Protein AF-0000000086522044 (afdb_homodimer)

Foldseek 3Di:
DAEEEEAQQALHDQVPAFLLSVDPVYDYAYEHCDCVSPGNHHDHLLDPVVAAFQQHQEYEEEAQLQLDAPVSNLSSLLSRNRRHHQFHKYKYKAFACVLLVVCVVVVFQPPFLDADPVGGDGSVCRNFFNVVCVVVPNSSRGGNHDDHQVRVQVSNVVSQFADKDKDDDSSVRMIIMMTTNDDDDPVVRVVVCVRGDDD/DAEEEEAQQALHDQVPAFLLSVDPVYDYAYEHCDCVSPGNHHDHLLDPVVAAFQQHQEYEEEAQLQLDAPVSNLSSLLSRNRRHHQFHKYKYKAFACVLLVVCVVVVFQPPFLDADPVGGDGSVCRNFFNVVCVVVPNSSRGGNHDDHQVRVQVSNVVSQFADKDKDDDSSVRMIIMMTTNDDDDPVVNVVVCVRGDDD

Secondary structure (DSSP, 8-state):
-EEEEEET-TT--GGGS-TTTSSTTEEEEEEES-GGG--SEE-BTTB-TTS-TT-EEEEEEES-GGGS-GGGHHHHHHHHHHHEEEEEEEEEEEEBHHHHHHHHHTT-TTS-SEEETTEEE-HHHHHH--HHHHHTT-GGG-----B-HHHHHHHHHHTT-SEEEEEEETTTTEEEEEEESS---HHHHHHHHHHHS--/-EEEEEET-TT--GGGS-TTTSSTTEEEEEEES-GGG--SEE-BTTB-TTS-TT-EEEEEEES-GGGS-GGGHHHHHHHHHHHEEEEEEEEEEEEBHHHHHHHHHTT-TTS-SEEETTEEE-HHHHHH--HHHHHTT-GGG-----B-HHHHHHHHHHTT-SEEEEEEETTTTEEEEEEESS---HHHHHHHHHHHS--

pLDDT: mean 97.7, std 1.91, range [84.19, 98.94]

Organism: NCBI:txid111769

InterPro domains:
  IPR013216 Methyltransferase type 11 [PF08241] (41-92)
  IPR029063 S-adenosyl-L-methionine-dependent methyltransferase superfamily [G3DSA:3.40.50.150] (18-189)
  IPR029063 S-adenosyl-L-methionine-dependent methyltransferase superfamily [SSF53335] (41-186)

Radius of gyration: 23.67 Å; Cα contacts (8 Å, |Δi|>4): 856; chains: 2; bounding box: 38×69×52 Å

Sequence (398 aa):
MKRFLHVGCGQKRKDRTTAGFNTAQWVEVRLDIDASVAPDIIGTMTDMAAVADGSVNAVFSSHNIEHLYPHEVPLALAEFKRVLSTDGFAVITCPDLQSVCTLVAQNKLTEPAYTSPAGPITPLDILYGHRPALAQGNLYMAHRCGFTQTVLTATLQAAGFSSIASRSRPTHYDLWALASVQALPEAQLRDLALAHFPAMKRFLHVGCGQKRKDRTTAGFNTAQWVEVRLDIDASVAPDIIGTMTDMAAVADGSVNAVFSSHNIEHLYPHEVPLALAEFKRVLSTDGFAVITCPDLQSVCTLVAQNKLTEPAYTSPAGPITPLDILYGHRPALAQGNLYMAHRCGFTQTVLTATLQAAGFSSIASRSRPTHYDLWALASVQALPEAQLRDLALAHFPA

Structure (mmCIF, N/CA/C/O backbone):
data_AF-0000000086522044-model_v1
#
loop_
_entity.id
_entity.type
_entity.pdbx_description
1 polymer 'Methyltransferase domain-containing protein'
#
loop_
_atom_site.group_PDB
_atom_site.id
_atom_site.type_symbol
_atom_site.label_atom_id
_atom_site.label_alt_id
_atom_site.label_comp_id
_atom_site.label_asym_id
_atom_site.label_entity_id
_atom_site.label_seq_id
_atom_site.pdbx_PDB_ins_code
_atom_site.Cartn_x
_atom_site.Cartn_y
_atom_site.Cartn_z
_atom_site.occupancy
_atom_site.B_iso_or_equiv
_atom_site.auth_seq_id
_atom_site.auth_comp_id
_atom_site.auth_asym_id
_atom_site.auth_atom_id
_atom_site.pdbx_PDB_model_num
ATOM 1 N N . MET A 1 1 ? -4.773 33.312 22.641 1 90.12 1 MET A N 1
ATOM 2 C CA . MET A 1 1 ? -3.945 32.125 22.453 1 90.12 1 MET A CA 1
ATOM 3 C C . MET A 1 1 ? -4.195 31.484 21.094 1 90.12 1 MET A C 1
ATOM 5 O O . MET A 1 1 ? -5.309 31.547 20.578 1 90.12 1 MET A O 1
ATOM 9 N N . LYS A 1 2 ? -3.131 31 20.484 1 97.69 2 LYS A N 1
ATOM 10 C CA . LYS A 1 2 ? -3.244 30.344 19.188 1 97.69 2 LYS A CA 1
ATOM 11 C C . LYS A 1 2 ? -3.775 28.922 19.344 1 97.69 2 LYS A C 1
ATOM 13 O O . LYS A 1 2 ? -3.551 28.281 20.359 1 97.69 2 LYS A O 1
ATOM 18 N N . ARG A 1 3 ? -4.516 28.453 18.344 1 98.5 3 ARG A N 1
ATOM 19 C CA . ARG A 1 3 ? -5.078 27.109 18.344 1 98.5 3 ARG A CA 1
ATOM 20 C C . ARG A 1 3 ? -4.504 26.281 17.203 1 98.5 3 ARG A C 1
ATOM 22 O O . ARG A 1 3 ? -4.367 26.766 16.078 1 98.5 3 ARG A O 1
ATOM 29 N N . PHE A 1 4 ? -4.082 25.109 17.594 1 98.69 4 PHE A N 1
ATOM 30 C CA . PHE A 1 4 ? -3.773 24.188 16.516 1 98.69 4 PHE A CA 1
ATOM 31 C C . PHE A 1 4 ? -4.684 22.969 16.562 1 98.69 4 PHE A C 1
ATOM 33 O O . PHE A 1 4 ? -5.035 22.5 17.656 1 98.69 4 PHE A O 1
ATOM 40 N N . LEU A 1 5 ? -5.129 22.578 15.406 1 98.81 5 LEU A N 1
ATOM 41 C CA . LEU A 1 5 ? -5.945 21.391 15.242 1 98.81 5 LEU A CA 1
ATOM 42 C C . LEU A 1 5 ? -5.066 20.156 15.078 1 98.81 5 LEU A C 1
ATOM 44 O O . LEU A 1 5 ? -4.27 20.062 14.141 1 98.81 5 LEU A O 1
ATOM 48 N N . HIS A 1 6 ? -5.188 19.234 16.016 1 98.81 6 HIS A N 1
ATOM 49 C CA . HIS A 1 6 ? -4.473 17.969 16.031 1 98.81 6 HIS A CA 1
ATOM 50 C C . HIS A 1 6 ? -5.273 16.875 15.328 1 98.81 6 HIS A C 1
ATOM 52 O O . HIS A 1 6 ? -6 16.109 15.977 1 98.81 6 HIS A O 1
ATOM 58 N N . VAL A 1 7 ? -5.023 16.766 14.039 1 98.62 7 VAL A N 1
ATOM 59 C CA . VAL A 1 7 ? -5.816 15.906 13.172 1 98.62 7 VAL A CA 1
ATOM 60 C C . VAL A 1 7 ? -5.293 14.477 13.25 1 98.62 7 VAL A C 1
ATOM 62 O O . VAL A 1 7 ? -4.109 14.227 13 1 98.62 7 VAL A O 1
ATOM 65 N N . GLY A 1 8 ? -6.176 13.578 13.469 1 97.75 8 GLY A N 1
ATOM 66 C CA . GLY A 1 8 ? -5.727 12.219 13.727 1 97.75 8 GLY A CA 1
ATOM 67 C C . GLY A 1 8 ? -4.879 12.094 14.977 1 97.75 8 GLY A C 1
ATOM 68 O O . GLY A 1 8 ? -3.795 11.508 14.938 1 97.75 8 GLY A O 1
ATOM 69 N N . CYS A 1 9 ? -5.328 12.531 16.047 1 97.81 9 CYS A N 1
ATOM 70 C CA . CYS A 1 9 ? -4.516 12.766 17.234 1 97.81 9 CYS A CA 1
ATOM 71 C C . CYS A 1 9 ? -4.172 11.453 17.922 1 97.81 9 CYS A C 1
ATOM 73 O O . CYS A 1 9 ? -3.193 11.375 18.672 1 97.81 9 CYS A O 1
ATOM 75 N N . GLY A 1 10 ? -4.992 10.43 17.734 1 95.5 10 GLY A N 1
ATOM 76 C CA . GLY A 1 10 ? -4.805 9.242 18.562 1 95.5 10 GLY A CA 1
ATOM 77 C C . GLY A 1 10 ? -4.793 9.555 20.047 1 95.5 10 GLY A C 1
ATOM 78 O O . GLY A 1 10 ? -5.57 10.383 20.531 1 95.5 10 GLY A O 1
ATOM 79 N N . GLN A 1 11 ? -3.93 8.859 20.781 1 94.5 11 GLN A N 1
ATOM 80 C CA . GLN A 1 11 ? -3.863 9.039 22.219 1 94.5 11 GLN A CA 1
ATOM 81 C C . GLN A 1 11 ? -2.924 10.188 22.594 1 94.5 11 GLN A C 1
ATOM 83 O O . GLN A 1 11 ? -2.842 10.578 23.75 1 94.5 11 GLN A O 1
ATOM 88 N N . LYS A 1 12 ? -2.285 10.711 21.594 1 95.44 12 LYS A N 1
ATOM 89 C CA . LYS A 1 12 ? -1.248 11.711 21.844 1 95.44 12 LYS A CA 1
ATOM 90 C C . LYS A 1 12 ? -1.861 13.062 22.203 1 95.44 12 LYS A C 1
ATOM 92 O O . LYS A 1 12 ? -2.99 13.359 21.812 1 95.44 12 LYS A O 1
ATOM 97 N N . ARG A 1 13 ? -1.105 13.82 22.984 1 96.81 13 ARG A N 1
ATOM 98 C CA . ARG A 1 13 ? -1.46 15.18 23.359 1 96.81 13 ARG A CA 1
ATOM 99 C C . ARG A 1 13 ? -0.376 16.172 22.922 1 96.81 13 ARG A C 1
ATOM 101 O O . ARG A 1 13 ? 0.623 15.773 22.328 1 96.81 13 ARG A O 1
ATOM 108 N N . LYS A 1 14 ? -0.672 17.359 23.234 1 96.69 14 LYS A N 1
ATOM 109 C CA . LYS A 1 14 ? 0.176 18.469 22.797 1 96.69 14 LYS A CA 1
ATOM 110 C C . LYS A 1 14 ? 1.645 18.188 23.109 1 96.69 14 LYS A C 1
ATOM 112 O O . LYS A 1 14 ? 2.523 18.531 22.312 1 96.69 14 LYS A O 1
ATOM 117 N N . ASP A 1 15 ? 1.971 17.531 24.156 1 95.5 15 ASP A N 1
ATOM 118 C CA . ASP A 1 15 ? 3.344 17.281 24.594 1 95.5 15 ASP A CA 1
ATOM 119 C C . ASP A 1 15 ? 4.008 16.203 23.734 1 95.5 15 ASP A C 1
ATOM 121 O O . ASP A 1 15 ? 5.223 16 23.812 1 95.5 15 ASP A O 1
ATOM 125 N N . ARG A 1 16 ? 3.24 15.594 22.906 1 95.12 16 ARG A N 1
ATOM 126 C CA . ARG A 1 16 ? 3.768 14.547 22.031 1 95.12 16 ARG A CA 1
ATOM 127 C C . ARG A 1 16 ? 3.607 14.922 20.562 1 95.12 16 ARG A C 1
ATOM 129 O O . ARG A 1 16 ? 3.562 14.039 19.703 1 95.12 16 ARG A O 1
ATOM 136 N N . THR A 1 17 ? 3.484 16.188 20.312 1 97.44 17 THR A N 1
ATOM 137 C CA . THR A 1 17 ? 3.449 16.672 18.938 1 97.44 17 THR A CA 1
ATOM 138 C C . THR A 1 17 ? 4.797 17.266 18.531 1 97.44 17 THR A C 1
ATOM 140 O O . THR A 1 17 ? 5.781 16.531 18.391 1 97.44 17 THR A O 1
ATOM 143 N N . THR A 1 18 ? 4.922 18.5 18.188 1 98.06 18 THR A N 1
ATOM 144 C CA . THR A 1 18 ? 6.188 19.156 17.875 1 98.06 18 THR A CA 1
ATOM 145 C C . THR A 1 18 ? 6.617 20.062 19.016 1 98.06 18 THR A C 1
ATOM 147 O O . THR A 1 18 ? 5.785 20.484 19.828 1 98.06 18 THR A O 1
ATOM 150 N N . ALA A 1 19 ? 7.926 20.375 19.078 1 97.62 19 ALA A N 1
ATOM 151 C CA . ALA A 1 19 ? 8.414 21.328 20.078 1 97.62 19 ALA A CA 1
ATOM 152 C C . ALA A 1 19 ? 7.738 22.672 19.938 1 97.62 19 ALA A C 1
ATOM 154 O O . ALA A 1 19 ? 7.488 23.375 20.938 1 97.62 19 ALA A O 1
ATOM 155 N N . GLY A 1 20 ? 7.363 23.016 18.75 1 97.81 20 GLY A N 1
ATOM 156 C CA . GLY A 1 20 ? 6.727 24.297 18.484 1 97.81 20 GLY A CA 1
ATOM 157 C C . GLY A 1 20 ? 5.324 24.406 19.047 1 97.81 20 GLY A C 1
ATOM 158 O O . GLY A 1 20 ? 4.918 25.469 19.516 1 97.81 20 GLY A O 1
ATOM 159 N N . PHE A 1 21 ? 4.652 23.312 19.078 1 98.12 21 PHE A N 1
ATOM 160 C CA . PHE A 1 21 ? 3.279 23.312 19.562 1 98.12 21 PHE A CA 1
ATOM 161 C C . PHE A 1 21 ? 3.244 23.109 21.078 1 98.12 21 PHE A C 1
ATOM 163 O O . PHE A 1 21 ? 2.254 23.453 21.734 1 98.12 21 PHE A O 1
ATOM 170 N N . ASN A 1 22 ? 4.332 22.469 21.578 1 97.56 22 ASN A N 1
ATOM 171 C CA . ASN A 1 22 ? 4.387 22.188 23.016 1 97.56 22 ASN A CA 1
ATOM 172 C C . ASN A 1 22 ? 4.828 23.406 23.812 1 97.56 22 ASN A C 1
ATOM 174 O O . ASN A 1 22 ? 5.852 23.359 24.5 1 97.56 22 ASN A O 1
ATOM 178 N N . THR A 1 23 ? 4.137 24.5 23.75 1 96.75 23 THR A N 1
ATOM 179 C CA . THR A 1 23 ? 4.363 25.75 24.453 1 96.75 23 THR A CA 1
ATOM 180 C C . THR A 1 23 ? 3.053 26.328 24.969 1 96.75 23 THR A C 1
ATOM 182 O O . THR A 1 23 ? 1.973 25.922 24.531 1 96.75 23 THR A O 1
ATOM 185 N N . ALA A 1 24 ? 3.115 27.281 25.859 1 96.12 24 ALA A N 1
ATOM 186 C CA . ALA A 1 24 ? 1.936 27.891 26.469 1 96.12 24 ALA A CA 1
ATOM 187 C C . ALA A 1 24 ? 1.173 28.734 25.453 1 96.12 24 ALA A C 1
ATOM 189 O O . ALA A 1 24 ? 0.001 29.062 25.656 1 96.12 24 ALA A O 1
ATOM 190 N N . GLN A 1 25 ? 1.803 28.984 24.406 1 96.31 25 GLN A N 1
ATOM 191 C CA . GLN A 1 25 ? 1.222 29.875 23.406 1 96.31 25 GLN A CA 1
ATOM 192 C C . GLN A 1 25 ? 0.149 29.156 22.594 1 96.31 25 GLN A C 1
ATOM 194 O O . GLN A 1 25 ? -0.659 29.797 21.906 1 96.31 25 GLN A O 1
ATOM 199 N N . TRP A 1 26 ? 0.201 27.828 22.609 1 98.19 26 TRP A N 1
ATOM 200 C CA . TRP A 1 26 ? -0.691 27.062 21.75 1 98.19 26 TRP A CA 1
ATOM 201 C C . TRP A 1 26 ? -1.714 26.281 22.562 1 98.19 26 TRP A C 1
ATOM 203 O O . TRP A 1 26 ? -1.375 25.703 23.594 1 98.19 26 TRP A O 1
ATOM 213 N N . VAL A 1 27 ? -2.938 26.297 22.094 1 98.25 27 VAL A N 1
ATOM 214 C CA . VAL A 1 27 ? -4.008 25.453 22.609 1 98.25 27 VAL A CA 1
ATOM 215 C C . VAL A 1 27 ? -4.328 24.344 21.609 1 98.25 27 VAL A C 1
ATOM 217 O O . VAL A 1 27 ? -4.5 24.609 20.422 1 98.25 27 VAL A O 1
ATOM 220 N N . GLU A 1 28 ? -4.395 23.156 22.141 1 98.62 28 GLU A N 1
ATOM 221 C CA . GLU A 1 28 ? -4.672 21.984 21.312 1 98.62 28 GLU A CA 1
ATOM 222 C C . GLU A 1 28 ? -6.176 21.766 21.156 1 98.62 28 GLU A C 1
ATOM 224 O O . GLU A 1 28 ? -6.926 21.875 22.125 1 98.62 28 GLU A O 1
ATOM 229 N N . VAL A 1 29 ? -6.633 21.531 19.969 1 98.69 29 VAL A N 1
ATOM 230 C CA . VAL A 1 29 ? -7.941 20.969 19.656 1 98.69 29 VAL A CA 1
ATOM 231 C C . VAL A 1 29 ? -7.762 19.625 18.953 1 98.69 29 VAL A C 1
ATOM 233 O O . VAL A 1 29 ? -7.195 19.562 17.859 1 98.69 29 VAL A O 1
ATOM 236 N N . ARG A 1 30 ? -8.281 18.562 19.547 1 98.62 30 ARG A N 1
ATOM 237 C CA . ARG A 1 30 ? -8.023 17.219 19.047 1 98.62 30 ARG A CA 1
ATOM 238 C C . ARG A 1 30 ? -9.172 16.734 18.156 1 98.62 30 ARG A C 1
ATOM 240 O O . ARG A 1 30 ? -10.344 16.891 18.516 1 98.62 30 ARG A O 1
ATOM 247 N N . LEU A 1 31 ? -8.867 16.219 17 1 98.56 31 LEU A N 1
ATOM 248 C CA . LEU A 1 31 ? -9.828 15.664 16.047 1 98.56 31 LEU A CA 1
ATOM 249 C C . LEU A 1 31 ? -9.438 14.25 15.641 1 98.56 31 LEU A C 1
ATOM 251 O O . LEU A 1 31 ? -8.312 14.023 15.18 1 98.56 31 LEU A O 1
ATOM 255 N N . ASP A 1 32 ? -10.352 13.328 15.82 1 97.81 32 ASP A N 1
ATOM 256 C CA . ASP A 1 32 ? -10.078 11.945 15.461 1 97.81 32 ASP A CA 1
ATOM 257 C C . ASP A 1 32 ? -11.367 11.211 15.078 1 97.81 32 ASP A C 1
ATOM 259 O O . ASP A 1 32 ? -12.445 11.547 15.57 1 97.81 32 ASP A O 1
ATOM 263 N N . ILE A 1 33 ? -11.18 10.281 14.195 1 95.44 33 ILE A N 1
ATOM 264 C CA . ILE A 1 33 ? -12.32 9.477 13.758 1 95.44 33 ILE A CA 1
ATOM 265 C C . ILE A 1 33 ? -12.703 8.484 14.852 1 95.44 33 ILE A C 1
ATOM 267 O O . ILE A 1 33 ? -13.859 8.055 14.938 1 95.44 33 ILE A O 1
ATOM 271 N N . ASP A 1 34 ? -11.734 8.109 15.641 1 94.44 34 ASP A N 1
ATOM 272 C CA . ASP A 1 34 ? -11.914 7.113 16.688 1 94.44 34 ASP A CA 1
ATOM 273 C C . ASP A 1 34 ? -12.375 7.758 18 1 94.44 34 ASP A C 1
ATOM 275 O O . ASP A 1 34 ? -11.578 8.383 18.703 1 94.44 34 ASP A O 1
ATOM 279 N N . ALA A 1 35 ? -13.516 7.52 18.391 1 95.25 35 ALA A N 1
ATOM 280 C CA . ALA A 1 35 ? -14.094 8.109 19.594 1 95.25 35 ALA A CA 1
ATOM 281 C C . ALA A 1 35 ? -13.375 7.605 20.859 1 95.25 35 ALA A C 1
ATOM 283 O O . ALA A 1 35 ? -13.352 8.289 21.875 1 95.25 35 ALA A O 1
ATOM 284 N N . SER A 1 36 ? -12.758 6.512 20.719 1 95.19 36 SER A N 1
ATOM 285 C CA . SER A 1 36 ? -12.188 5.859 21.891 1 95.19 36 SER A CA 1
ATOM 286 C C . SER A 1 36 ? -10.977 6.621 22.406 1 95.19 36 SER A C 1
ATOM 288 O O . SER A 1 36 ? -10.578 6.441 23.562 1 95.19 36 SER A O 1
ATOM 290 N N . VAL A 1 37 ? -10.461 7.496 21.656 1 96 37 VAL A N 1
ATOM 291 C CA . VAL A 1 37 ? -9.281 8.234 22.109 1 96 37 VAL A CA 1
ATOM 292 C C . VAL A 1 37 ? -9.711 9.578 22.703 1 96 37 VAL A C 1
ATOM 294 O O . VAL A 1 37 ? -8.867 10.422 23 1 96 37 VAL A O 1
ATOM 297 N N . ALA A 1 38 ? -11 9.883 22.781 1 96.56 38 ALA A N 1
ATOM 298 C CA . ALA A 1 38 ? -11.609 11.031 23.438 1 96.56 38 ALA A CA 1
ATOM 299 C C . ALA A 1 38 ? -11.133 12.344 22.828 1 96.56 38 ALA A C 1
ATOM 301 O O . ALA A 1 38 ? -10.664 13.234 23.531 1 96.56 38 ALA A O 1
ATOM 302 N N . PRO A 1 39 ? -11.312 12.484 21.562 1 98 39 PRO A N 1
ATOM 303 C CA . PRO A 1 39 ? -10.961 13.766 20.938 1 98 39 PRO A CA 1
ATOM 304 C C . PRO A 1 39 ? -11.953 14.875 21.281 1 98 39 PRO A C 1
ATOM 306 O O . PRO A 1 39 ? -13.008 14.609 21.875 1 98 39 PRO A O 1
ATOM 309 N N . ASP A 1 40 ? -11.609 16.078 21.047 1 98.44 40 ASP A N 1
ATOM 310 C CA . ASP A 1 40 ? -12.539 17.203 21.188 1 98.44 40 ASP A CA 1
ATOM 311 C C . ASP A 1 40 ? -13.602 17.156 20.094 1 98.44 40 ASP A C 1
ATOM 313 O O . ASP A 1 40 ? -14.742 17.562 20.312 1 98.44 40 ASP A O 1
ATOM 317 N N . ILE A 1 41 ? -13.242 16.703 18.906 1 98.44 41 ILE A N 1
ATOM 318 C CA . ILE A 1 41 ? -14.109 16.625 17.75 1 98.44 41 ILE A CA 1
ATOM 319 C C . ILE A 1 41 ? -13.984 15.25 17.109 1 98.44 41 ILE A C 1
ATOM 321 O O . ILE A 1 41 ? -12.883 14.805 16.781 1 98.44 41 ILE A O 1
ATOM 325 N N . ILE A 1 42 ? -15.07 14.586 16.984 1 97.38 42 ILE A N 1
ATOM 326 C CA . ILE A 1 42 ? -15.094 13.336 16.234 1 97.38 42 ILE A CA 1
ATOM 327 C C . ILE A 1 42 ? -15.312 13.641 14.75 1 97.38 42 ILE A C 1
ATOM 329 O O . ILE A 1 42 ? -16.312 14.266 14.383 1 97.38 42 ILE A O 1
ATOM 333 N N . GLY A 1 43 ? -14.352 13.234 13.922 1 96.38 43 GLY A N 1
ATOM 334 C CA . GLY A 1 43 ? -14.453 13.5 12.492 1 96.38 43 GLY A CA 1
ATOM 335 C C . GLY A 1 43 ? -13.312 12.883 11.695 1 96.38 43 GLY A C 1
ATOM 336 O O . GLY A 1 43 ? -12.445 12.211 12.258 1 96.38 43 GLY A O 1
ATOM 337 N N . THR A 1 44 ? -13.398 13.031 10.398 1 96.62 44 THR A N 1
ATOM 338 C CA . THR A 1 44 ? -12.375 12.555 9.469 1 96.62 44 THR A CA 1
ATOM 339 C C . THR A 1 44 ? -11.664 13.734 8.805 1 96.62 44 THR A C 1
ATOM 341 O O . THR A 1 44 ? -12.227 14.828 8.695 1 96.62 44 THR A O 1
ATOM 344 N N . MET A 1 45 ? -10.422 13.453 8.43 1 97.12 45 MET A N 1
ATOM 345 C CA . MET A 1 45 ? -9.656 14.547 7.836 1 97.12 45 MET A CA 1
ATOM 346 C C . MET A 1 45 ? -10.188 14.898 6.449 1 97.12 45 MET A C 1
ATOM 348 O O . MET A 1 45 ? -9.867 15.953 5.898 1 97.12 45 MET A O 1
ATOM 352 N N . THR A 1 46 ? -11.047 14.07 5.867 1 98.06 46 THR A N 1
ATOM 353 C CA . THR A 1 46 ? -11.586 14.359 4.543 1 98.06 46 THR A CA 1
ATOM 354 C C . THR A 1 46 ? -12.906 15.125 4.652 1 98.06 46 THR A C 1
ATOM 356 O O . THR A 1 46 ? -13.453 15.562 3.641 1 98.06 46 THR A O 1
ATOM 359 N N . ASP A 1 47 ? -13.469 15.227 5.809 1 97.19 47 ASP A N 1
ATOM 360 C CA . ASP A 1 47 ? -14.68 15.992 6.086 1 97.19 47 ASP A CA 1
ATOM 361 C C . ASP A 1 47 ? -14.641 16.594 7.484 1 97.19 47 ASP A C 1
ATOM 363 O O . ASP A 1 47 ? -15.133 15.992 8.445 1 97.19 47 ASP A O 1
ATOM 367 N N . MET A 1 48 ? -14.211 17.844 7.551 1 97.94 48 MET A N 1
ATOM 368 C CA . MET A 1 48 ? -14.047 18.531 8.828 1 97.94 48 MET A CA 1
ATOM 369 C C . MET A 1 48 ? -15.117 19.609 9 1 97.94 48 MET A C 1
ATOM 371 O O . MET A 1 48 ? -14.82 20.734 9.406 1 97.94 48 MET A O 1
ATOM 375 N N . ALA A 1 49 ? -16.297 19.297 8.711 1 97.06 49 ALA A N 1
ATOM 376 C CA . ALA A 1 49 ? -17.406 20.25 8.703 1 97.06 49 ALA A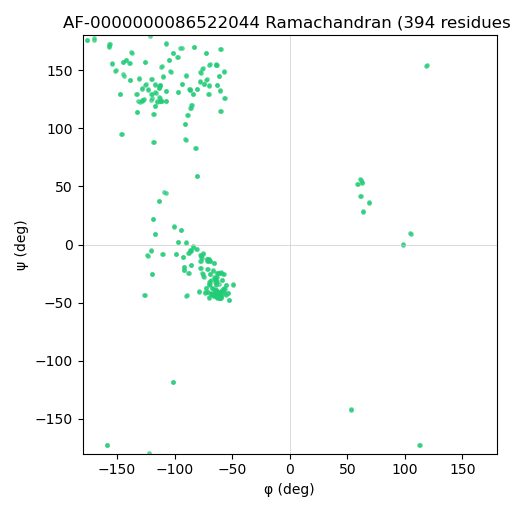 CA 1
ATOM 377 C C . ALA A 1 49 ? -17.625 20.844 10.094 1 97.06 49 ALA A C 1
ATOM 379 O O . ALA A 1 49 ? -18.125 21.953 10.227 1 97.06 49 ALA A O 1
ATOM 380 N N . ALA A 1 50 ? -17.219 20.141 11.086 1 98.06 50 ALA A N 1
ATOM 381 C CA . ALA A 1 50 ? -17.406 20.578 12.469 1 98.06 50 ALA A CA 1
ATOM 382 C C . ALA A 1 50 ? -16.391 21.656 12.844 1 98.06 50 ALA A C 1
ATOM 384 O O . ALA A 1 50 ? -16.5 22.281 13.906 1 98.06 50 ALA A O 1
ATOM 385 N N . VAL A 1 51 ? -15.453 21.891 12.016 1 98.62 51 VAL A N 1
ATOM 386 C CA . VAL A 1 51 ? -14.453 22.938 12.242 1 98.62 51 VAL A CA 1
ATOM 387 C C . VAL A 1 51 ? -14.711 24.109 11.305 1 98.62 51 VAL A C 1
ATOM 389 O O . VAL A 1 51 ? -14.719 23.938 10.078 1 98.62 51 VAL A O 1
ATOM 392 N N . ALA A 1 52 ? -14.875 25.266 11.805 1 98.56 52 ALA A N 1
ATOM 393 C CA . ALA A 1 52 ? -15.234 26.438 11.031 1 98.56 52 ALA A CA 1
ATOM 394 C C . ALA A 1 52 ? -14.086 26.891 10.125 1 98.56 52 ALA A C 1
ATOM 396 O O . ALA A 1 52 ? -12.914 26.656 10.445 1 98.56 52 ALA A O 1
ATOM 397 N N . ASP A 1 53 ? -14.477 27.562 9.07 1 98.69 53 ASP A N 1
ATOM 398 C CA . ASP A 1 53 ? -13.484 28.109 8.148 1 98.69 53 ASP A CA 1
ATOM 399 C C . ASP A 1 53 ? -12.57 29.094 8.844 1 98.69 53 ASP A C 1
ATOM 401 O O . ASP A 1 53 ? -13.031 29.984 9.57 1 98.69 53 ASP A O 1
ATOM 405 N N . GLY A 1 54 ? -11.281 28.922 8.609 1 98.62 54 GLY A N 1
ATOM 406 C CA . GLY A 1 54 ? -10.32 29.906 9.086 1 98.62 54 GLY A CA 1
ATOM 407 C C . GLY A 1 54 ? -10.281 30.016 10.594 1 98.62 54 GLY A C 1
ATOM 408 O O . GLY A 1 54 ? -9.984 31.094 11.133 1 98.62 54 GLY A O 1
ATOM 409 N N . SER A 1 55 ? -10.625 28.906 11.281 1 98.56 55 SER A N 1
ATOM 410 C CA . SER A 1 55 ? -10.867 29.031 12.711 1 98.56 55 SER A CA 1
ATOM 411 C C . SER A 1 55 ? -9.641 28.594 13.516 1 98.56 55 SER A C 1
ATOM 413 O O . SER A 1 55 ? -9.586 28.797 14.734 1 98.56 55 SER A O 1
ATOM 415 N N . VAL A 1 56 ? -8.633 28.016 12.859 1 98.81 56 VAL A N 1
ATOM 416 C CA . VAL A 1 56 ? -7.449 27.578 13.586 1 98.81 56 VAL A CA 1
ATOM 417 C C . VAL A 1 56 ? -6.199 28.188 12.969 1 98.81 56 VAL A C 1
ATOM 419 O O . VAL A 1 56 ? -6.203 28.578 11.797 1 98.81 56 VAL A O 1
ATOM 422 N N . ASN A 1 57 ? -5.172 28.25 13.805 1 98.88 57 ASN A N 1
ATOM 423 C CA . ASN A 1 57 ? -3.926 28.875 13.383 1 98.88 57 ASN A CA 1
ATOM 424 C C . ASN A 1 57 ? -2.961 27.859 12.781 1 98.88 57 ASN A C 1
ATOM 426 O O . ASN A 1 57 ? -2.049 28.219 12.039 1 98.88 57 ASN A O 1
ATOM 430 N N . ALA A 1 58 ? -3.15 26.625 13.109 1 98.94 58 ALA A N 1
ATOM 431 C CA . ALA A 1 58 ? -2.295 25.578 12.578 1 98.94 58 ALA A CA 1
ATOM 432 C C . ALA A 1 58 ? -3.025 24.234 12.555 1 98.94 58 ALA A C 1
ATOM 434 O O . ALA A 1 58 ? -4 24.047 13.289 1 98.94 58 ALA A O 1
ATOM 435 N N . VAL A 1 59 ? -2.594 23.359 11.688 1 98.94 59 VAL A N 1
ATOM 436 C CA . VAL A 1 59 ? -2.992 21.953 11.633 1 98.94 59 VAL A CA 1
ATOM 437 C C . VAL A 1 59 ? -1.766 21.062 11.812 1 98.94 59 VAL A C 1
ATOM 439 O O . VAL A 1 59 ? -0.708 21.328 11.242 1 98.94 59 VAL A O 1
ATOM 442 N N . PHE A 1 60 ? -1.891 20.156 12.703 1 98.88 60 PHE A N 1
ATOM 443 C CA . PHE A 1 60 ? -0.869 19.125 12.852 1 98.88 60 PHE A CA 1
ATOM 444 C C . PHE A 1 60 ? -1.437 17.75 12.523 1 98.88 60 PHE A C 1
ATOM 446 O O . PHE A 1 60 ? -2.471 17.359 13.07 1 98.88 60 PHE A O 1
ATOM 453 N N . SER A 1 61 ? -0.869 17.062 11.594 1 98.69 61 SER A N 1
ATOM 454 C CA . SER A 1 61 ? -1.265 15.719 11.195 1 98.69 61 SER A CA 1
ATOM 455 C C . SER A 1 61 ? -0.056 14.797 11.094 1 98.69 61 SER A C 1
ATOM 457 O O . SER A 1 61 ? 0.82 15 10.25 1 98.69 61 SER A O 1
ATOM 459 N N . SER A 1 62 ? 0.012 13.828 11.93 1 98.31 62 SER A N 1
ATOM 460 C CA . SER A 1 62 ? 1.157 12.93 12.031 1 98.31 62 SER A CA 1
ATOM 461 C C . SER A 1 62 ? 0.763 11.492 11.719 1 98.31 62 SER A C 1
ATOM 463 O O . SER A 1 62 ? 0.028 10.859 12.484 1 98.31 62 SER A O 1
ATOM 465 N N . HIS A 1 63 ? 1.316 10.977 10.531 1 97.38 63 HIS A N 1
ATOM 466 C CA . HIS A 1 63 ? 1.123 9.586 10.148 1 97.38 63 HIS A CA 1
ATOM 467 C C . HIS A 1 63 ? -0.359 9.25 10.008 1 97.38 63 HIS A C 1
ATOM 469 O O . HIS A 1 63 ? -0.845 8.289 10.609 1 97.38 63 HIS A O 1
ATOM 475 N N . ASN A 1 64 ? -1.034 10.094 9.211 1 98.06 64 ASN A N 1
ATOM 476 C CA . ASN A 1 64 ? -2.455 9.938 8.914 1 98.06 64 ASN A CA 1
ATOM 477 C C . ASN A 1 64 ? -2.719 9.898 7.414 1 98.06 64 ASN A C 1
ATOM 479 O O . ASN A 1 64 ? -3.459 9.047 6.93 1 98.06 64 ASN A O 1
ATOM 483 N N . ILE A 1 65 ? -2.051 10.805 6.66 1 98.62 65 ILE A N 1
ATOM 484 C CA . ILE A 1 65 ? -2.363 11.055 5.258 1 98.62 65 ILE A CA 1
ATOM 485 C C . ILE A 1 65 ? -2.105 9.789 4.438 1 98.62 65 ILE A C 1
ATOM 487 O O . ILE A 1 65 ? -2.773 9.547 3.43 1 98.62 65 ILE A O 1
ATOM 491 N N . GLU A 1 66 ? -1.183 8.891 4.84 1 98.75 66 GLU A N 1
ATOM 492 C CA . GLU A 1 66 ? -0.847 7.66 4.125 1 98.75 66 GLU A CA 1
ATOM 493 C C . GLU A 1 66 ? -1.986 6.648 4.199 1 98.75 66 GLU A C 1
ATOM 49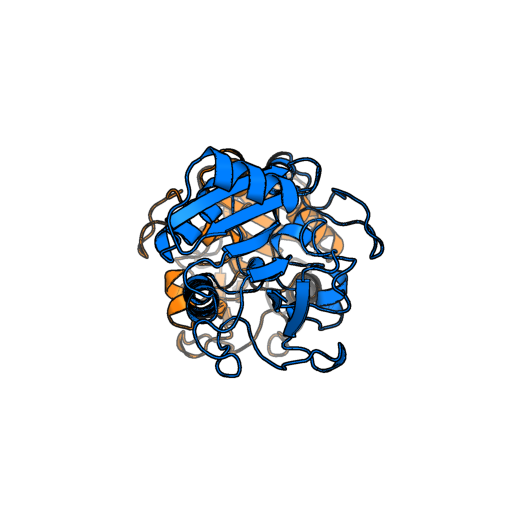5 O O . GLU A 1 66 ? -2.004 5.668 3.453 1 98.75 66 GLU A O 1
ATOM 500 N N . HIS A 1 67 ? -2.955 6.891 5.102 1 98.25 67 HIS A N 1
ATOM 501 C CA . HIS A 1 67 ? -4.078 5.973 5.266 1 98.25 67 HIS A CA 1
ATOM 502 C C . HIS A 1 67 ? -5.199 6.293 4.281 1 98.25 67 HIS A C 1
ATOM 504 O O . HIS A 1 67 ? -6.199 5.574 4.215 1 98.25 67 HIS A O 1
ATOM 510 N N . LEU A 1 68 ? -5.074 7.344 3.531 1 98.31 68 LEU A N 1
ATOM 511 C CA . LEU A 1 68 ? -6.051 7.738 2.523 1 98.31 68 LEU A CA 1
ATOM 512 C C . LEU A 1 68 ? -5.727 7.105 1.174 1 98.31 68 LEU A C 1
ATOM 514 O O . LEU A 1 68 ? -4.559 6.918 0.837 1 98.31 68 LEU A O 1
ATOM 518 N N . TYR A 1 69 ? -6.777 6.781 0.458 1 98.12 69 TYR A N 1
ATOM 519 C CA . TYR A 1 69 ? -6.527 6.551 -0.96 1 98.12 69 TYR A CA 1
ATOM 520 C C . TYR A 1 69 ? -6.039 7.824 -1.644 1 98.12 69 TYR A C 1
ATOM 522 O O . TYR A 1 69 ? -6.367 8.93 -1.214 1 98.12 69 TYR A O 1
ATOM 530 N N . PRO A 1 70 ? -5.324 7.66 -2.723 1 98.12 70 PRO A N 1
ATOM 531 C CA . PRO A 1 70 ? -4.734 8.844 -3.363 1 98.12 70 PRO A CA 1
ATOM 532 C C . PRO A 1 70 ? -5.781 9.891 -3.736 1 98.12 70 PRO A C 1
ATOM 534 O O . PRO A 1 70 ? -5.543 11.086 -3.568 1 98.12 70 PRO A O 1
ATOM 537 N N . HIS A 1 71 ? -6.953 9.469 -4.176 1 97.94 71 HIS A N 1
ATOM 538 C CA . HIS A 1 71 ? -7.977 10.406 -4.621 1 97.94 71 HIS A CA 1
ATOM 539 C C . HIS A 1 71 ? -8.586 11.156 -3.439 1 97.94 71 HIS A C 1
ATOM 541 O O . HIS A 1 71 ? -9.273 12.164 -3.627 1 97.94 71 HIS A O 1
ATOM 547 N N . GLU A 1 72 ? -8.336 10.727 -2.254 1 98.56 72 GLU A N 1
ATOM 548 C CA . GLU A 1 72 ? -8.867 11.359 -1.051 1 98.56 72 GLU A CA 1
ATOM 549 C C . GLU A 1 72 ? -7.898 12.414 -0.51 1 98.56 72 GLU A C 1
ATOM 551 O O . GLU A 1 72 ? -8.289 13.273 0.278 1 98.56 72 GLU A O 1
ATOM 556 N N . VAL A 1 73 ? -6.641 12.359 -0.896 1 98.81 73 VAL A N 1
ATOM 557 C CA . VAL A 1 73 ? -5.594 13.219 -0.36 1 98.81 73 VAL A CA 1
ATOM 558 C C . VAL A 1 73 ? -5.926 14.68 -0.657 1 98.81 73 VAL A C 1
ATOM 560 O O . VAL A 1 73 ? -5.914 15.523 0.245 1 98.81 73 VAL A O 1
ATOM 563 N N . PRO A 1 74 ? -6.363 15 -1.858 1 98.62 74 PRO A N 1
ATOM 564 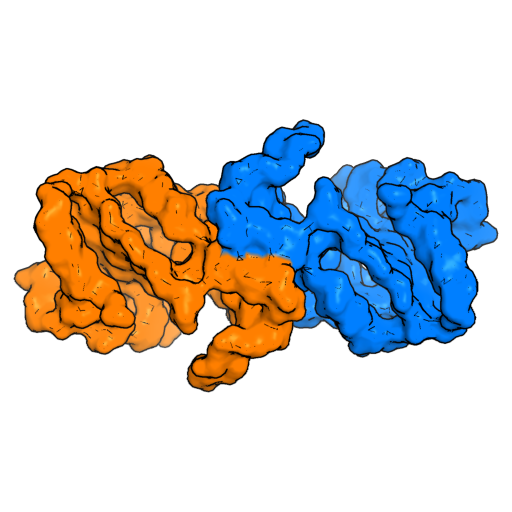C CA . PRO A 1 74 ? -6.715 16.406 -2.117 1 98.62 74 PRO A CA 1
ATOM 565 C C . PRO A 1 74 ? -7.902 16.875 -1.279 1 98.62 74 PRO A C 1
ATOM 567 O O . PRO A 1 74 ? -7.973 18.047 -0.909 1 98.62 74 PRO A O 1
ATOM 570 N N . LEU A 1 75 ? -8.82 16 -0.979 1 98.62 75 LEU A N 1
ATOM 571 C CA . LEU A 1 75 ? -9.953 16.359 -0.137 1 98.62 75 LEU A CA 1
ATOM 572 C C . LEU A 1 75 ? -9.492 16.75 1.265 1 98.62 75 LEU A C 1
ATOM 574 O O . LEU A 1 75 ? -9.945 17.75 1.818 1 98.62 75 LEU A O 1
ATOM 578 N N . ALA A 1 76 ? -8.609 15.953 1.801 1 98.88 76 ALA A N 1
ATOM 579 C CA . ALA A 1 76 ? -8.086 16.219 3.137 1 98.88 76 ALA A CA 1
ATOM 580 C C . ALA A 1 76 ? -7.324 17.547 3.172 1 98.88 76 ALA A C 1
ATOM 582 O O . ALA A 1 76 ? -7.523 18.359 4.078 1 98.88 76 ALA A O 1
ATOM 583 N N . LEU A 1 77 ? -6.484 17.781 2.178 1 98.88 77 LEU A N 1
ATOM 584 C CA . LEU A 1 77 ? -5.664 18.984 2.156 1 98.88 77 LEU A CA 1
ATOM 585 C C . LEU A 1 77 ? -6.523 20.219 1.929 1 98.88 77 LEU A C 1
ATOM 587 O O . LEU A 1 77 ? -6.219 21.297 2.449 1 98.88 77 LEU A O 1
ATOM 591 N N . ALA A 1 78 ? -7.613 20.062 1.198 1 98.75 78 ALA A N 1
ATOM 592 C CA . ALA A 1 78 ? -8.562 21.156 1.042 1 98.75 78 ALA A CA 1
ATOM 593 C C . ALA A 1 78 ? -9.203 21.516 2.379 1 98.75 78 ALA A C 1
ATOM 595 O O . ALA A 1 78 ? -9.383 22.703 2.686 1 98.75 78 ALA A O 1
ATOM 596 N N . GLU A 1 79 ? -9.562 20.516 3.117 1 98.88 79 GLU A N 1
ATOM 597 C CA . GLU A 1 79 ? -10.102 20.75 4.453 1 98.88 79 GLU A CA 1
ATOM 598 C C . GLU A 1 79 ? -9.07 21.438 5.348 1 98.88 79 GLU A C 1
ATOM 600 O O . GLU A 1 79 ? -9.398 22.359 6.09 1 98.88 79 GLU A O 1
ATOM 605 N N . PHE A 1 80 ? -7.797 20.938 5.316 1 98.94 80 PHE A N 1
ATOM 606 C CA . PHE A 1 80 ? -6.738 21.578 6.09 1 98.94 80 PHE A CA 1
ATOM 607 C C . PHE A 1 80 ? -6.676 23.062 5.785 1 98.94 80 PHE A C 1
ATOM 609 O O . PHE A 1 80 ? -6.676 23.891 6.699 1 98.94 80 PHE A O 1
ATOM 616 N N . LYS A 1 81 ? -6.691 23.359 4.523 1 98.62 81 LYS A N 1
ATOM 617 C CA . LYS A 1 81 ? -6.59 24.766 4.121 1 98.62 81 LYS A CA 1
ATOM 618 C C . LYS A 1 81 ? -7.824 25.547 4.551 1 98.62 81 LYS A C 1
ATOM 620 O O . LYS A 1 81 ? -7.711 26.688 5.023 1 98.62 81 LYS A O 1
ATOM 625 N N . ARG A 1 82 ? -8.984 24.984 4.371 1 98.69 82 ARG A N 1
ATOM 626 C CA . ARG A 1 82 ? -10.242 25.656 4.684 1 98.69 82 ARG A CA 1
ATOM 627 C C . ARG A 1 82 ? -10.289 26.078 6.145 1 98.69 82 ARG A C 1
ATOM 629 O O . ARG A 1 82 ? -10.734 27.188 6.461 1 98.69 82 ARG A O 1
ATOM 636 N N . VAL A 1 83 ? -9.797 25.234 7.027 1 98.88 83 VAL A N 1
ATOM 637 C CA . VAL A 1 83 ? -9.969 25.484 8.453 1 98.88 83 VAL A CA 1
ATOM 638 C C . VAL A 1 83 ? -8.852 26.406 8.953 1 98.88 83 VAL A C 1
ATOM 640 O O . VAL A 1 83 ? -8.953 26.969 10.047 1 98.88 83 VAL A O 1
ATOM 643 N N . LEU A 1 84 ? -7.785 26.562 8.25 1 98.88 84 LEU A N 1
ATOM 644 C CA . LEU A 1 84 ? -6.66 27.406 8.625 1 98.88 84 LEU A CA 1
ATOM 645 C C . LEU A 1 84 ? -6.996 28.875 8.438 1 98.88 84 LEU A C 1
ATOM 647 O O . LEU A 1 84 ? -7.633 29.25 7.449 1 98.88 84 LEU A O 1
ATOM 651 N N . SER A 1 85 ? -6.609 29.703 9.359 1 98.69 85 SER A N 1
ATOM 652 C CA . SER A 1 85 ? -6.617 31.141 9.156 1 98.69 85 SER A CA 1
ATOM 653 C C . SER A 1 85 ? -5.723 31.547 7.988 1 98.69 85 SER A C 1
ATOM 655 O O . SER A 1 85 ? -4.914 30.75 7.516 1 98.69 85 SER A O 1
ATOM 657 N N . THR A 1 86 ? -5.812 32.75 7.559 1 97.69 86 THR A N 1
ATOM 658 C CA . T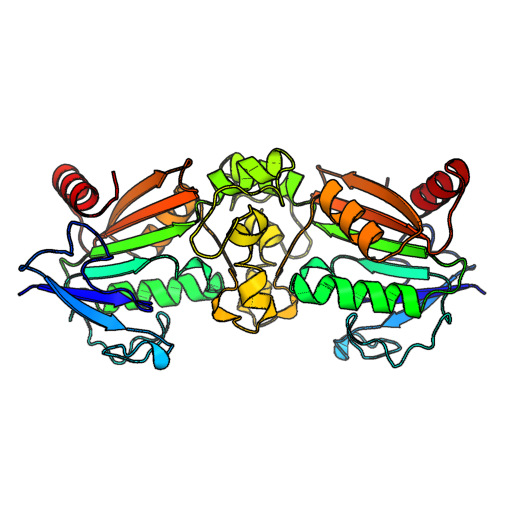HR A 1 86 ? -5.09 33.219 6.391 1 97.69 86 THR A CA 1
ATOM 659 C C . THR A 1 86 ? -3.582 33.156 6.617 1 97.69 86 THR A C 1
ATOM 661 O O . THR A 1 86 ? -2.814 32.938 5.676 1 97.69 86 THR A O 1
ATOM 664 N N . ASP A 1 87 ? -3.199 33.344 7.832 1 97.75 87 ASP A N 1
ATOM 665 C CA . ASP A 1 87 ? -1.775 33.312 8.148 1 97.75 87 ASP A CA 1
ATOM 666 C C . ASP A 1 87 ? -1.389 31.969 8.766 1 97.75 87 ASP A C 1
ATOM 668 O O . ASP A 1 87 ? -0.345 31.859 9.414 1 97.75 87 ASP A O 1
ATOM 672 N N . GLY A 1 88 ? -2.234 30.953 8.656 1 98.75 88 GLY A N 1
ATOM 673 C CA . GLY A 1 88 ? -2.023 29.656 9.289 1 98.75 88 GLY A CA 1
ATOM 674 C C . GLY A 1 88 ? -1.116 28.75 8.484 1 98.75 88 GLY A C 1
ATOM 675 O O . GLY A 1 88 ? -0.697 29.094 7.379 1 98.75 88 GLY A O 1
ATOM 676 N N . PHE A 1 89 ? -0.704 27.609 9.133 1 98.88 89 PHE A N 1
ATOM 677 C CA . PHE A 1 89 ? 0.17 26.641 8.492 1 98.88 89 PHE A CA 1
ATOM 678 C C . PHE A 1 89 ? -0.179 25.219 8.93 1 98.88 89 PHE A C 1
ATOM 680 O O . PHE A 1 89 ? -0.845 25.031 9.945 1 98.88 89 PHE A O 1
ATOM 687 N N . ALA A 1 90 ? 0.206 24.344 8.102 1 98.94 90 ALA A N 1
ATOM 688 C CA . ALA A 1 90 ? 0.052 22.922 8.406 1 98.94 90 ALA A CA 1
ATOM 689 C C . ALA A 1 90 ? 1.41 22.25 8.578 1 98.94 90 ALA A C 1
ATOM 691 O O . ALA A 1 90 ? 2.35 22.516 7.832 1 98.94 90 ALA A O 1
ATOM 692 N N . VAL A 1 91 ? 1.544 21.406 9.586 1 98.94 91 VAL A N 1
ATOM 693 C CA . VAL A 1 91 ? 2.68 20.516 9.766 1 98.94 91 VAL A CA 1
ATOM 694 C C . VAL A 1 91 ? 2.232 19.062 9.562 1 98.94 91 VAL A C 1
ATOM 696 O O . VAL A 1 91 ? 1.321 18.594 10.25 1 98.94 91 VAL A O 1
ATOM 699 N N . ILE A 1 92 ? 2.863 18.375 8.648 1 98.88 92 ILE A N 1
ATOM 700 C CA . ILE A 1 92 ? 2.488 17.031 8.273 1 98.88 92 ILE A CA 1
ATOM 701 C C . ILE A 1 92 ? 3.715 16.109 8.336 1 98.88 92 ILE A C 1
ATOM 703 O O . ILE A 1 92 ? 4.805 16.5 7.902 1 98.88 92 ILE A O 1
ATOM 707 N N . THR A 1 93 ? 3.562 14.969 8.914 1 98.75 93 THR A N 1
ATOM 708 C CA . THR A 1 93 ? 4.598 13.938 8.844 1 98.75 93 THR A CA 1
ATOM 709 C C . THR A 1 93 ? 3.998 12.602 8.438 1 98.75 93 THR A C 1
ATOM 711 O O . THR A 1 93 ? 2.863 12.281 8.797 1 98.75 93 THR A O 1
ATOM 714 N N . CYS A 1 94 ? 4.711 11.836 7.645 1 98.81 94 CYS A N 1
ATOM 715 C CA . CYS A 1 94 ? 4.328 10.523 7.129 1 98.81 94 CYS A CA 1
ATOM 716 C C . CYS A 1 94 ? 5.555 9.703 6.754 1 98.81 94 CYS A C 1
ATOM 718 O O . CYS A 1 94 ? 6.684 10.188 6.848 1 98.81 94 CYS A O 1
ATOM 720 N N . PRO A 1 95 ? 5.426 8.445 6.41 1 98.88 95 PRO A N 1
ATOM 721 C CA . PRO A 1 95 ? 6.582 7.641 6.008 1 98.88 95 PRO A CA 1
ATOM 722 C C . PRO A 1 95 ? 7.273 8.188 4.758 1 98.88 95 PRO A C 1
ATOM 724 O O . PRO A 1 95 ? 6.609 8.727 3.869 1 98.88 95 PRO A O 1
ATOM 727 N N . ASP A 1 96 ? 8.57 8.039 4.742 1 98.81 96 ASP A N 1
ATOM 728 C CA . ASP A 1 96 ? 9.383 8.367 3.576 1 98.81 96 ASP A CA 1
ATOM 729 C C . ASP A 1 96 ? 9.555 7.156 2.662 1 98.81 96 ASP A C 1
ATOM 731 O O . ASP A 1 96 ? 10.422 6.316 2.889 1 98.81 96 ASP A O 1
ATOM 735 N N . LEU A 1 97 ? 8.828 7.145 1.564 1 98.88 97 LEU A N 1
ATOM 736 C CA . LEU A 1 97 ? 8.852 5.98 0.683 1 98.88 97 LEU A CA 1
ATOM 737 C C . LEU A 1 97 ? 10.234 5.777 0.08 1 98.88 97 LEU A C 1
ATOM 739 O O . LEU A 1 97 ? 10.656 4.645 -0.164 1 98.88 97 LEU A O 1
ATOM 743 N N . GLN A 1 98 ? 10.898 6.879 -0.179 1 98.88 98 GLN A N 1
ATOM 744 C CA . GLN A 1 98 ? 12.211 6.734 -0.805 1 98.88 98 GLN A CA 1
ATOM 745 C C . GLN A 1 98 ? 13.164 5.938 0.086 1 98.88 98 GLN A C 1
ATOM 747 O O . GLN A 1 98 ? 13.82 5.008 -0.378 1 98.88 98 GLN A O 1
ATOM 752 N N . SER A 1 99 ? 13.227 6.238 1.349 1 98.81 99 SER A N 1
ATOM 753 C CA . SER A 1 99 ? 14.109 5.539 2.273 1 98.81 99 SER A CA 1
ATOM 754 C C . SER A 1 99 ? 13.656 4.098 2.484 1 98.81 99 SER A C 1
ATOM 756 O O . SER A 1 99 ? 14.484 3.178 2.502 1 98.81 99 SER A O 1
ATOM 758 N N . VAL A 1 100 ? 12.391 3.875 2.637 1 98.88 100 VAL A N 1
ATOM 759 C CA . VAL A 1 100 ? 11.859 2.537 2.875 1 98.88 100 VAL A CA 1
ATOM 760 C C . VAL A 1 100 ? 12.094 1.663 1.645 1 98.88 100 VAL A C 1
ATOM 762 O O . VAL A 1 100 ? 12.531 0.515 1.766 1 98.88 100 VAL A O 1
ATOM 765 N N . CYS A 1 101 ? 11.828 2.221 0.461 1 98.88 101 CYS A N 1
ATOM 766 C CA . CYS A 1 101 ? 11.977 1.468 -0.78 1 98.88 101 CYS A CA 1
ATOM 767 C C . CYS A 1 101 ? 13.438 1.178 -1.076 1 98.88 101 CYS A C 1
ATOM 769 O O . CYS A 1 101 ? 13.758 0.217 -1.78 1 98.88 101 CYS A O 1
ATOM 771 N N . THR A 1 102 ? 14.32 2.012 -0.561 1 98.88 102 THR A N 1
ATOM 772 C CA . THR A 1 102 ? 15.742 1.694 -0.662 1 98.88 102 THR A CA 1
ATOM 773 C C . THR A 1 102 ? 16.047 0.366 0.025 1 98.88 102 THR A C 1
ATOM 775 O O . THR A 1 102 ? 16.812 -0.448 -0.499 1 98.88 102 THR A O 1
ATOM 778 N N . LEU A 1 103 ? 15.438 0.1 1.175 1 98.88 103 LEU A N 1
ATOM 779 C CA . LEU A 1 103 ? 15.617 -1.176 1.859 1 98.88 103 LEU A CA 1
ATOM 780 C C . LEU A 1 103 ? 15.055 -2.322 1.027 1 98.88 103 LEU A C 1
ATOM 782 O O . LEU A 1 103 ? 15.695 -3.371 0.895 1 98.88 103 LEU A O 1
ATOM 786 N N . VAL A 1 104 ? 13.883 -2.109 0.455 1 98.94 104 VAL A N 1
ATOM 787 C CA . VAL A 1 104 ? 13.234 -3.154 -0.328 1 98.94 104 VAL A CA 1
ATOM 788 C C . VAL A 1 104 ? 14.055 -3.455 -1.577 1 98.94 104 VAL A C 1
ATOM 790 O O . VAL A 1 104 ? 14.188 -4.613 -1.979 1 98.94 104 VAL A O 1
ATOM 793 N N . ALA A 1 105 ? 14.602 -2.41 -2.162 1 98.81 105 ALA A N 1
ATOM 794 C CA . ALA A 1 105 ? 15.469 -2.576 -3.322 1 98.81 105 ALA A CA 1
ATOM 795 C C . ALA A 1 105 ? 16.688 -3.441 -2.977 1 98.81 105 ALA A C 1
ATOM 797 O O . ALA A 1 105 ? 17.25 -4.098 -3.85 1 98.81 105 ALA A O 1
ATOM 798 N N . GLN A 1 106 ? 17.031 -3.479 -1.722 1 98.69 106 GLN A N 1
ATOM 799 C CA . GLN A 1 106 ? 18.156 -4.277 -1.238 1 98.69 106 GLN A CA 1
ATOM 800 C C . GLN A 1 106 ? 17.688 -5.645 -0.746 1 98.69 106 GLN A C 1
ATOM 802 O O . GLN A 1 106 ? 18.422 -6.348 -0.055 1 98.69 106 GLN A O 1
ATOM 807 N N . ASN A 1 107 ? 16.469 -6 -1.045 1 98.56 107 ASN A N 1
ATOM 808 C CA . ASN A 1 107 ? 15.852 -7.289 -0.733 1 98.56 107 ASN A CA 1
ATOM 809 C C . ASN A 1 107 ? 15.633 -7.457 0.768 1 98.56 107 ASN A C 1
ATOM 811 O O . ASN A 1 107 ? 15.766 -8.562 1.299 1 98.56 107 ASN A O 1
ATOM 815 N N . LYS A 1 108 ? 15.273 -6.375 1.494 1 98.75 108 LYS A N 1
ATOM 816 C CA . LYS A 1 108 ? 15.078 -6.391 2.941 1 98.75 108 LYS A CA 1
ATOM 817 C C . LYS A 1 108 ? 13.617 -6.145 3.301 1 98.75 108 LYS A C 1
ATOM 819 O O . LYS A 1 108 ? 13.32 -5.453 4.277 1 98.75 108 LYS A O 1
ATOM 824 N N . LEU A 1 109 ? 12.734 -6.668 2.521 1 98.81 109 LEU A N 1
ATOM 825 C CA . LEU A 1 109 ? 11.312 -6.398 2.654 1 98.81 109 LEU A CA 1
ATOM 826 C C . LEU A 1 109 ? 10.812 -6.773 4.047 1 98.81 109 LEU A C 1
ATOM 828 O O . LEU A 1 109 ? 10.008 -6.055 4.641 1 98.81 109 LEU A O 1
ATOM 832 N N . THR A 1 110 ? 11.336 -7.891 4.578 1 98.56 110 THR A N 1
ATOM 833 C CA . THR A 1 110 ? 10.789 -8.383 5.836 1 98.56 110 THR A CA 1
ATOM 834 C C . THR A 1 110 ? 11.852 -8.367 6.93 1 98.56 110 THR A C 1
ATOM 836 O O . THR A 1 110 ? 11.688 -9.008 7.973 1 98.56 110 THR A O 1
ATOM 839 N N . GLU A 1 111 ? 12.977 -7.777 6.672 1 98.44 111 GLU A N 1
ATOM 840 C CA . GLU A 1 111 ? 13.953 -7.52 7.723 1 98.44 111 GLU A CA 1
ATOM 841 C C . GLU A 1 111 ? 13.586 -6.281 8.531 1 98.44 111 GLU A C 1
ATOM 843 O O . GLU A 1 111 ? 13.234 -5.246 7.965 1 98.44 111 GLU A O 1
ATOM 848 N N . PRO A 1 112 ? 13.656 -6.375 9.859 1 98.31 112 PRO A N 1
ATOM 849 C CA . PRO A 1 112 ? 13.297 -5.199 10.656 1 98.31 112 PRO A CA 1
ATOM 850 C C . PRO A 1 112 ? 14.117 -3.963 10.289 1 98.31 112 PRO A C 1
ATOM 852 O O . PRO A 1 112 ? 15.352 -4.031 10.234 1 98.31 112 PRO A O 1
ATOM 855 N N . ALA A 1 113 ? 13.453 -2.906 9.992 1 98.31 113 ALA A N 1
ATOM 856 C CA . ALA A 1 113 ? 14.094 -1.611 9.773 1 98.31 113 ALA A CA 1
ATOM 857 C C . ALA A 1 113 ? 14.438 -0.941 11.094 1 98.31 113 ALA A C 1
ATOM 859 O O . ALA A 1 113 ? 15.484 -0.294 11.219 1 98.31 113 ALA A O 1
ATOM 860 N N . TYR A 1 114 ? 13.578 -1.022 12.062 1 97.25 114 TYR A N 1
ATOM 861 C CA . TYR A 1 114 ? 13.742 -0.525 13.422 1 97.25 114 TYR A CA 1
ATOM 862 C C . TYR A 1 114 ? 12.82 -1.257 14.391 1 97.25 114 TYR A C 1
ATOM 864 O O . TYR A 1 114 ? 12.016 -2.1 13.977 1 97.25 114 TYR A O 1
ATOM 872 N N . THR A 1 115 ? 12.992 -1.041 15.672 1 96.19 115 THR A N 1
ATOM 873 C CA . THR A 1 115 ? 12.117 -1.605 16.688 1 96.19 115 THR A CA 1
ATOM 874 C C . THR A 1 115 ? 11.328 -0.505 17.391 1 96.19 115 THR A C 1
ATOM 876 O O . THR A 1 115 ? 11.898 0.499 17.828 1 96.19 115 THR A O 1
ATOM 879 N N . SER A 1 116 ? 10.008 -0.694 17.406 1 92.81 116 SER A N 1
ATOM 880 C CA . SER A 1 116 ? 9.109 0.205 18.109 1 92.81 116 SER A CA 1
ATOM 881 C C . SER A 1 116 ? 8.555 -0.451 19.375 1 92.81 116 SER A C 1
ATOM 883 O O . SER A 1 116 ? 8.82 -1.624 19.641 1 92.81 116 SER A O 1
ATOM 885 N N . PRO A 1 117 ? 7.844 0.33 20.141 1 89.31 117 PRO A N 1
ATOM 886 C CA . PRO A 1 117 ? 7.188 -0.286 21.297 1 89.31 117 PRO A CA 1
ATOM 887 C C . PRO A 1 117 ? 6.25 -1.425 20.906 1 89.31 117 PRO A C 1
ATOM 889 O O . PRO A 1 117 ? 5.996 -2.328 21.703 1 89.31 117 PRO A O 1
ATOM 892 N N . ALA A 1 118 ? 5.758 -1.382 19.703 1 90.5 118 ALA A N 1
ATOM 893 C CA . ALA A 1 118 ? 4.844 -2.408 19.203 1 90.5 118 ALA A CA 1
ATOM 894 C C . ALA A 1 118 ? 5.609 -3.613 18.672 1 90.5 118 ALA A C 1
ATOM 896 O O . ALA A 1 118 ? 5.004 -4.605 18.25 1 90.5 118 ALA A O 1
ATOM 897 N N . GLY A 1 119 ? 6.996 -3.57 18.688 1 94.56 119 GLY A N 1
ATOM 898 C CA . GLY A 1 119 ? 7.824 -4.641 18.156 1 94.56 119 GLY A CA 1
ATOM 899 C C . GLY A 1 119 ? 8.609 -4.238 16.922 1 94.56 119 GLY A C 1
ATOM 900 O O . GLY A 1 119 ? 8.68 -3.055 16.594 1 94.56 119 GLY A O 1
ATOM 901 N N . PRO A 1 120 ? 9.266 -5.23 16.312 1 97.56 120 PRO A N 1
ATOM 902 C CA . PRO A 1 120 ? 10.031 -4.93 15.094 1 97.56 120 PRO A CA 1
ATOM 903 C C . PRO A 1 120 ? 9.141 -4.441 13.945 1 97.56 120 PRO A C 1
ATOM 905 O O . PRO A 1 120 ? 8.039 -4.961 13.75 1 97.56 120 PRO A O 1
ATOM 908 N N . ILE A 1 121 ? 9.586 -3.426 13.25 1 98.31 121 ILE A N 1
ATOM 909 C CA . ILE A 1 121 ? 8.891 -2.854 12.102 1 98.31 121 ILE A CA 1
ATOM 910 C C . ILE A 1 121 ? 9.695 -3.115 10.828 1 98.31 121 ILE A C 1
ATOM 912 O O . ILE A 1 121 ? 10.867 -2.758 10.742 1 98.31 121 ILE A O 1
ATOM 916 N N . THR A 1 122 ? 9.078 -3.744 9.875 1 98.69 122 THR A N 1
ATOM 917 C CA . THR A 1 122 ? 9.727 -4.062 8.609 1 98.69 122 THR A CA 1
ATOM 918 C C . THR A 1 122 ? 9.305 -3.078 7.52 1 98.69 122 THR A C 1
ATOM 920 O O . THR A 1 122 ? 8.328 -2.35 7.684 1 98.69 122 THR A O 1
ATOM 923 N N . PRO A 1 123 ? 10.055 -3.051 6.387 1 98.88 123 PRO A N 1
ATOM 924 C CA . PRO A 1 123 ? 9.609 -2.238 5.254 1 98.88 123 PRO A CA 1
ATOM 925 C C . PRO A 1 123 ? 8.195 -2.58 4.805 1 98.88 123 PRO A C 1
ATOM 927 O O . PRO A 1 123 ? 7.434 -1.689 4.414 1 98.88 123 PRO A O 1
ATOM 930 N N . LEU A 1 124 ? 7.809 -3.826 4.879 1 98.88 124 LEU A N 1
ATOM 931 C CA . LEU A 1 124 ? 6.457 -4.242 4.52 1 98.88 124 LEU A CA 1
ATOM 932 C C . LEU A 1 124 ? 5.422 -3.559 5.41 1 98.88 124 LEU A C 1
ATOM 934 O O . LEU A 1 124 ? 4.383 -3.107 4.926 1 98.88 124 LEU A O 1
ATOM 938 N N . ASP A 1 125 ? 5.727 -3.451 6.695 1 98.69 125 ASP A N 1
ATOM 939 C CA . ASP A 1 12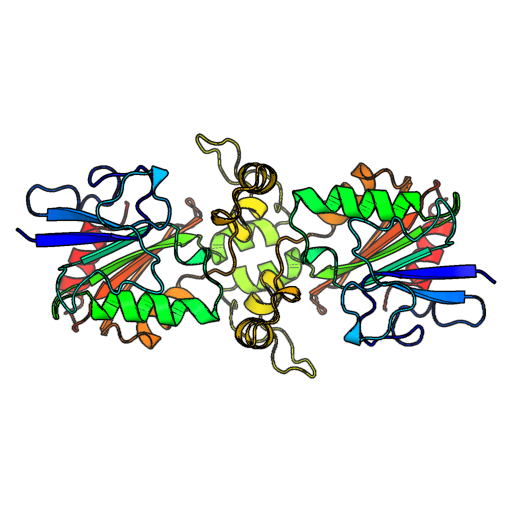5 ? 4.852 -2.766 7.641 1 98.69 125 ASP A CA 1
ATOM 940 C C . ASP A 1 125 ? 4.719 -1.284 7.297 1 98.69 125 ASP A C 1
ATOM 942 O O . ASP A 1 125 ? 3.645 -0.7 7.445 1 98.69 125 ASP A O 1
ATOM 946 N N . ILE A 1 126 ? 5.82 -0.691 6.887 1 98.75 126 ILE A N 1
ATOM 947 C CA . ILE A 1 126 ? 5.836 0.739 6.598 1 98.75 126 ILE A CA 1
ATOM 948 C C . ILE A 1 126 ? 5.086 1.01 5.297 1 98.75 126 ILE A C 1
ATOM 950 O O . ILE A 1 126 ? 4.355 1.996 5.188 1 98.75 126 ILE A O 1
ATOM 954 N N . LEU A 1 127 ? 5.203 0.131 4.32 1 98.88 127 LEU A N 1
ATOM 955 C CA . LEU A 1 127 ? 4.586 0.319 3.012 1 98.88 127 LEU A CA 1
ATOM 956 C C . LEU A 1 127 ? 3.072 0.145 3.098 1 98.88 127 LEU A C 1
ATOM 958 O O . LEU A 1 127 ? 2.32 0.907 2.484 1 98.88 127 LEU A O 1
ATOM 962 N N . TYR A 1 128 ? 2.633 -0.868 3.885 1 98.81 128 TYR A N 1
ATOM 963 C CA . TYR A 1 128 ? 1.239 -1.266 3.717 1 98.81 128 TYR A CA 1
ATOM 964 C C . TYR A 1 128 ? 0.488 -1.194 5.043 1 98.81 128 TYR A C 1
ATOM 966 O O . TYR A 1 128 ? -0.731 -1.375 5.082 1 98.81 128 TYR A O 1
ATOM 974 N N . GLY A 1 129 ? 1.207 -0.986 6.121 1 98.25 129 GLY A N 1
ATOM 975 C CA . GLY A 1 129 ? 0.594 -0.924 7.441 1 98.25 129 GLY A CA 1
ATOM 976 C C . GLY A 1 129 ? 1.102 -1.997 8.383 1 98.25 129 GLY A C 1
ATOM 977 O O . GLY A 1 129 ? 1.534 -3.064 7.945 1 98.25 129 GLY A O 1
ATOM 978 N N . HIS A 1 130 ? 1.029 -1.707 9.664 1 97.5 130 HIS A N 1
ATOM 979 C CA . HIS A 1 130 ? 1.491 -2.629 10.695 1 97.5 130 HIS A CA 1
ATOM 980 C C . HIS A 1 130 ? 0.73 -3.947 10.633 1 97.5 130 HIS A C 1
ATOM 982 O O . HIS A 1 130 ? -0.445 -4.008 11 1 97.5 130 HIS A O 1
ATOM 988 N N . ARG A 1 131 ? 1.383 -5.105 10.305 1 97.81 131 ARG A N 1
ATOM 989 C CA . ARG A 1 131 ? 0.747 -6.379 9.977 1 97.81 131 ARG A CA 1
ATOM 990 C C . ARG A 1 131 ? 0.035 -6.965 11.188 1 97.81 131 ARG A C 1
ATOM 992 O O . ARG A 1 131 ? -1.114 -7.398 11.094 1 97.81 131 ARG A O 1
ATOM 999 N N . PRO A 1 132 ? 0.637 -6.934 12.375 1 96.88 132 PRO A N 1
ATOM 1000 C CA . PRO A 1 132 ? -0.089 -7.473 13.531 1 96.88 132 PRO A CA 1
ATOM 1001 C C . PRO A 1 132 ? -1.39 -6.727 13.812 1 96.88 132 PRO A C 1
ATOM 1003 O O . PRO A 1 132 ? -2.408 -7.344 14.125 1 96.88 132 PRO A O 1
ATOM 1006 N N . ALA A 1 133 ? -1.401 -5.395 13.734 1 95.69 133 ALA A N 1
ATOM 1007 C CA . ALA A 1 133 ? -2.619 -4.617 13.945 1 95.69 133 ALA A CA 1
ATOM 1008 C C . ALA A 1 133 ? -3.676 -4.953 12.898 1 95.69 133 ALA A C 1
ATOM 1010 O O . ALA A 1 133 ? -4.855 -5.09 13.219 1 95.69 133 ALA A O 1
ATOM 1011 N N . LEU A 1 134 ? -3.252 -5.098 11.664 1 97.25 134 LEU A N 1
ATOM 1012 C CA . LEU A 1 134 ? -4.168 -5.461 10.586 1 97.25 134 LEU A CA 1
ATOM 1013 C C . LEU A 1 134 ? -4.781 -6.836 10.836 1 97.25 134 LEU A C 1
ATOM 1015 O O . LEU A 1 134 ? -5.98 -7.031 10.641 1 97.25 134 LEU A O 1
ATOM 1019 N N . ALA A 1 135 ? -3.967 -7.77 11.281 1 97.31 135 ALA A N 1
ATOM 1020 C CA . ALA A 1 135 ? -4.426 -9.133 11.555 1 97.31 135 ALA A CA 1
ATOM 1021 C C . ALA A 1 135 ? -5.469 -9.148 12.664 1 97.31 135 ALA A C 1
ATOM 1023 O O . ALA A 1 135 ? -6.332 -10.031 12.703 1 97.31 135 ALA A O 1
ATOM 1024 N N . GLN A 1 136 ? -5.402 -8.125 13.492 1 96.31 136 GLN A N 1
ATOM 1025 C CA . GLN A 1 136 ? -6.348 -8.023 14.602 1 96.31 136 GLN A CA 1
ATOM 1026 C C . GLN A 1 136 ? -7.594 -7.246 14.195 1 96.31 136 GLN A C 1
ATOM 1028 O O . GLN A 1 136 ? -8.477 -6.992 15.016 1 96.31 136 GLN A O 1
ATOM 1033 N N . GLY A 1 137 ? -7.648 -6.844 12.945 1 95.19 137 GLY A N 1
ATOM 1034 C CA . GLY A 1 137 ? -8.859 -6.234 12.43 1 95.19 137 GLY A CA 1
ATOM 1035 C C . GLY A 1 137 ? -8.812 -4.719 12.414 1 95.19 137 GLY A C 1
ATOM 1036 O O . GLY A 1 137 ? -9.781 -4.062 12.031 1 95.19 137 GLY A O 1
ATOM 1037 N N . ASN A 1 138 ? -7.742 -4.082 12.844 1 92.81 138 ASN A N 1
ATOM 1038 C CA . ASN A 1 138 ? -7.605 -2.631 12.812 1 92.81 138 ASN A CA 1
ATOM 1039 C C . ASN A 1 138 ? -7.172 -2.141 11.438 1 92.81 138 ASN A C 1
ATOM 1041 O O . ASN A 1 138 ? -6.008 -1.784 11.234 1 92.81 138 ASN A O 1
ATOM 1045 N N . LEU A 1 139 ? -8.102 -1.986 10.555 1 92.94 139 LEU A N 1
ATOM 1046 C CA . LEU A 1 139 ? -7.789 -1.674 9.164 1 92.94 139 LEU A CA 1
ATOM 1047 C C . LEU A 1 139 ? -7.508 -0.185 8.992 1 92.94 139 LEU A C 1
ATOM 1049 O O . LEU A 1 139 ? -7.094 0.251 7.914 1 92.94 139 LEU A O 1
ATOM 1053 N N . TYR A 1 140 ? -7.664 0.599 10.07 1 90.5 140 TYR A N 1
ATOM 1054 C CA . TYR A 1 140 ? -7.246 1.997 10.07 1 90.5 140 TYR A CA 1
ATOM 1055 C C . TYR A 1 140 ? -5.734 2.115 9.938 1 90.5 140 TYR A C 1
ATOM 1057 O O . TYR A 1 140 ? -5.215 3.186 9.617 1 90.5 140 TYR A O 1
ATOM 1065 N N . MET A 1 141 ? -5.07 0.966 10.18 1 93.94 141 MET A N 1
ATOM 1066 C CA . MET A 1 141 ? -3.609 0.957 10.148 1 93.94 141 MET A CA 1
ATOM 1067 C C . MET A 1 141 ? -3.094 0.692 8.742 1 93.94 141 MET A C 1
ATOM 1069 O O . MET A 1 141 ? -1.895 0.811 8.484 1 93.94 141 MET A O 1
ATOM 1073 N N . ALA A 1 142 ? -4.031 0.373 7.828 1 97.94 142 ALA A N 1
ATOM 1074 C CA . ALA A 1 142 ? -3.607 0.094 6.461 1 97.94 142 ALA A CA 1
ATOM 1075 C C . ALA A 1 142 ? -3.135 1.367 5.762 1 97.94 142 ALA A C 1
ATOM 1077 O O . ALA A 1 142 ? -3.789 2.408 5.848 1 97.94 142 ALA A O 1
ATOM 1078 N N . HIS A 1 143 ? -1.972 1.29 5.172 1 98.81 143 HIS A N 1
ATOM 1079 C CA . HIS A 1 143 ? -1.519 2.363 4.297 1 98.81 143 HIS A CA 1
ATOM 1080 C C . HIS A 1 143 ? -2.027 2.164 2.871 1 98.81 143 HIS A C 1
ATOM 1082 O O . HIS A 1 143 ? -1.958 1.057 2.334 1 98.81 143 HIS A O 1
ATOM 1088 N N . ARG A 1 144 ? -2.561 3.256 2.307 1 98.62 144 ARG A N 1
ATOM 1089 C CA . ARG A 1 144 ? -3.25 3.129 1.025 1 98.62 144 ARG A CA 1
ATOM 1090 C C . ARG A 1 144 ? -2.592 4 -0.039 1 98.62 144 ARG A C 1
ATOM 1092 O O . ARG A 1 144 ? -3.008 3.994 -1.199 1 98.62 144 ARG A O 1
ATOM 1099 N N . CYS A 1 145 ? -1.623 4.762 0.385 1 98.69 145 CYS A N 1
ATOM 1100 C CA . CYS A 1 145 ? -0.753 5.531 -0.497 1 98.69 145 CYS A CA 1
ATOM 1101 C C . CYS A 1 145 ? 0.559 5.879 0.198 1 98.69 145 CYS A C 1
ATOM 1103 O O . CYS A 1 145 ? 0.873 5.324 1.252 1 98.69 145 CYS A O 1
ATOM 1105 N N . GLY A 1 146 ? 1.386 6.699 -0.426 1 98.75 146 GLY A N 1
ATOM 1106 C CA . GLY A 1 146 ? 2.652 7.129 0.146 1 98.75 146 GLY A CA 1
ATOM 1107 C C . GLY A 1 146 ? 3.309 8.25 -0.636 1 98.75 146 GLY A C 1
ATOM 1108 O O . GLY A 1 146 ? 2.795 8.68 -1.674 1 98.75 146 GLY A O 1
ATOM 1109 N N . PHE A 1 147 ? 4.43 8.695 -0.061 1 98.94 147 PHE A N 1
ATOM 1110 C CA . PHE A 1 147 ? 5.047 9.898 -0.6 1 98.94 147 PHE A CA 1
ATOM 1111 C C . PHE A 1 147 ? 6.566 9.812 -0.528 1 98.94 147 PHE A C 1
ATOM 1113 O O . PHE A 1 147 ? 7.113 9.227 0.409 1 98.94 147 PHE A O 1
ATOM 1120 N N . THR A 1 148 ? 7.219 10.375 -1.501 1 98.88 148 THR A N 1
ATOM 1121 C CA . THR A 1 148 ? 8.57 10.898 -1.347 1 98.88 148 THR A CA 1
ATOM 1122 C C . THR A 1 148 ? 8.539 12.383 -0.996 1 98.88 148 THR A C 1
ATOM 1124 O O . THR A 1 148 ? 7.48 13.016 -1.025 1 98.88 148 THR A O 1
ATOM 1127 N N . GLN A 1 149 ? 9.703 12.852 -0.63 1 98.81 149 GLN A N 1
ATOM 1128 C CA . GLN A 1 149 ? 9.75 14.281 -0.332 1 98.81 149 GLN A CA 1
ATOM 1129 C C . GLN A 1 149 ? 9.258 15.109 -1.515 1 98.81 149 GLN A C 1
ATOM 1131 O O . GLN A 1 149 ? 8.477 16.047 -1.34 1 98.81 149 GLN A O 1
ATOM 1136 N N . THR A 1 150 ? 9.672 14.734 -2.697 1 98.75 150 THR A N 1
ATOM 1137 C CA . THR A 1 150 ? 9.305 15.438 -3.922 1 98.75 150 THR A CA 1
ATOM 1138 C C . THR A 1 150 ? 7.797 15.398 -4.141 1 98.75 150 THR A C 1
ATOM 1140 O O . THR A 1 150 ? 7.172 16.422 -4.395 1 98.75 150 THR A O 1
ATOM 1143 N N . VAL A 1 151 ? 7.23 14.281 -3.963 1 98.88 151 VAL A N 1
ATOM 1144 C CA . VAL A 1 151 ? 5.812 14.094 -4.254 1 98.88 151 VAL A CA 1
ATOM 1145 C C . VAL A 1 151 ? 4.969 14.789 -3.182 1 98.88 151 VAL A C 1
ATOM 1147 O O . VAL A 1 151 ? 3.939 15.391 -3.486 1 98.88 151 VAL A O 1
ATOM 1150 N N . LEU A 1 152 ? 5.383 14.664 -1.904 1 98.88 152 LEU A N 1
ATOM 1151 C CA . LEU A 1 152 ? 4.652 15.352 -0.842 1 98.88 152 LEU A CA 1
ATOM 1152 C C . LEU A 1 152 ? 4.656 16.859 -1.067 1 98.88 152 LEU A C 1
ATOM 1154 O O . LEU A 1 152 ? 3.615 17.516 -0.955 1 98.88 152 LEU A O 1
ATOM 1158 N N . THR A 1 153 ? 5.816 17.406 -1.407 1 98.81 153 THR A N 1
ATOM 1159 C CA . THR A 1 153 ? 5.938 18.844 -1.663 1 98.81 153 THR A CA 1
ATOM 1160 C C . THR A 1 153 ? 5.043 19.266 -2.824 1 98.81 153 THR A C 1
ATOM 1162 O O . THR A 1 153 ? 4.289 20.234 -2.715 1 98.81 153 THR A O 1
ATOM 1165 N N . ALA A 1 154 ? 5.066 18.531 -3.877 1 98.81 154 ALA A N 1
ATOM 1166 C CA . ALA A 1 154 ? 4.25 18.828 -5.051 1 98.81 154 ALA A CA 1
ATOM 1167 C C . ALA A 1 154 ? 2.764 18.734 -4.723 1 98.81 154 ALA A C 1
ATOM 1169 O O . ALA A 1 154 ? 1.958 19.516 -5.227 1 98.81 154 ALA A O 1
ATOM 1170 N N . THR A 1 155 ? 2.439 17.766 -3.941 1 98.81 155 THR A N 1
ATOM 1171 C CA . THR A 1 155 ? 1.056 17.547 -3.533 1 98.81 155 THR A CA 1
ATOM 1172 C C . THR A 1 155 ? 0.541 18.734 -2.729 1 98.81 155 THR A C 1
ATOM 1174 O O . THR A 1 155 ? -0.582 19.203 -2.945 1 98.81 155 THR A O 1
ATOM 1177 N N . LEU A 1 156 ? 1.35 19.234 -1.826 1 98.88 156 LEU A N 1
ATOM 1178 C CA . LEU A 1 156 ? 0.984 20.391 -1.016 1 98.88 156 LEU A CA 1
ATOM 1179 C C . LEU A 1 156 ? 0.882 21.656 -1.874 1 98.88 156 LEU A C 1
ATOM 1181 O O . LEU A 1 156 ? -0.009 22.484 -1.669 1 98.88 156 LEU A O 1
ATOM 1185 N N . GLN A 1 157 ? 1.78 21.75 -2.852 1 98.56 157 GLN A N 1
ATOM 1186 C CA . GLN A 1 157 ? 1.709 22.859 -3.801 1 98.56 157 GLN A CA 1
ATOM 1187 C C . GLN A 1 157 ? 0.409 22.812 -4.598 1 98.56 157 GLN A C 1
ATOM 1189 O O . GLN A 1 157 ? -0.269 23.844 -4.746 1 98.56 157 GLN A O 1
ATOM 1194 N N . ALA A 1 158 ? 0.073 21.688 -5.031 1 98.5 158 ALA A N 1
ATOM 1195 C CA . ALA A 1 158 ? -1.134 21.516 -5.832 1 98.5 158 ALA A CA 1
ATOM 1196 C C . ALA A 1 158 ? -2.387 21.812 -5.016 1 98.5 158 ALA A C 1
ATOM 1198 O O . ALA A 1 158 ? -3.402 22.25 -5.562 1 98.5 158 ALA A O 1
ATOM 1199 N N . ALA A 1 159 ? -2.303 21.609 -3.74 1 98.5 159 ALA A N 1
ATOM 1200 C CA . ALA A 1 159 ? -3.426 21.875 -2.842 1 98.5 159 ALA A CA 1
ATOM 1201 C C . ALA A 1 159 ? -3.578 23.359 -2.576 1 98.5 159 ALA A C 1
ATOM 1203 O O . ALA A 1 159 ? -4.543 23.797 -1.938 1 98.5 159 ALA A O 1
ATOM 1204 N N . GLY A 1 160 ? -2.592 24.172 -2.973 1 98.31 160 GLY A N 1
ATOM 1205 C CA . GLY A 1 160 ? -2.748 25.625 -2.93 1 98.31 160 GLY A CA 1
ATOM 1206 C C . GLY A 1 160 ? -1.992 26.266 -1.785 1 98.31 160 GLY A C 1
ATOM 1207 O O . GLY A 1 160 ? -2.182 27.453 -1.5 1 98.31 160 GLY A O 1
ATOM 1208 N N . PHE A 1 161 ? -1.147 25.547 -1.098 1 98.81 161 PHE A N 1
ATOM 1209 C CA . PHE A 1 161 ? -0.299 26.172 -0.09 1 98.81 161 PHE A CA 1
ATOM 1210 C C . PHE A 1 161 ? 0.794 27 -0.744 1 98.81 161 PHE A C 1
ATOM 1212 O O . PHE A 1 161 ? 1.357 26.609 -1.767 1 98.81 161 PHE A O 1
ATOM 1219 N N . SER A 1 162 ? 1.099 28.094 -0.197 1 98.44 162 SER A N 1
ATOM 1220 C CA . SER A 1 162 ? 1.902 29.094 -0.883 1 98.44 162 SER A CA 1
ATOM 1221 C C . SER A 1 162 ? 3.391 28.875 -0.637 1 98.44 162 SER A C 1
ATOM 1223 O O . SER A 1 162 ? 4.211 29.078 -1.537 1 98.44 162 SER A O 1
ATOM 1225 N N . SER A 1 163 ? 3.771 28.594 0.563 1 98.69 163 SER A N 1
ATOM 1226 C CA . SER A 1 163 ? 5.152 28.297 0.923 1 98.69 163 SER A CA 1
ATOM 1227 C C . SER A 1 163 ? 5.266 26.922 1.594 1 98.69 163 SER A C 1
ATOM 1229 O O . SER A 1 163 ? 4.48 26.609 2.486 1 98.69 163 SER A O 1
ATOM 1231 N N . ILE A 1 164 ? 6.25 26.188 1.135 1 98.75 164 ILE A N 1
ATOM 1232 C CA . ILE A 1 164 ? 6.414 24.828 1.645 1 98.75 164 ILE A CA 1
ATOM 1233 C C . ILE A 1 164 ? 7.879 24.578 2.004 1 98.75 164 ILE A C 1
ATOM 1235 O O . ILE A 1 164 ? 8.773 24.906 1.226 1 98.75 164 ILE A O 1
ATOM 1239 N N . ALA A 1 165 ? 8.117 24.094 3.174 1 98.75 165 ALA A N 1
ATOM 1240 C CA . ALA A 1 165 ? 9.383 23.5 3.602 1 98.75 165 ALA A CA 1
ATOM 1241 C C . ALA A 1 165 ? 9.234 22 3.873 1 98.75 165 ALA A C 1
ATOM 1243 O O . ALA A 1 165 ? 8.219 21.578 4.43 1 98.75 165 ALA A O 1
ATOM 1244 N N . SER A 1 166 ? 10.133 21.219 3.414 1 98.5 166 SER A N 1
ATOM 1245 C CA . SER A 1 166 ? 10.07 19.781 3.67 1 98.5 166 SER A CA 1
ATOM 1246 C C . SER A 1 166 ? 11.445 19.219 3.98 1 98.5 166 SER A C 1
ATOM 1248 O O . SER A 1 166 ? 12.469 19.828 3.652 1 98.5 166 SER A O 1
ATOM 1250 N N . ARG A 1 167 ? 11.414 18.125 4.668 1 98.19 167 ARG A N 1
ATOM 1251 C CA . ARG A 1 167 ? 12.633 17.422 5.082 1 98.19 167 ARG A CA 1
ATOM 1252 C C . ARG A 1 167 ? 12.406 15.914 5.133 1 98.19 167 ARG A C 1
ATOM 1254 O O . ARG A 1 167 ? 11.398 15.445 5.668 1 98.19 167 ARG A O 1
ATOM 1261 N N . SER A 1 168 ? 13.281 15.227 4.512 1 98.31 168 SER A N 1
ATOM 1262 C CA . SER A 1 168 ? 13.336 13.773 4.672 1 98.31 168 SER A CA 1
ATOM 1263 C C . SER A 1 168 ? 14.328 13.375 5.762 1 98.31 168 SER A C 1
ATOM 1265 O O . SER A 1 168 ? 15.398 13.977 5.883 1 98.31 168 SER A O 1
ATOM 1267 N N . ARG A 1 169 ? 13.992 12.453 6.57 1 98 169 ARG A N 1
ATOM 1268 C CA . ARG A 1 169 ? 14.883 11.836 7.543 1 98 169 ARG A CA 1
ATOM 1269 C C . ARG A 1 169 ? 15.039 10.344 7.277 1 98 169 ARG A C 1
ATOM 1271 O O . ARG A 1 169 ? 14.32 9.531 7.859 1 98 169 ARG A O 1
ATOM 1278 N N . PRO A 1 170 ? 15.953 9.961 6.484 1 97 170 PRO A N 1
ATOM 1279 C CA . PRO A 1 170 ? 16.047 8.586 5.969 1 97 170 PRO A CA 1
ATOM 1280 C C . PRO A 1 170 ? 16.312 7.562 7.066 1 97 170 PRO A C 1
ATOM 1282 O O . PRO A 1 170 ? 15.875 6.414 6.969 1 97 170 PRO A O 1
ATOM 1285 N N . THR A 1 171 ? 17.016 7.918 8.164 1 95.88 171 THR A N 1
ATOM 1286 C CA . THR A 1 171 ? 17.328 6.984 9.234 1 95.88 171 THR A CA 1
ATOM 1287 C C . THR A 1 171 ? 16.109 6.742 10.117 1 95.88 171 THR A C 1
ATOM 1289 O O . THR A 1 171 ? 16.078 5.797 10.906 1 95.88 171 THR A O 1
ATOM 1292 N N . HIS A 1 172 ? 15.086 7.594 9.977 1 96.81 172 HIS A N 1
ATOM 1293 C CA . HIS A 1 172 ? 13.852 7.469 10.742 1 96.81 172 HIS A CA 1
ATOM 1294 C C . HIS A 1 172 ? 12.688 7.066 9.844 1 96.81 172 HIS A C 1
ATOM 1296 O O . HIS A 1 172 ? 11.57 6.852 10.32 1 96.81 172 HIS A O 1
ATOM 1302 N N . TYR A 1 173 ? 12.938 7.059 8.523 1 98.31 173 TYR A N 1
ATOM 1303 C CA . TYR A 1 173 ? 11.984 6.629 7.508 1 98.31 173 TYR A CA 1
ATOM 1304 C C . TYR A 1 173 ? 10.734 7.512 7.52 1 98.31 173 TYR A C 1
ATOM 1306 O O . TYR A 1 173 ? 9.617 7.02 7.383 1 98.31 173 TYR A O 1
ATOM 1314 N N . ASP A 1 174 ? 10.992 8.852 7.676 1 98.5 174 ASP A N 1
ATOM 1315 C CA . ASP A 1 174 ? 9.82 9.719 7.691 1 98.5 174 ASP A CA 1
ATOM 1316 C C . ASP A 1 174 ? 10.094 11.039 6.969 1 98.5 174 ASP A C 1
ATOM 1318 O O . ASP A 1 174 ? 11.25 11.344 6.648 1 98.5 174 ASP A O 1
ATOM 1322 N N . LEU A 1 175 ? 9.055 11.641 6.566 1 98.69 175 LEU A N 1
ATOM 1323 C CA . LEU A 1 175 ? 9.016 12.969 5.965 1 98.69 175 LEU A CA 1
ATOM 1324 C C . LEU A 1 175 ? 8.359 13.977 6.906 1 98.69 175 LEU A C 1
ATOM 1326 O O . LEU A 1 175 ? 7.391 13.648 7.594 1 98.69 175 LEU A O 1
ATOM 1330 N N . TRP A 1 176 ? 8.859 15.164 6.863 1 98.88 176 TRP A N 1
ATOM 1331 C CA . TRP A 1 176 ? 8.211 16.297 7.496 1 98.88 176 TRP A CA 1
ATOM 1332 C C . TRP A 1 176 ? 7.992 17.438 6.5 1 98.88 176 TRP A C 1
ATOM 1334 O O . TRP A 1 176 ? 8.867 17.719 5.68 1 98.88 176 TRP A O 1
ATOM 1344 N N . ALA A 1 177 ? 6.855 18.016 6.57 1 98.88 177 ALA A N 1
ATOM 1345 C CA . ALA A 1 177 ? 6.559 19.156 5.719 1 98.88 177 ALA A CA 1
ATOM 1346 C C . ALA A 1 177 ? 5.801 20.234 6.5 1 98.88 177 ALA A C 1
ATOM 1348 O O . ALA A 1 177 ? 4.992 19.922 7.375 1 98.88 177 ALA A O 1
ATOM 1349 N N . LEU A 1 178 ? 6.09 21.422 6.262 1 98.94 178 LEU A N 1
ATOM 1350 C CA . LEU A 1 178 ? 5.363 22.594 6.719 1 98.94 178 LEU A CA 1
ATOM 1351 C C . LEU A 1 178 ? 4.863 23.422 5.539 1 98.94 178 LEU A C 1
ATOM 1353 O O . LEU A 1 178 ? 5.637 23.766 4.637 1 98.94 178 LEU A O 1
ATOM 1357 N N . ALA A 1 179 ? 3.57 23.688 5.516 1 98.88 179 ALA A N 1
ATOM 1358 C CA . ALA A 1 179 ? 2.939 24.391 4.406 1 98.88 179 ALA A CA 1
ATOM 1359 C C . ALA A 1 179 ? 2.115 25.578 4.91 1 98.88 179 ALA A C 1
ATOM 1361 O O . ALA A 1 179 ? 1.205 25.406 5.727 1 98.88 179 ALA A O 1
ATOM 1362 N N . SER A 1 180 ? 2.396 26.703 4.441 1 98.88 180 SER A N 1
ATOM 1363 C CA . SER A 1 180 ? 1.686 27.906 4.891 1 98.88 180 SER A CA 1
ATOM 1364 C C . SER A 1 180 ? 0.654 28.344 3.861 1 98.88 180 SER A C 1
ATOM 1366 O O . SER A 1 180 ? 0.843 28.156 2.658 1 98.88 180 SER A O 1
ATOM 1368 N N . VAL A 1 181 ? -0.418 28.938 4.367 1 98.56 181 VAL A N 1
ATOM 1369 C CA . VAL A 1 181 ? -1.482 29.406 3.488 1 98.56 181 VAL A CA 1
ATOM 1370 C C . VAL A 1 181 ? -0.988 30.609 2.68 1 98.56 181 VAL A C 1
ATOM 1372 O O . VAL A 1 181 ? -1.099 30.625 1.45 1 98.56 181 VAL A O 1
ATOM 1375 N N . GLN A 1 182 ? -0.372 31.5 3.342 1 97.81 182 GLN A N 1
ATOM 1376 C CA . GLN A 1 182 ? 0.19 32.688 2.67 1 97.81 182 GLN A CA 1
ATOM 1377 C C . GLN A 1 182 ? 1.676 32.469 2.383 1 97.81 182 GLN A C 1
ATOM 1379 O O . GLN A 1 182 ? 2.342 31.672 3.041 1 97.81 182 GLN A O 1
ATOM 1384 N N . ALA A 1 183 ? 2.166 33.281 1.469 1 98.19 183 ALA A N 1
ATOM 1385 C CA . ALA A 1 183 ? 3.59 33.25 1.145 1 98.19 183 ALA A CA 1
ATOM 1386 C C . ALA A 1 183 ? 4.426 33.812 2.295 1 98.19 183 ALA A C 1
ATOM 1388 O O . ALA A 1 183 ? 4.078 34.812 2.881 1 98.19 183 ALA A O 1
ATOM 1389 N N . LEU A 1 184 ? 5.496 33.094 2.551 1 97.94 184 LEU A N 1
ATOM 1390 C CA . LEU A 1 184 ? 6.445 33.531 3.568 1 97.94 184 LEU A CA 1
ATOM 1391 C C . LEU A 1 184 ? 7.828 33.75 2.965 1 97.94 184 LEU A C 1
ATOM 1393 O O . LEU A 1 184 ? 8.266 32.969 2.107 1 97.94 184 LEU A O 1
ATOM 1397 N N . PRO A 1 185 ? 8.477 34.844 3.512 1 97.69 185 PRO A N 1
ATOM 1398 C CA . PRO A 1 185 ? 9.891 34.906 3.156 1 97.69 185 PRO A CA 1
ATOM 1399 C C . PRO A 1 185 ? 10.664 33.656 3.559 1 97.69 185 PRO A C 1
ATOM 1401 O O . PRO A 1 185 ? 10.344 33.031 4.566 1 97.69 185 PRO A O 1
ATOM 1404 N N . GLU A 1 186 ? 11.648 33.344 2.818 1 97.12 186 GLU A N 1
ATOM 1405 C CA . GLU A 1 186 ? 12.414 32.125 3.006 1 97.12 186 GLU A CA 1
ATOM 1406 C C . GLU A 1 186 ? 12.922 32 4.438 1 97.12 186 GLU A C 1
ATOM 1408 O O . GLU A 1 186 ? 12.836 30.938 5.043 1 97.12 186 GLU A O 1
ATOM 1413 N N . ALA A 1 187 ? 13.375 33.062 4.961 1 97.62 187 ALA A N 1
ATOM 1414 C CA . ALA A 1 187 ? 13.938 33.062 6.312 1 97.62 187 ALA A CA 1
ATOM 1415 C C . ALA A 1 187 ? 12.859 32.719 7.344 1 97.62 187 ALA A C 1
ATOM 1417 O O . ALA A 1 187 ? 13.109 31.969 8.289 1 97.62 187 ALA A O 1
ATOM 1418 N N . GLN A 1 188 ? 11.703 33.281 7.18 1 97.56 188 GLN A N 1
ATOM 1419 C CA . GLN A 1 188 ? 10.594 33.031 8.094 1 97.56 188 GLN A CA 1
ATOM 1420 C C . GLN A 1 188 ? 10.109 31.578 7.988 1 97.56 188 GLN A C 1
ATOM 1422 O O . GLN A 1 188 ? 9.812 30.953 9 1 97.56 188 GLN A O 1
ATOM 1427 N N . LEU A 1 189 ? 10.023 31.125 6.781 1 98.12 189 LEU A N 1
ATOM 1428 C CA . LEU A 1 189 ? 9.617 29.734 6.555 1 98.12 189 LEU A CA 1
ATOM 1429 C C . LEU A 1 189 ? 10.594 28.766 7.199 1 98.12 189 LEU A C 1
ATOM 1431 O O . LEU A 1 189 ? 10.188 27.797 7.84 1 98.12 189 LEU A O 1
ATOM 1435 N N . ARG A 1 190 ? 11.859 28.984 7.031 1 97.38 190 ARG A N 1
ATOM 1436 C CA . ARG A 1 190 ? 12.898 28.156 7.609 1 97.38 190 ARG A CA 1
ATOM 1437 C C . ARG A 1 190 ? 12.805 28.141 9.133 1 97.38 190 ARG A C 1
ATOM 1439 O O . ARG A 1 190 ? 12.891 27.078 9.75 1 97.38 190 ARG A O 1
ATOM 1446 N N . ASP A 1 191 ? 12.609 29.312 9.703 1 97.5 191 ASP A N 1
ATOM 1447 C CA . ASP A 1 191 ? 12.5 29.406 11.156 1 97.5 191 ASP A CA 1
ATOM 1448 C C . ASP A 1 191 ? 11.281 28.641 11.664 1 97.5 191 ASP A C 1
ATOM 1450 O O . ASP A 1 191 ? 11.359 27.953 12.68 1 97.5 191 ASP A O 1
ATOM 1454 N N . LEU A 1 192 ? 10.242 28.828 10.969 1 97.69 192 LEU A N 1
ATOM 1455 C CA . LEU A 1 192 ? 9.016 28.125 11.336 1 97.69 192 LEU A CA 1
ATOM 1456 C C . LEU A 1 192 ? 9.203 26.609 11.242 1 97.69 192 LEU A C 1
ATOM 1458 O O . LEU A 1 192 ? 8.805 25.875 12.148 1 97.69 192 LEU A O 1
ATOM 1462 N N . ALA A 1 193 ? 9.812 26.094 10.18 1 98.38 193 ALA A N 1
ATOM 1463 C CA . ALA A 1 193 ? 10.086 24.672 10.008 1 98.38 193 ALA A CA 1
ATOM 1464 C C . ALA A 1 193 ? 10.977 24.141 11.117 1 98.38 193 ALA A C 1
ATOM 1466 O O . ALA A 1 193 ? 10.727 23.062 11.664 1 98.38 193 ALA A O 1
ATOM 1467 N N . LEU A 1 194 ? 11.984 24.891 11.469 1 97.62 194 LEU A N 1
ATOM 1468 C CA . LEU A 1 194 ? 12.93 24.469 12.492 1 97.62 194 LEU A CA 1
ATOM 1469 C C . LEU A 1 194 ? 12.25 24.359 13.852 1 97.62 194 LEU A C 1
ATOM 1471 O O . LEU A 1 194 ? 12.633 23.516 14.672 1 97.62 194 LEU A O 1
ATOM 1475 N N . ALA A 1 195 ? 11.219 25.172 14.055 1 97.62 195 ALA A N 1
ATOM 1476 C CA . ALA A 1 195 ? 10.484 25.141 15.312 1 97.62 195 ALA A CA 1
ATOM 1477 C C . ALA A 1 195 ? 9.648 23.875 15.43 1 97.62 195 ALA A C 1
ATOM 1479 O O . ALA A 1 195 ? 9.32 23.438 16.547 1 97.62 195 ALA A O 1
ATOM 1480 N N . HIS A 1 196 ? 9.344 23.219 14.289 1 98.25 196 HIS A N 1
ATOM 1481 C CA . HIS A 1 196 ? 8.359 22.156 14.344 1 98.25 196 HIS A CA 1
ATOM 1482 C C . HIS A 1 196 ? 8.953 20.828 13.898 1 98.25 196 HIS A C 1
ATOM 1484 O O . HIS A 1 196 ? 8.445 19.766 14.258 1 98.25 196 HIS A O 1
ATOM 1490 N N . PHE A 1 197 ? 10.016 20.812 13.07 1 98.12 197 PHE A N 1
ATOM 1491 C CA . PHE A 1 197 ? 10.641 19.562 12.625 1 98.12 197 PHE A CA 1
ATOM 1492 C C . PHE A 1 197 ? 11.531 18.984 13.719 1 98.12 197 PHE A C 1
ATOM 1494 O O . PHE A 1 197 ? 12.203 19.719 14.438 1 98.12 197 PHE A O 1
ATOM 1501 N N . PRO A 1 198 ? 11.477 17.672 13.836 1 95.5 198 PRO A N 1
ATOM 1502 C CA . PRO A 1 198 ? 12.453 17.078 14.75 1 95.5 198 PRO A CA 1
ATOM 1503 C C . PRO A 1 198 ? 13.891 17.266 14.289 1 95.5 198 PRO A C 1
ATOM 1505 O O . PRO A 1 198 ? 14.141 17.5 13.102 1 95.5 198 PRO A O 1
ATOM 1508 N N . ALA A 1 199 ? 14.797 17.234 15.281 1 84.5 199 ALA A N 1
ATOM 1509 C CA . ALA A 1 199 ? 16.219 17.391 14.984 1 84.5 199 ALA A CA 1
ATOM 1510 C C . ALA A 1 199 ? 16.734 16.203 14.18 1 84.5 199 ALA A C 1
ATOM 1512 O O . ALA A 1 199 ? 16.25 15.078 14.32 1 84.5 199 ALA A O 1
ATOM 1513 N N . MET B 1 1 ? -8.805 -35.281 -19.375 1 90 1 MET B N 1
ATOM 1514 C CA . MET B 1 1 ? -8.195 -33.969 -19.562 1 90 1 MET B CA 1
ATOM 1515 C C . MET B 1 1 ? -7.879 -33.312 -18.219 1 90 1 MET B C 1
ATOM 1517 O O . MET B 1 1 ? -8.57 -33.562 -17.234 1 90 1 MET B O 1
ATOM 1521 N N . LYS B 1 2 ? -6.75 -32.625 -18.172 1 97.62 2 LYS B N 1
ATOM 1522 C CA . LYS B 1 2 ? -6.348 -31.938 -16.953 1 97.62 2 LYS B CA 1
ATOM 1523 C C . LYS B 1 2 ? -7.129 -30.641 -16.766 1 97.62 2 LYS B C 1
ATOM 1525 O O . LYS B 1 2 ? -7.535 -30 -17.75 1 97.62 2 LYS B O 1
ATOM 1530 N N . ARG B 1 3 ? -7.391 -30.266 -15.516 1 98.5 3 ARG B N 1
ATOM 1531 C CA . ARG B 1 3 ? -8.117 -29.047 -15.188 1 98.5 3 ARG B CA 1
ATOM 1532 C C . ARG B 1 3 ? -7.238 -28.078 -14.414 1 98.5 3 ARG B C 1
ATOM 1534 O O . ARG B 1 3 ? -6.508 -28.484 -13.508 1 98.5 3 ARG B O 1
ATOM 1541 N N . PHE B 1 4 ? -7.266 -26.875 -14.906 1 98.69 4 PHE B N 1
ATOM 1542 C CA . PHE B 1 4 ? -6.652 -25.859 -14.055 1 98.69 4 PHE B CA 1
ATOM 1543 C C . PHE B 1 4 ? -7.684 -24.828 -13.617 1 98.69 4 PHE B C 1
ATOM 1545 O O . PHE B 1 4 ? -8.578 -24.469 -14.391 1 98.69 4 PHE B O 1
ATOM 1552 N N . LEU B 1 5 ? -7.605 -24.484 -12.367 1 98.81 5 LEU B N 1
ATOM 1553 C CA . LEU B 1 5 ? -8.445 -23.438 -11.789 1 98.81 5 LEU B CA 1
ATOM 1554 C C . LEU B 1 5 ? -7.832 -22.062 -12 1 98.81 5 LEU B C 1
ATOM 1556 O O . LEU B 1 5 ? -6.719 -21.797 -11.531 1 98.81 5 LEU B O 1
ATOM 1560 N N . HIS B 1 6 ? -8.539 -21.234 -12.734 1 98.81 6 HIS B N 1
ATOM 1561 C CA . HIS B 1 6 ? -8.156 -19.859 -13.016 1 98.81 6 HIS B CA 1
ATOM 1562 C C . HIS B 1 6 ? -8.711 -18.891 -11.969 1 98.81 6 HIS B C 1
ATOM 1564 O O . HIS B 1 6 ? -9.781 -18.312 -12.164 1 98.81 6 HIS B O 1
ATOM 1570 N N . VAL B 1 7 ? -7.91 -18.688 -10.945 1 98.56 7 VAL B N 1
ATOM 1571 C CA . VAL B 1 7 ? -8.344 -17.953 -9.766 1 98.56 7 VAL B CA 1
ATOM 1572 C C . VAL B 1 7 ? -8.18 -16.453 -10.016 1 98.56 7 VAL B C 1
ATOM 1574 O O . VAL B 1 7 ? -7.086 -15.977 -10.328 1 98.56 7 VAL B O 1
ATOM 1577 N N . GLY B 1 8 ? -9.203 -15.734 -9.758 1 97.75 8 GLY B N 1
ATOM 1578 C CA . GLY B 1 8 ? -9.172 -14.328 -10.125 1 97.75 8 GLY B CA 1
ATOM 1579 C C . GLY B 1 8 ? -9.047 -14.109 -11.617 1 97.75 8 GLY B C 1
ATOM 1580 O O . GLY B 1 8 ? -8.195 -13.336 -12.07 1 97.75 8 GLY B O 1
ATOM 1581 N N . CYS B 1 9 ? -9.859 -14.664 -12.383 1 97.75 9 CYS B N 1
ATOM 1582 C CA . CYS B 1 9 ? -9.672 -14.797 -13.82 1 97.75 9 CYS B CA 1
ATOM 1583 C C . CYS B 1 9 ? -9.938 -13.477 -14.531 1 97.75 9 CYS B C 1
ATOM 1585 O O . CYS B 1 9 ? -9.445 -13.258 -15.648 1 97.75 9 CYS B O 1
ATOM 1587 N N . GLY B 1 10 ? -10.734 -12.609 -13.938 1 95.44 10 GLY B N 1
ATOM 1588 C CA . GLY B 1 10 ? -11.172 -11.453 -14.703 1 95.44 10 GLY B CA 1
ATOM 1589 C C . GLY B 1 10 ? -11.797 -11.82 -16.031 1 95.44 10 GLY B C 1
ATOM 1590 O O . GLY B 1 10 ? -12.547 -12.797 -16.125 1 95.44 10 GLY B O 1
ATOM 1591 N N . GLN B 1 11 ? -11.523 -11 -17.047 1 94.5 11 GLN B N 1
ATOM 1592 C CA . GLN B 1 11 ? -12.109 -11.234 -18.359 1 94.5 11 GLN B CA 1
ATOM 1593 C C . GLN B 1 11 ? -11.266 -12.211 -19.172 1 94.5 11 GLN B C 1
ATOM 1595 O O . GLN B 1 11 ? -11.664 -12.625 -20.266 1 94.5 11 GLN B O 1
ATOM 1600 N N . LYS B 1 12 ? -10.141 -12.578 -18.625 1 95.38 12 LYS B N 1
ATOM 1601 C CA . LYS B 1 12 ? -9.188 -13.383 -19.375 1 95.38 12 LYS B CA 1
ATOM 1602 C C . LYS B 1 12 ? -9.641 -14.836 -19.453 1 95.38 12 LYS B C 1
ATOM 1604 O O . LYS B 1 12 ? -10.375 -15.32 -18.578 1 95.38 12 LYS B O 1
ATOM 1609 N N . ARG B 1 13 ? -9.227 -15.484 -20.531 1 96.81 13 ARG B N 1
ATOM 1610 C CA . ARG B 1 13 ? -9.469 -16.906 -20.75 1 96.81 13 ARG B CA 1
ATOM 1611 C C . ARG B 1 13 ? -8.156 -17.656 -20.938 1 96.81 13 ARG B C 1
ATOM 1613 O O . ARG B 1 13 ? -7.078 -17.062 -20.859 1 96.81 13 ARG B O 1
ATOM 1620 N N . LYS B 1 14 ? -8.344 -18.891 -21.141 1 96.62 14 LYS B N 1
ATOM 1621 C CA . LYS B 1 14 ? -7.211 -19.812 -21.203 1 96.62 14 LYS B CA 1
ATOM 1622 C C . LYS B 1 14 ? -6.133 -19.281 -22.141 1 96.62 14 LYS B C 1
ATOM 1624 O O . LYS B 1 14 ? -4.938 -19.438 -21.875 1 96.62 14 LYS B O 1
ATOM 1629 N N . ASP B 1 15 ? -6.461 -18.625 -23.203 1 95.69 15 ASP B N 1
ATOM 1630 C CA . ASP B 1 15 ? -5.516 -18.172 -24.203 1 95.69 15 ASP B CA 1
ATOM 1631 C C . ASP B 1 15 ? -4.727 -16.953 -23.703 1 95.69 15 ASP B C 1
ATOM 1633 O O . ASP B 1 15 ? -3.754 -16.531 -24.344 1 95.69 15 ASP B O 1
ATOM 1637 N N . ARG B 1 16 ? -5.109 -16.453 -22.594 1 95.19 16 ARG B N 1
ATOM 1638 C CA . ARG B 1 16 ? -4.438 -15.289 -22.031 1 95.19 16 ARG B CA 1
ATOM 1639 C C . ARG B 1 16 ? -3.818 -15.617 -20.672 1 95.19 16 ARG B C 1
ATOM 1641 O O . ARG B 1 16 ? -3.6 -14.727 -19.844 1 95.19 16 ARG B O 1
ATOM 1648 N N . THR B 1 17 ? -3.586 -16.875 -20.438 1 97.44 17 THR B N 1
ATOM 1649 C CA . THR B 1 17 ? -2.883 -17.297 -19.234 1 97.44 17 THR B CA 1
ATOM 1650 C C . THR B 1 17 ? -1.424 -17.625 -19.547 1 97.44 17 THR B C 1
ATOM 1652 O O . THR B 1 17 ? -0.633 -16.734 -19.844 1 97.44 17 THR B O 1
ATOM 1655 N N . THR B 1 18 ? -0.94 -18.797 -19.359 1 98.12 18 THR B N 1
ATOM 1656 C CA . THR B 1 18 ? 0.416 -19.203 -19.719 1 98.12 18 THR B CA 1
ATOM 1657 C C . THR B 1 18 ? 0.41 -20.078 -20.969 1 98.12 18 THR B C 1
ATOM 1659 O O . THR B 1 18 ? -0.614 -20.672 -21.312 1 98.12 18 THR B O 1
ATOM 1662 N N . ALA B 1 19 ? 1.585 -20.141 -21.656 1 97.62 19 ALA B N 1
ATOM 1663 C CA . ALA B 1 19 ? 1.709 -21.031 -22.812 1 97.62 19 ALA B CA 1
ATOM 1664 C C . ALA B 1 19 ? 1.435 -22.469 -22.406 1 97.62 19 ALA B C 1
ATOM 1666 O O . ALA B 1 19 ? 0.872 -23.25 -23.203 1 97.62 19 ALA B O 1
ATOM 1667 N N . GLY B 1 20 ? 1.726 -22.828 -21.203 1 97.81 20 GLY B N 1
ATOM 1668 C CA . GLY B 1 20 ? 1.532 -24.188 -20.703 1 97.81 20 GLY B CA 1
ATOM 1669 C C . GLY B 1 20 ? 0.07 -24.562 -20.562 1 97.81 20 GLY B C 1
ATOM 1670 O O . GLY B 1 20 ? -0.31 -25.703 -20.828 1 97.81 20 GLY B O 1
ATOM 1671 N N . PHE B 1 21 ? -0.724 -23.609 -20.219 1 98.12 21 PHE B N 1
ATOM 1672 C CA . PHE B 1 21 ? -2.141 -23.875 -20.016 1 98.12 21 PHE B CA 1
ATOM 1673 C C . PHE B 1 21 ? -2.916 -23.75 -21.312 1 98.12 21 PHE B C 1
ATOM 1675 O O . PHE B 1 21 ? -4.02 -24.281 -21.438 1 98.12 21 PHE B O 1
ATOM 1682 N N . ASN B 1 22 ? -2.328 -22.938 -22.25 1 97.56 22 ASN B N 1
ATOM 1683 C CA . ASN B 1 22 ? -3 -22.719 -23.516 1 97.56 22 ASN B CA 1
ATOM 1684 C C . ASN B 1 22 ? -2.777 -23.875 -24.484 1 97.56 22 ASN B C 1
ATOM 1686 O O . ASN B 1 22 ? -2.215 -23.688 -25.562 1 97.56 22 ASN B O 1
ATOM 1690 N N . THR B 1 23 ? -3.145 -25.062 -24.156 1 96.81 23 THR B N 1
ATOM 1691 C CA . THR B 1 23 ? -3.053 -26.281 -24.938 1 96.81 23 THR B CA 1
ATOM 1692 C C . THR B 1 23 ? -4.336 -27.109 -24.828 1 96.81 23 THR B C 1
ATOM 1694 O O . THR B 1 23 ? -5.133 -26.891 -23.906 1 96.81 23 THR B O 1
ATOM 1697 N N . ALA B 1 24 ? -4.539 -28.062 -25.688 1 96.12 24 ALA B N 1
ATOM 1698 C CA . ALA B 1 24 ? -5.738 -28.906 -25.688 1 96.12 24 ALA B CA 1
ATOM 1699 C C . ALA B 1 24 ? -5.77 -29.828 -24.484 1 96.12 24 ALA B C 1
ATOM 1701 O O . ALA B 1 24 ? -6.82 -30.359 -24.125 1 96.12 24 ALA B O 1
ATOM 1702 N N . GLN B 1 25 ? -4.691 -29.922 -23.859 1 96.31 25 GLN B N 1
ATOM 1703 C CA . GLN B 1 25 ? -4.562 -30.859 -22.75 1 96.31 25 GLN B CA 1
ATOM 1704 C C . GLN B 1 25 ? -5.234 -30.297 -21.5 1 96.31 25 GLN B C 1
ATOM 1706 O O . GLN B 1 25 ? -5.5 -31.047 -20.547 1 96.31 25 GLN B O 1
ATOM 1711 N N . TRP B 1 26 ? -5.43 -28.984 -21.484 1 98.19 26 TRP B N 1
ATOM 1712 C CA . TRP B 1 26 ? -5.926 -28.359 -20.266 1 98.19 26 TRP B CA 1
ATOM 1713 C C . TRP B 1 26 ? -7.336 -27.812 -20.469 1 98.19 26 TRP B C 1
ATOM 17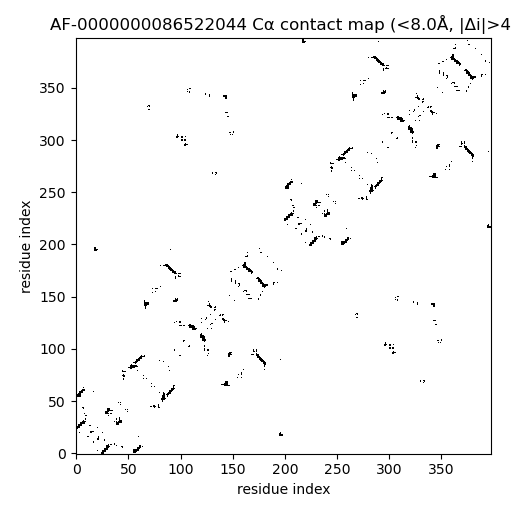15 O O . TRP B 1 26 ? -7.629 -27.219 -21.5 1 98.19 26 TRP B O 1
ATOM 1725 N N . VAL B 1 27 ? -8.172 -28.031 -19.484 1 98.25 27 VAL B N 1
ATOM 1726 C CA . VAL B 1 27 ? -9.492 -27.406 -19.406 1 98.25 27 VAL B CA 1
ATOM 1727 C C . VAL B 1 27 ? -9.5 -26.344 -18.312 1 98.25 27 VAL B C 1
ATOM 1729 O O . VAL B 1 27 ? -9.047 -26.578 -17.188 1 98.25 27 VAL B O 1
ATOM 1732 N N . GLU B 1 28 ? -10.016 -25.219 -18.688 1 98.62 28 GLU B N 1
ATOM 1733 C CA . GLU B 1 28 ? -10.07 -24.078 -17.766 1 98.62 28 GLU B CA 1
ATOM 1734 C C . GLU B 1 28 ? -11.336 -24.125 -16.922 1 98.62 28 GLU B C 1
ATOM 1736 O O . GLU B 1 28 ? -12.422 -24.406 -17.422 1 98.62 28 GLU B O 1
ATOM 1741 N N . VAL B 1 29 ? -11.227 -23.922 -15.648 1 98.69 29 VAL B N 1
ATOM 1742 C CA . VAL B 1 29 ? -12.312 -23.578 -14.727 1 98.69 29 VAL B CA 1
ATOM 1743 C C . VAL B 1 29 ? -12.062 -22.203 -14.125 1 98.69 29 VAL B C 1
ATOM 1745 O O . VAL B 1 29 ? -11.07 -21.984 -13.43 1 98.69 29 VAL B O 1
ATOM 1748 N N . ARG B 1 30 ? -12.977 -21.281 -14.359 1 98.62 30 ARG B N 1
ATOM 1749 C CA . ARG B 1 30 ? -12.766 -19.875 -13.977 1 98.62 30 ARG B CA 1
ATOM 1750 C C . ARG B 1 30 ? -13.43 -19.578 -12.641 1 98.62 30 ARG B C 1
ATOM 1752 O O . ARG B 1 30 ? -14.578 -19.969 -12.406 1 98.62 30 ARG B O 1
ATOM 1759 N N . LEU B 1 31 ? -12.719 -18.953 -11.734 1 98.56 31 LEU B N 1
ATOM 1760 C CA . LEU B 1 31 ? -13.211 -18.547 -10.422 1 98.56 31 LEU B CA 1
ATOM 1761 C C . LEU B 1 31 ? -12.922 -17.062 -10.172 1 98.56 31 LEU B C 1
ATOM 1763 O O . LEU B 1 31 ? -11.773 -16.625 -10.281 1 98.56 31 LEU B O 1
ATOM 1767 N N . ASP B 1 32 ? -13.961 -16.344 -9.875 1 97.81 32 ASP B N 1
ATOM 1768 C CA . ASP B 1 32 ? -13.797 -14.906 -9.609 1 97.81 32 ASP B CA 1
ATOM 1769 C C . ASP B 1 32 ? -14.867 -14.406 -8.641 1 97.81 32 ASP B C 1
ATOM 1771 O O . ASP B 1 32 ? -15.977 -14.945 -8.594 1 97.81 32 ASP B O 1
ATOM 1775 N N . ILE B 1 33 ? -14.469 -13.414 -7.902 1 95.31 33 ILE B N 1
ATOM 1776 C CA . ILE B 1 33 ? -15.398 -12.812 -6.949 1 95.31 33 ILE B CA 1
ATOM 1777 C C . ILE B 1 33 ? -16.406 -11.945 -7.691 1 95.31 33 ILE B C 1
ATOM 1779 O O . ILE B 1 33 ? -17.531 -11.742 -7.211 1 95.31 33 ILE B O 1
ATOM 1783 N N . ASP B 1 34 ? -16.016 -11.445 -8.828 1 94.44 34 ASP B N 1
ATOM 1784 C CA . ASP B 1 34 ? -16.828 -10.539 -9.625 1 94.44 34 ASP B CA 1
ATOM 1785 C C . ASP B 1 34 ? -17.719 -11.312 -10.594 1 94.44 34 ASP B C 1
ATOM 1787 O O . ASP B 1 34 ? -17.25 -11.82 -11.609 1 94.44 34 ASP B O 1
ATOM 1791 N N . ALA B 1 35 ? -18.938 -11.305 -10.406 1 95.19 35 ALA B N 1
ATOM 1792 C CA . ALA B 1 35 ? -19.891 -12.039 -11.234 1 95.19 35 ALA B CA 1
ATOM 1793 C C . ALA B 1 35 ? -19.938 -11.469 -12.648 1 95.19 35 ALA B C 1
ATOM 1795 O O . ALA B 1 35 ? -20.281 -12.18 -13.602 1 95.19 35 ALA B O 1
ATOM 1796 N N . SER B 1 36 ? -19.547 -10.273 -12.758 1 95.12 36 SER B N 1
ATOM 1797 C CA . SER B 1 36 ? -19.719 -9.578 -14.031 1 95.12 36 SER B CA 1
ATOM 1798 C C . SER B 1 36 ? -18.766 -10.133 -15.094 1 95.12 36 SER B C 1
ATOM 1800 O O . SER B 1 36 ? -18.984 -9.938 -16.297 1 95.12 36 SER B O 1
ATOM 1802 N N . VAL B 1 37 ? -17.812 -10.867 -14.711 1 96 37 VAL B N 1
ATOM 1803 C CA . VAL B 1 37 ? -16.859 -11.406 -15.688 1 96 37 VAL B CA 1
ATOM 1804 C C . VAL B 1 37 ? -17.266 -12.828 -16.062 1 96 37 VAL B C 1
ATOM 1806 O O . VAL B 1 37 ? -16.531 -13.523 -16.766 1 96 37 VAL B O 1
ATOM 1809 N N . ALA B 1 38 ? -18.375 -13.367 -15.547 1 96.56 38 ALA B N 1
ATOM 1810 C CA . ALA B 1 38 ? -19.016 -14.633 -15.906 1 96.56 38 ALA B CA 1
ATOM 1811 C C . ALA B 1 38 ? -18.078 -15.805 -15.641 1 96.56 38 ALA B C 1
ATOM 1813 O O . ALA B 1 38 ? -17.844 -16.641 -16.531 1 96.56 38 ALA B O 1
ATOM 1814 N N . PRO B 1 39 ? -17.609 -15.922 -14.461 1 97.94 39 PRO B N 1
ATOM 1815 C CA . PRO B 1 39 ? -16.797 -17.094 -14.133 1 97.94 39 PRO B CA 1
ATOM 1816 C C . PRO B 1 39 ? -17.625 -18.375 -14.016 1 97.94 39 PRO B C 1
ATOM 1818 O O . PRO B 1 39 ? -18.859 -18.328 -14.023 1 97.94 39 PRO B O 1
ATOM 1821 N N . ASP B 1 40 ? -17 -19.484 -14.023 1 98.44 40 ASP B N 1
ATOM 1822 C CA . ASP B 1 40 ? -17.688 -20.766 -13.758 1 98.44 40 ASP B CA 1
ATOM 1823 C C . ASP B 1 40 ? -18.094 -20.859 -12.297 1 98.44 40 ASP B C 1
ATOM 1825 O O . ASP B 1 40 ? -19.125 -21.469 -11.977 1 98.44 40 ASP B O 1
ATOM 1829 N N . ILE B 1 41 ? -17.312 -20.328 -11.398 1 98.38 41 ILE B N 1
ATOM 1830 C CA . ILE B 1 41 ? -17.531 -20.344 -9.953 1 98.38 41 ILE B CA 1
ATOM 1831 C C . ILE B 1 41 ? -17.375 -18.938 -9.391 1 98.38 41 ILE B C 1
ATOM 1833 O O . ILE B 1 41 ? -16.344 -18.297 -9.594 1 98.38 41 ILE B O 1
ATOM 1837 N N . ILE B 1 42 ? -18.391 -18.469 -8.75 1 97.31 42 ILE B N 1
ATOM 1838 C CA . ILE B 1 42 ? -18.281 -17.219 -8.016 1 97.31 42 ILE B CA 1
ATOM 1839 C C . ILE B 1 42 ? -17.719 -17.484 -6.617 1 97.31 42 ILE B C 1
ATOM 1841 O O . ILE B 1 42 ? -18.297 -18.266 -5.855 1 97.31 42 ILE B O 1
ATOM 1845 N N . GLY B 1 43 ? -16.578 -16.875 -6.316 1 96.31 43 GLY B N 1
ATOM 1846 C CA . GLY B 1 43 ? -15.945 -17.094 -5.023 1 96.31 43 GLY B CA 1
ATOM 1847 C C . GLY B 1 43 ? -14.703 -16.25 -4.824 1 96.31 43 GLY B C 1
ATOM 1848 O O . GLY B 1 43 ? -14.328 -15.461 -5.695 1 96.31 43 GLY B O 1
ATOM 1849 N N . THR B 1 44 ? -14.141 -16.344 -3.641 1 96.56 44 THR B N 1
ATOM 1850 C CA . THR B 1 44 ? -12.906 -15.664 -3.279 1 96.56 44 THR B CA 1
ATOM 1851 C C . THR B 1 44 ? -11.766 -16.672 -3.092 1 96.56 44 THR B C 1
ATOM 1853 O O . THR B 1 44 ? -12.008 -17.828 -2.785 1 96.56 44 THR B O 1
ATOM 1856 N N . MET B 1 45 ? -10.562 -16.141 -3.32 1 97.06 45 MET B N 1
ATOM 1857 C CA . MET B 1 45 ? -9.43 -17.047 -3.207 1 97.06 45 MET B CA 1
ATOM 1858 C C . MET B 1 45 ? -9.18 -17.422 -1.751 1 97.06 45 MET B C 1
ATOM 1860 O O . MET B 1 45 ? -8.445 -18.375 -1.47 1 97.06 45 MET B O 1
ATOM 1864 N N . THR B 1 46 ? -9.789 -16.75 -0.8 1 98.06 46 THR B N 1
ATOM 1865 C CA . THR B 1 46 ? -9.586 -17.078 0.608 1 98.06 46 THR B CA 1
ATOM 1866 C C . THR B 1 46 ? -10.641 -18.062 1.095 1 98.06 46 THR B C 1
ATOM 1868 O O . THR B 1 46 ? -10.562 -18.562 2.221 1 98.06 46 THR B O 1
ATOM 1871 N N . ASP B 1 47 ? -11.664 -18.312 0.336 1 97.12 47 ASP B N 1
ATOM 1872 C CA . ASP B 1 47 ? -12.711 -19.297 0.624 1 97.12 47 ASP B CA 1
ATOM 1873 C C . ASP B 1 47 ? -13.219 -19.953 -0.659 1 97.12 47 ASP B C 1
ATOM 1875 O O . ASP B 1 47 ? -14.195 -19.484 -1.25 1 97.12 47 ASP B O 1
ATOM 1879 N N . MET B 1 48 ? -12.648 -21.094 -0.978 1 97.88 48 MET B N 1
ATOM 1880 C CA . MET B 1 48 ? -12.977 -21.812 -2.209 1 97.88 48 MET B CA 1
ATOM 1881 C C . MET B 1 48 ? -13.789 -23.062 -1.912 1 97.88 48 MET B C 1
ATOM 1883 O O . MET B 1 48 ? -13.516 -24.125 -2.457 1 97.88 48 MET B O 1
ATOM 1887 N N . ALA B 1 49 ? -14.727 -22.953 -1.091 1 97 49 ALA B N 1
ATOM 1888 C CA . ALA B 1 49 ? -15.516 -24.078 -0.608 1 97 49 ALA B CA 1
ATOM 1889 C C . ALA B 1 49 ? -16.25 -24.766 -1.756 1 97 49 ALA B C 1
ATOM 1891 O O . ALA B 1 49 ? -16.547 -25.969 -1.683 1 97 49 ALA B O 1
ATOM 1892 N N . ALA B 1 50 ? -16.484 -24.062 -2.797 1 98.06 50 ALA B N 1
ATOM 1893 C CA . ALA B 1 50 ? -17.219 -24.594 -3.945 1 98.06 50 ALA B CA 1
ATOM 1894 C C . ALA B 1 50 ? -16.328 -25.484 -4.793 1 98.06 50 ALA B C 1
ATOM 1896 O O . ALA B 1 50 ? -16.812 -26.172 -5.703 1 98.06 50 ALA B O 1
ATOM 1897 N N . VAL B 1 51 ? -15.07 -25.516 -4.523 1 98.62 51 VAL B N 1
ATOM 1898 C CA . VAL B 1 51 ? -14.125 -26.359 -5.234 1 98.62 51 VAL B CA 1
ATOM 1899 C C . VAL B 1 51 ? -13.695 -27.516 -4.336 1 98.62 51 VAL B C 1
ATOM 1901 O O . VAL B 1 51 ? -13.164 -27.297 -3.244 1 98.62 51 VAL B O 1
ATOM 1904 N N . ALA B 1 52 ? -13.867 -28.703 -4.746 1 98.56 52 ALA B N 1
ATOM 1905 C CA . ALA B 1 52 ? -13.602 -29.891 -3.938 1 98.56 52 ALA B CA 1
ATOM 1906 C C . ALA B 1 52 ? -12.109 -30.078 -3.699 1 98.56 52 ALA B C 1
ATOM 1908 O O . ALA B 1 52 ? -11.289 -29.656 -4.52 1 98.56 52 ALA B O 1
ATOM 1909 N N . ASP B 1 53 ? -11.828 -30.766 -2.615 1 98.69 53 ASP B N 1
ATOM 1910 C CA . ASP B 1 53 ? -10.438 -31.078 -2.283 1 98.69 53 ASP B CA 1
ATOM 1911 C C . ASP B 1 53 ? -9.789 -31.922 -3.379 1 98.69 53 ASP B C 1
ATOM 1913 O O . ASP B 1 53 ? -10.375 -32.906 -3.842 1 98.69 53 ASP B O 1
ATOM 1917 N N . GLY B 1 54 ? -8.609 -31.5 -3.771 1 98.62 54 GLY B N 1
ATOM 1918 C CA . GLY B 1 54 ? -7.82 -32.312 -4.688 1 98.62 54 GLY B CA 1
ATOM 1919 C C . GLY B 1 54 ? -8.469 -32.5 -6.043 1 98.62 54 GLY B C 1
ATOM 1920 O O . GLY B 1 54 ? -8.273 -33.5 -6.703 1 98.62 54 GLY B O 1
ATOM 1921 N N . SER B 1 55 ? -9.281 -31.5 -6.434 1 98.56 55 SER B N 1
ATOM 1922 C CA . SER B 1 55 ? -10.141 -31.719 -7.594 1 98.56 55 SER B CA 1
ATOM 1923 C C . SER B 1 55 ? -9.547 -31.109 -8.852 1 98.56 55 SER B C 1
ATOM 1925 O O . SER B 1 55 ? -10.031 -31.359 -9.961 1 98.56 55 SER B O 1
ATOM 1927 N N . VAL B 1 56 ? -8.469 -30.344 -8.719 1 98.81 56 VAL B N 1
ATOM 1928 C CA . VAL B 1 56 ? -7.867 -29.719 -9.898 1 98.81 56 VAL B CA 1
ATOM 1929 C C . VAL B 1 56 ? -6.383 -30.078 -9.969 1 98.81 56 VAL B C 1
ATOM 1931 O O . VAL B 1 56 ? -5.77 -30.406 -8.945 1 98.81 56 VAL B O 1
ATOM 1934 N N . ASN B 1 57 ? -5.879 -29.984 -11.195 1 98.88 57 ASN B N 1
ATOM 1935 C CA . ASN B 1 57 ? -4.488 -30.359 -11.43 1 98.88 57 ASN B CA 1
ATOM 1936 C C . ASN B 1 57 ? -3.557 -29.156 -11.305 1 98.88 57 ASN B C 1
ATOM 1938 O O . ASN B 1 57 ? -2.355 -29.312 -11.078 1 98.88 57 ASN B O 1
ATOM 1942 N N . ALA B 1 58 ? -4.086 -28 -11.453 1 98.94 58 ALA B N 1
ATOM 1943 C CA . ALA B 1 58 ? -3.283 -26.797 -11.336 1 98.94 58 ALA B CA 1
ATOM 1944 C C . ALA B 1 58 ? -4.145 -25.609 -10.914 1 98.94 58 ALA B C 1
ATOM 1946 O O . ALA B 1 58 ? -5.367 -25.625 -11.086 1 98.94 58 ALA B O 1
ATOM 1947 N N . VAL B 1 59 ? -3.523 -24.625 -10.312 1 98.94 59 VAL B N 1
ATOM 1948 C CA . VAL B 1 59 ? -4.094 -23.328 -10.016 1 98.94 59 VAL B CA 1
ATOM 1949 C C . VAL B 1 59 ? -3.279 -22.234 -10.703 1 98.94 59 VAL B C 1
ATOM 1951 O O . VAL B 1 59 ? -2.047 -22.281 -10.703 1 98.94 59 VAL B O 1
ATOM 1954 N N . PHE B 1 60 ? -3.963 -21.406 -11.391 1 98.88 60 PHE B N 1
ATOM 1955 C CA . PHE B 1 60 ? -3.332 -20.219 -11.953 1 98.88 60 PHE B CA 1
ATOM 1956 C C . PHE B 1 60 ? -3.914 -18.953 -11.336 1 98.88 60 PHE B C 1
ATOM 1958 O O . PHE B 1 60 ? -5.133 -1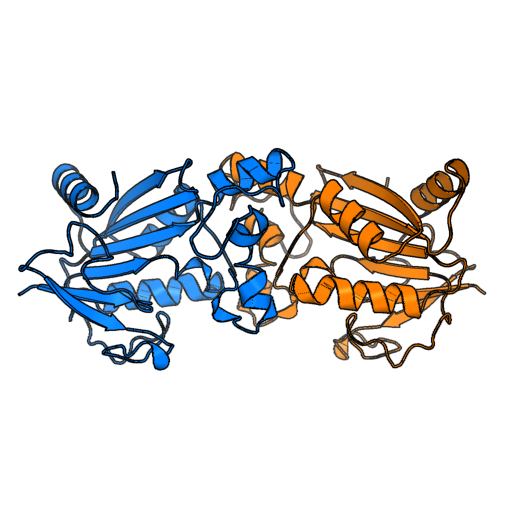8.766 -11.305 1 98.88 60 PHE B O 1
ATOM 1965 N N . SER B 1 61 ? -3.117 -18.125 -10.758 1 98.69 61 SER B N 1
ATOM 1966 C CA . SER B 1 61 ? -3.51 -16.859 -10.156 1 98.69 61 SER B CA 1
ATOM 1967 C C . SER B 1 61 ? -2.58 -15.734 -10.594 1 98.69 61 SER B C 1
ATOM 1969 O O . SER B 1 61 ? -1.39 -15.742 -10.266 1 98.69 61 SER B O 1
ATOM 1971 N N . SER B 1 62 ? -3.076 -14.805 -11.312 1 98.31 62 SER B N 1
ATOM 1972 C CA . SER B 1 62 ? -2.291 -13.727 -11.898 1 98.31 62 SER B CA 1
ATOM 1973 C C . SER B 1 62 ? -2.74 -12.367 -11.375 1 98.31 62 SER B C 1
ATOM 1975 O O . SER B 1 62 ? -3.846 -11.914 -11.68 1 98.31 62 SER B O 1
ATOM 1977 N N . HIS B 1 63 ? -1.799 -11.719 -10.562 1 97.31 63 HIS B N 1
ATOM 1978 C CA . HIS B 1 63 ? -2.037 -10.359 -10.07 1 97.31 63 HIS B CA 1
ATOM 1979 C C . HIS B 1 63 ? -3.311 -10.297 -9.234 1 97.31 63 HIS B C 1
ATOM 1981 O O . HIS B 1 63 ? -4.188 -9.469 -9.5 1 97.31 63 HIS B O 1
ATOM 1987 N N . ASN B 1 64 ? -3.379 -11.195 -8.25 1 98 64 ASN B N 1
ATOM 1988 C CA . ASN B 1 64 ? -4.5 -11.289 -7.32 1 98 64 ASN B CA 1
ATOM 1989 C C . ASN B 1 64 ? -4.031 -11.234 -5.871 1 98 64 ASN B C 1
ATOM 1991 O O . ASN B 1 64 ? -4.594 -10.5 -5.059 1 98 64 ASN B O 1
ATOM 1995 N N . ILE B 1 65 ? -2.941 -11.969 -5.562 1 98.56 65 ILE B N 1
ATOM 1996 C CA . ILE B 1 65 ? -2.516 -12.203 -4.188 1 98.56 65 ILE B CA 1
ATOM 1997 C C . ILE B 1 65 ? -2.129 -10.883 -3.531 1 98.56 65 ILE B C 1
ATOM 1999 O O . ILE B 1 65 ? -2.283 -10.719 -2.318 1 98.56 65 ILE B O 1
ATOM 2003 N N . GLU B 1 66 ? -1.671 -9.859 -4.277 1 98.75 66 GLU B N 1
ATOM 2004 C CA . GLU B 1 66 ? -1.263 -8.562 -3.75 1 98.75 66 GLU B CA 1
ATOM 2005 C C . GLU B 1 66 ? -2.465 -7.77 -3.244 1 98.75 66 GLU B C 1
ATOM 2007 O O . GLU B 1 66 ? -2.305 -6.773 -2.533 1 98.75 66 GLU B O 1
ATOM 2012 N N . HIS B 1 67 ? -3.688 -8.211 -3.592 1 98.25 67 HIS B N 1
ATOM 2013 C CA . HIS B 1 67 ? -4.898 -7.52 -3.174 1 98.25 67 HIS B CA 1
ATOM 2014 C C . HIS B 1 67 ? -5.355 -7.984 -1.795 1 98.25 67 HIS B C 1
ATOM 2016 O O . HIS B 1 67 ? -6.316 -7.449 -1.239 1 98.25 67 HIS B O 1
ATOM 2022 N N . LEU B 1 68 ? -4.711 -8.953 -1.241 1 98.31 68 LEU B N 1
ATOM 2023 C CA . LEU B 1 68 ? -5.02 -9.469 0.089 1 98.31 68 LEU B CA 1
ATOM 2024 C C . LEU B 1 68 ? -4.219 -8.734 1.156 1 98.31 68 LEU B C 1
ATOM 2026 O O . LEU B 1 68 ? -3.08 -8.328 0.914 1 98.31 68 LEU B O 1
ATOM 2030 N N . TYR B 1 69 ? -4.848 -8.578 2.303 1 98.06 69 TYR B N 1
ATOM 2031 C CA . TYR B 1 69 ? -4.008 -8.242 3.451 1 98.06 69 TYR B CA 1
ATOM 2032 C C . TYR B 1 69 ? -3.041 -9.383 3.764 1 98.06 69 TYR B C 1
ATOM 2034 O O . TYR B 1 69 ? -3.332 -10.547 3.488 1 98.06 69 TYR B O 1
ATOM 2042 N N . PRO B 1 70 ? -1.943 -9.047 4.383 1 98.06 70 PRO B N 1
ATOM 2043 C CA . PRO B 1 70 ? -0.927 -10.07 4.621 1 98.06 70 PRO B CA 1
ATOM 2044 C C . PRO B 1 70 ? -1.471 -11.273 5.391 1 98.06 70 PRO B C 1
ATOM 2046 O O . PRO B 1 70 ? -1.134 -12.414 5.074 1 98.06 70 PRO B O 1
ATOM 2049 N N . HIS B 1 71 ? -2.348 -11.047 6.352 1 97.94 71 HIS B N 1
ATOM 2050 C CA . HIS B 1 71 ? -2.859 -12.133 7.18 1 97.94 71 HIS B CA 1
ATOM 2051 C C . HIS B 1 71 ? -3.807 -13.031 6.387 1 97.94 71 HIS B C 1
ATOM 2053 O O . HIS B 1 71 ? -4.133 -14.133 6.824 1 97.94 71 HIS B O 1
ATOM 2059 N N . GLU B 1 72 ? -4.227 -12.617 5.242 1 98.56 72 GLU B N 1
ATOM 2060 C CA . GLU B 1 72 ? -5.137 -13.383 4.398 1 98.56 72 GLU B CA 1
ATOM 2061 C C . GLU B 1 72 ? -4.367 -14.266 3.42 1 98.56 72 GLU B C 1
ATOM 2063 O O . GLU B 1 72 ? -4.922 -15.227 2.871 1 98.56 72 GLU B O 1
ATOM 2068 N N . VAL B 1 73 ? -3.111 -13.969 3.168 1 98.81 73 VAL B N 1
ATOM 2069 C CA . VAL B 1 73 ? -2.305 -14.656 2.164 1 98.81 73 VAL B CA 1
ATOM 2070 C C . VAL B 1 73 ? -2.189 -16.141 2.518 1 98.81 73 VAL B C 1
ATOM 2072 O O . VAL B 1 73 ? -2.455 -17 1.682 1 98.81 73 VAL B O 1
ATOM 2075 N N . PRO B 1 74 ? -1.944 -16.484 3.773 1 98.62 74 PRO B N 1
ATOM 2076 C CA . PRO B 1 74 ? -1.88 -17.906 4.105 1 98.62 74 PRO B CA 1
ATOM 2077 C C . PRO B 1 74 ? -3.215 -18.625 3.904 1 98.62 74 PRO B C 1
ATOM 2079 O O . PRO B 1 74 ? -3.24 -19.812 3.562 1 98.62 74 PRO B O 1
ATOM 2082 N N . LEU B 1 75 ? -4.305 -17.953 4.109 1 98.62 75 LEU B N 1
ATOM 2083 C CA . LEU B 1 75 ? -5.617 -18.547 3.887 1 98.62 75 LEU B CA 1
ATOM 2084 C C . LEU B 1 75 ? -5.809 -18.906 2.416 1 98.62 75 LEU B C 1
ATOM 2086 O O . LEU B 1 75 ? -6.277 -20 2.096 1 98.62 75 LEU B O 1
ATOM 2090 N N . ALA B 1 76 ? -5.434 -17.984 1.561 1 98.81 76 ALA B N 1
ATOM 2091 C CA . ALA B 1 76 ? -5.562 -18.203 0.124 1 98.81 76 ALA B CA 1
ATOM 2092 C C . ALA B 1 76 ? -4.684 -19.375 -0.322 1 98.81 76 ALA B C 1
ATOM 2094 O O . ALA B 1 76 ? -5.137 -20.25 -1.061 1 98.81 76 ALA B O 1
ATOM 2095 N N . LEU B 1 77 ? -3.439 -19.406 0.144 1 98.88 77 LEU B N 1
ATOM 2096 C CA . LEU B 1 77 ? -2.506 -20.453 -0.277 1 98.88 77 LEU B CA 1
ATOM 2097 C C . LEU B 1 77 ? -2.92 -21.812 0.272 1 98.88 77 LEU B C 1
ATOM 2099 O O . LEU B 1 77 ? -2.711 -22.844 -0.378 1 98.88 77 LEU B O 1
ATOM 2103 N N . ALA B 1 78 ? -3.549 -21.812 1.439 1 98.75 78 ALA B N 1
ATOM 2104 C CA . ALA B 1 78 ? -4.102 -23.047 1.976 1 98.75 78 ALA B CA 1
ATOM 2105 C C . ALA B 1 78 ? -5.219 -23.578 1.08 1 98.75 78 ALA B C 1
ATOM 2107 O O . ALA B 1 78 ? -5.305 -24.797 0.841 1 98.75 78 ALA B O 1
ATOM 2108 N N . GLU B 1 79 ? -6.059 -22.688 0.641 1 98.88 79 GLU B N 1
ATOM 2109 C CA . GLU B 1 79 ? -7.105 -23.094 -0.296 1 98.88 79 GLU B CA 1
ATOM 2110 C C . GLU B 1 79 ? -6.512 -23.609 -1.602 1 98.88 79 GLU B C 1
ATOM 2112 O O . GLU B 1 79 ? -6.973 -24.609 -2.141 1 98.88 79 GLU B O 1
ATOM 2117 N N . PHE B 1 80 ? -5.484 -22.891 -2.148 1 98.94 80 PHE B N 1
ATOM 2118 C CA . PHE B 1 80 ? -4.82 -23.359 -3.354 1 98.94 80 PHE B CA 1
ATOM 2119 C C . PHE B 1 80 ? -4.352 -24.797 -3.182 1 98.94 80 PHE B C 1
ATOM 2121 O O . PHE B 1 80 ? -4.633 -25.656 -4.023 1 98.94 80 PHE B O 1
ATOM 2128 N N . LYS B 1 81 ? -3.707 -25.047 -2.078 1 98.62 81 LYS B N 1
ATOM 2129 C CA . LYS B 1 81 ? -3.176 -26.375 -1.836 1 98.62 81 LYS B CA 1
ATOM 2130 C C . LYS B 1 81 ? -4.305 -27.391 -1.674 1 98.62 81 LYS B C 1
ATOM 2132 O O . LYS B 1 81 ? -4.223 -28.516 -2.195 1 98.62 81 LYS B O 1
ATOM 2137 N N . ARG B 1 82 ? -5.332 -27.047 -0.937 1 98.62 82 ARG B N 1
ATOM 2138 C CA . ARG B 1 82 ? -6.445 -27.938 -0.652 1 98.62 82 ARG B CA 1
ATOM 2139 C C . ARG B 1 82 ? -7.094 -28.438 -1.94 1 98.62 82 ARG B C 1
ATOM 2141 O O . ARG B 1 82 ? -7.434 -29.609 -2.061 1 98.62 82 ARG B O 1
ATOM 2148 N N . VAL B 1 83 ? -7.238 -27.547 -2.91 1 98.88 83 VAL B N 1
ATOM 2149 C CA . VAL B 1 83 ? -8.008 -27.891 -4.102 1 98.88 83 VAL B CA 1
ATOM 2150 C C . VAL B 1 83 ? -7.113 -28.609 -5.109 1 98.88 83 VAL B C 1
ATOM 2152 O O . VAL B 1 83 ? -7.605 -29.234 -6.051 1 98.88 83 VAL B O 1
ATOM 2155 N N . LEU B 1 84 ? -5.824 -28.531 -4.992 1 98.88 84 LEU B N 1
ATOM 2156 C CA . LEU B 1 84 ? -4.875 -29.188 -5.891 1 98.88 84 LEU B CA 1
ATOM 2157 C C . LEU B 1 84 ? -4.812 -30.688 -5.629 1 98.88 84 LEU B C 1
ATOM 2159 O O . LEU B 1 84 ? -4.832 -31.109 -4.477 1 98.88 84 LEU B O 1
ATOM 2163 N N . SER B 1 85 ? -4.766 -31.469 -6.656 1 98.69 85 SER B N 1
ATOM 2164 C CA . SER B 1 85 ? -4.422 -32.875 -6.535 1 98.69 85 SER B CA 1
ATOM 2165 C C . SER B 1 85 ? -3.025 -33.062 -5.949 1 98.69 85 SER B C 1
ATOM 2167 O O . SER B 1 85 ? -2.246 -32.094 -5.879 1 98.69 85 SER B O 1
ATOM 2169 N N . THR B 1 86 ? -2.689 -34.219 -5.578 1 97.62 86 THR B N 1
ATOM 2170 C CA . THR B 1 86 ? -1.428 -34.531 -4.906 1 97.62 86 THR B CA 1
ATOM 2171 C C . THR B 1 86 ? -0.245 -34.188 -5.816 1 97.62 86 THR B C 1
ATOM 2173 O O . THR B 1 86 ? 0.824 -33.812 -5.336 1 97.62 86 THR B O 1
ATOM 2176 N N . ASP B 1 87 ? -0.45 -34.375 -7.07 1 97.69 87 ASP B N 1
ATOM 2177 C CA . ASP B 1 87 ? 0.625 -34.094 -8.016 1 97.69 87 ASP B CA 1
ATOM 2178 C C . ASP B 1 87 ? 0.427 -32.75 -8.688 1 97.69 87 ASP B C 1
ATOM 2180 O O . ASP B 1 87 ? 1.002 -32.469 -9.75 1 97.69 87 ASP B O 1
ATOM 2184 N N . GLY B 1 88 ? -0.432 -31.891 -8.148 1 98.75 88 GLY B N 1
ATOM 2185 C CA . GLY B 1 88 ? -0.777 -30.609 -8.75 1 98.75 88 GLY B CA 1
ATOM 2186 C C . GLY B 1 88 ? 0.219 -29.516 -8.43 1 98.75 88 GLY B C 1
ATOM 2187 O O . GLY B 1 88 ? 1.161 -29.719 -7.664 1 98.75 88 GLY B O 1
ATOM 2188 N N . PHE B 1 89 ? 0.071 -28.359 -9.141 1 98.88 89 PHE B N 1
ATOM 2189 C CA . PHE B 1 89 ? 0.957 -27.219 -8.938 1 98.88 89 PHE B CA 1
ATOM 2190 C C . PHE B 1 89 ? 0.196 -25.906 -9.102 1 98.88 89 PHE B C 1
ATOM 2192 O O . PHE B 1 89 ? -0.891 -25.875 -9.688 1 98.88 89 PHE B O 1
ATOM 2199 N N . ALA B 1 90 ? 0.752 -24.938 -8.5 1 98.94 90 ALA B N 1
ATOM 2200 C CA . ALA B 1 90 ? 0.22 -23.578 -8.641 1 98.94 90 ALA B CA 1
ATOM 2201 C C . ALA B 1 90 ? 1.192 -22.672 -9.398 1 98.94 90 ALA B C 1
ATOM 2203 O O . ALA B 1 90 ? 2.406 -22.75 -9.188 1 98.94 90 ALA B O 1
ATOM 2204 N N . VAL B 1 91 ? 0.695 -21.875 -10.312 1 98.88 91 VAL B N 1
ATOM 2205 C CA . VAL B 1 91 ? 1.436 -20.797 -10.961 1 98.88 91 VAL B CA 1
ATOM 2206 C C . VAL B 1 91 ? 0.883 -19.453 -10.508 1 98.88 91 VAL B C 1
ATOM 2208 O O . VAL B 1 91 ? -0.309 -19.172 -10.672 1 98.88 91 VAL B O 1
ATOM 2211 N N . ILE B 1 92 ? 1.733 -18.625 -9.969 1 98.88 92 ILE B N 1
ATOM 2212 C CA . ILE B 1 92 ? 1.344 -17.344 -9.391 1 98.88 92 ILE B CA 1
ATOM 2213 C C . ILE B 1 92 ? 2.215 -16.234 -9.977 1 98.88 92 ILE B C 1
ATOM 2215 O O . ILE B 1 92 ? 3.428 -16.406 -10.117 1 98.88 92 ILE B O 1
ATOM 2219 N N . THR B 1 93 ? 1.61 -15.164 -10.359 1 98.75 93 THR B N 1
ATOM 2220 C CA . THR B 1 93 ? 2.357 -13.969 -10.734 1 98.75 93 THR B CA 1
ATOM 2221 C C . THR B 1 93 ? 1.795 -12.734 -10.031 1 98.75 93 THR B C 1
ATOM 2223 O O . THR B 1 93 ? 0.586 -12.641 -9.805 1 98.75 93 THR B O 1
ATOM 2226 N N . CYS B 1 94 ? 2.639 -11.828 -9.641 1 98.81 94 CYS B N 1
ATOM 2227 C CA . CYS B 1 94 ? 2.312 -10.586 -8.953 1 98.81 94 CYS B CA 1
ATOM 2228 C C . CYS B 1 94 ? 3.406 -9.547 -9.156 1 98.81 94 CYS B C 1
ATOM 2230 O O . CYS B 1 94 ? 4.426 -9.828 -9.789 1 98.81 94 CYS B O 1
ATOM 2232 N N . PRO B 1 95 ? 3.23 -8.312 -8.734 1 98.88 95 PRO B N 1
ATOM 2233 C CA . PRO B 1 95 ? 4.277 -7.301 -8.883 1 98.88 95 PRO B CA 1
ATOM 2234 C C . PRO B 1 95 ? 5.555 -7.66 -8.125 1 98.88 95 PRO B C 1
ATOM 2236 O O . PRO B 1 95 ? 5.496 -8.266 -7.055 1 98.88 95 PRO B O 1
ATOM 2239 N N . ASP B 1 96 ? 6.664 -7.285 -8.703 1 98.81 96 ASP B N 1
ATOM 2240 C CA . ASP B 1 96 ? 7.973 -7.41 -8.07 1 98.81 96 ASP B CA 1
ATOM 2241 C C . ASP B 1 96 ? 8.328 -6.145 -7.289 1 98.81 96 ASP B C 1
ATOM 2243 O O . ASP B 1 96 ? 8.828 -5.176 -7.863 1 98.81 96 ASP B O 1
ATOM 2247 N N . LEU B 1 97 ? 8.211 -6.211 -5.988 1 98.88 97 LEU B N 1
ATOM 2248 C CA . LEU B 1 97 ? 8.438 -5.023 -5.172 1 98.88 97 LEU B CA 1
ATOM 2249 C C . LEU B 1 97 ? 9.883 -4.555 -5.277 1 98.88 97 LEU B C 1
ATOM 2251 O O . LEU B 1 97 ? 10.156 -3.355 -5.203 1 98.88 97 LEU B O 1
ATOM 2255 N N . GLN B 1 98 ? 10.773 -5.5 -5.414 1 98.88 98 GLN B N 1
ATOM 2256 C CA . GLN B 1 98 ? 12.18 -5.098 -5.469 1 98.88 98 GLN B CA 1
ATOM 2257 C C . GLN B 1 98 ? 12.438 -4.188 -6.664 1 98.88 98 GLN B C 1
ATOM 2259 O O . GLN B 1 98 ? 13.062 -3.133 -6.523 1 98.88 98 GLN B O 1
ATOM 2264 N N . SER B 1 99 ? 11.953 -4.531 -7.816 1 98.81 99 SER B N 1
ATOM 2265 C CA . SER B 1 99 ? 12.164 -3.727 -9.016 1 98.81 99 SER B CA 1
ATOM 2266 C C . SER B 1 99 ? 11.414 -2.398 -8.93 1 98.81 99 SER B C 1
ATOM 2268 O O . SER B 1 99 ? 11.961 -1.352 -9.289 1 98.81 99 SER B O 1
ATOM 2270 N N . VAL B 1 100 ? 10.211 -2.416 -8.453 1 98.88 100 VAL B N 1
ATOM 2271 C CA . VAL B 1 100 ? 9.398 -1.206 -8.359 1 98.88 100 VAL B CA 1
ATOM 2272 C C . VAL B 1 100 ? 10.023 -0.247 -7.348 1 98.88 100 VAL B C 1
ATOM 2274 O O . VAL B 1 100 ? 10.133 0.954 -7.609 1 98.88 100 VAL B O 1
ATOM 2277 N N . CYS B 1 101 ? 10.453 -0.789 -6.207 1 98.88 101 CYS B N 1
ATOM 2278 C CA . CYS B 1 101 ? 11.023 0.036 -5.148 1 98.88 101 CYS B CA 1
ATOM 2279 C C . CYS B 1 101 ? 12.375 0.594 -5.562 1 98.88 101 CYS B C 1
ATOM 2281 O O . CYS B 1 101 ? 12.812 1.627 -5.051 1 98.88 101 CYS B O 1
ATOM 2283 N N . THR B 1 102 ? 13.047 -0.089 -6.469 1 98.88 102 THR B N 1
ATOM 2284 C CA . THR B 1 102 ? 14.266 0.481 -7.031 1 98.88 102 THR B CA 1
ATOM 2285 C C . THR B 1 102 ? 13.969 1.81 -7.723 1 98.88 102 THR B C 1
ATOM 2287 O O . THR B 1 102 ? 14.727 2.77 -7.586 1 98.88 102 THR B O 1
ATOM 2290 N N . LEU B 1 103 ? 12.859 1.907 -8.438 1 98.88 103 LEU B N 1
ATOM 2291 C CA . LEU B 1 103 ? 12.461 3.16 -9.07 1 98.88 103 LEU B CA 1
ATOM 2292 C C . LEU B 1 103 ? 12.156 4.227 -8.023 1 98.88 103 LEU B C 1
ATOM 2294 O O . LEU B 1 103 ? 12.578 5.375 -8.164 1 98.88 103 LEU B O 1
ATOM 2298 N N . VAL B 1 104 ? 11.453 3.836 -6.977 1 98.94 104 VAL B N 1
ATOM 2299 C CA . VAL B 1 104 ? 11.07 4.781 -5.934 1 98.94 104 VAL B CA 1
ATOM 2300 C C . VAL B 1 104 ? 12.32 5.281 -5.207 1 98.94 104 VAL B C 1
ATOM 2302 O O . VAL B 1 104 ? 12.406 6.461 -4.859 1 98.94 104 VAL B O 1
ATOM 2305 N N . ALA B 1 105 ? 13.258 4.383 -4.992 1 98.81 105 ALA B N 1
ATOM 2306 C CA . ALA B 1 105 ? 14.523 4.758 -4.375 1 98.81 105 ALA B CA 1
ATOM 2307 C C . ALA B 1 105 ? 15.25 5.805 -5.207 1 98.81 105 ALA B C 1
ATOM 2309 O O . ALA B 1 105 ? 16.047 6.594 -4.676 1 98.81 105 ALA B O 1
ATOM 2310 N N . GLN B 1 106 ? 14.953 5.848 -6.473 1 98.69 106 GLN B N 1
ATOM 2311 C CA . GLN B 1 106 ? 15.555 6.812 -7.391 1 98.69 106 GLN B CA 1
ATOM 2312 C C . GLN B 1 106 ? 14.672 8.047 -7.543 1 98.69 106 GLN B C 1
ATOM 2314 O O . GLN B 1 106 ? 14.859 8.836 -8.469 1 98.69 106 GLN B O 1
ATOM 2319 N N . ASN B 1 107 ? 13.695 8.188 -6.691 1 98.56 107 ASN B N 1
ATOM 2320 C CA . ASN B 1 107 ? 12.789 9.336 -6.621 1 98.56 107 ASN B CA 1
ATOM 2321 C C . ASN B 1 107 ? 11.867 9.391 -7.832 1 98.56 107 ASN B C 1
ATOM 2323 O O . ASN B 1 107 ? 11.531 10.477 -8.312 1 98.56 107 ASN B O 1
ATOM 2327 N N . LYS B 1 108 ? 11.414 8.234 -8.359 1 98.75 108 LYS B N 1
ATOM 2328 C CA . LYS B 1 108 ? 10.562 8.148 -9.539 1 98.75 108 LYS B CA 1
ATOM 2329 C C . LYS B 1 108 ? 9.172 7.621 -9.18 1 98.75 108 LYS B C 1
ATOM 2331 O O . LYS B 1 108 ? 8.586 6.84 -9.938 1 98.75 108 LYS B O 1
ATOM 2336 N N . LEU B 1 109 ? 8.688 8.016 -8.055 1 98.81 109 LEU B N 1
ATOM 2337 C CA . LEU B 1 109 ? 7.438 7.488 -7.523 1 98.81 109 LEU B CA 1
ATOM 2338 C C . LEU B 1 109 ? 6.289 7.707 -8.5 1 98.81 109 LEU B C 1
ATOM 2340 O O . LEU B 1 109 ? 5.441 6.828 -8.68 1 98.81 109 LEU B O 1
ATOM 2344 N N . THR B 1 110 ? 6.293 8.883 -9.164 1 98.56 110 THR B N 1
ATOM 2345 C CA . THR B 1 110 ? 5.141 9.219 -10 1 98.56 110 THR B CA 1
ATOM 2346 C C . THR B 1 110 ? 5.547 9.344 -11.461 1 98.56 110 THR B C 1
ATOM 2348 O O . THR B 1 110 ? 4.805 9.898 -12.273 1 98.56 110 THR B O 1
ATOM 2351 N N . GLU B 1 111 ? 6.742 8.977 -11.789 1 98.44 111 GLU B N 1
ATOM 2352 C CA . GLU B 1 111 ? 7.141 8.852 -13.188 1 98.44 111 GLU B CA 1
ATOM 2353 C C . GLU B 1 111 ? 6.668 7.527 -13.781 1 98.44 111 GLU B C 1
ATOM 2355 O O . GLU B 1 111 ? 6.82 6.473 -13.164 1 98.44 111 GLU B O 1
ATOM 2360 N N . PRO B 1 112 ? 6.094 7.57 -14.984 1 98.31 112 PRO B N 1
ATOM 2361 C CA . PRO B 1 112 ? 5.621 6.316 -15.57 1 98.31 112 PRO B CA 1
ATOM 2362 C C . PRO B 1 112 ? 6.727 5.266 -15.695 1 98.31 112 PRO B C 1
ATOM 2364 O O . PRO B 1 112 ? 7.801 5.559 -16.219 1 98.31 112 PRO B O 1
ATOM 2367 N N . ALA B 1 113 ? 6.477 4.121 -15.156 1 98.25 113 ALA B N 1
ATOM 2368 C CA . ALA B 1 113 ? 7.367 2.975 -15.328 1 98.25 113 ALA B CA 1
ATOM 2369 C C . ALA B 1 113 ? 7.168 2.32 -16.688 1 98.25 113 ALA B C 1
ATOM 2371 O O . ALA B 1 113 ? 8.125 1.867 -17.312 1 98.25 113 ALA B O 1
ATOM 2372 N N . TYR B 1 114 ? 5.961 2.195 -17.125 1 97.25 114 TYR B N 1
ATOM 2373 C CA . TYR B 1 114 ? 5.559 1.673 -18.422 1 97.25 114 TYR B CA 1
ATOM 2374 C C . TYR B 1 114 ? 4.176 2.184 -18.812 1 97.25 114 TYR B C 1
ATOM 2376 O O . TYR B 1 114 ? 3.527 2.889 -18.031 1 97.25 114 TYR B O 1
ATOM 2384 N N . THR B 1 115 ? 3.77 1.948 -20.047 1 96.12 115 THR B N 1
ATOM 2385 C CA . THR B 1 115 ? 2.432 2.297 -20.516 1 96.12 115 THR B CA 1
ATOM 2386 C C . THR B 1 115 ? 1.617 1.042 -20.812 1 96.12 115 THR B C 1
ATOM 2388 O O . THR B 1 115 ? 2.094 0.133 -21.484 1 96.12 115 THR B O 1
ATOM 2391 N N . SER B 1 116 ? 0.437 1 -20.188 1 92.81 116 SER B N 1
ATOM 2392 C CA . SER B 1 116 ? -0.515 -0.079 -20.438 1 92.81 116 SER B CA 1
ATOM 2393 C C . SER B 1 116 ? -1.705 0.409 -21.25 1 92.81 116 SER B C 1
ATOM 2395 O O . SER B 1 116 ? -1.808 1.598 -21.562 1 92.81 116 SER B O 1
ATOM 2397 N N . PRO B 1 117 ? -2.533 -0.523 -21.641 1 89.19 117 PRO B N 1
ATOM 2398 C CA . PRO B 1 117 ? -3.756 -0.088 -22.312 1 89.19 117 PRO B CA 1
ATOM 2399 C C . PRO B 1 117 ? -4.586 0.878 -21.469 1 89.19 117 PRO B C 1
ATOM 2401 O O . PRO B 1 117 ? -5.344 1.685 -22.016 1 89.19 117 PRO B O 1
ATOM 2404 N N . ALA B 1 118 ? -4.438 0.806 -20.188 1 90.44 118 ALA B N 1
ATOM 2405 C CA . ALA B 1 118 ? -5.184 1.67 -19.266 1 90.44 118 ALA B CA 1
ATOM 2406 C C . ALA B 1 118 ? -4.488 3.018 -19.094 1 90.44 118 ALA B C 1
ATOM 2408 O O . ALA B 1 118 ? -4.992 3.898 -18.406 1 90.44 118 ALA B O 1
ATOM 2409 N N . GLY B 1 119 ? -3.293 3.221 -19.781 1 94.56 119 GLY B N 1
ATOM 2410 C CA . GLY B 1 119 ? -2.52 4.449 -19.656 1 94.56 119 GLY B CA 1
ATOM 2411 C C . GLY B 1 119 ? -1.192 4.25 -18.953 1 94.56 119 GLY B C 1
ATOM 2412 O O . GLY B 1 119 ? -0.758 3.115 -18.75 1 94.56 119 GLY B O 1
ATOM 2413 N N . PRO B 1 120 ? -0.514 5.371 -18.672 1 97.56 120 PRO B N 1
ATOM 2414 C CA . PRO B 1 120 ? 0.768 5.266 -17.969 1 97.56 120 PRO B CA 1
ATOM 2415 C C . PRO B 1 120 ? 0.629 4.68 -16.562 1 97.56 120 PRO B C 1
ATOM 2417 O O . PRO B 1 120 ? -0.32 5.004 -15.844 1 97.56 120 PRO B O 1
ATOM 2420 N N . ILE B 1 121 ? 1.523 3.795 -16.203 1 98.31 121 ILE B N 1
ATOM 2421 C CA . ILE B 1 121 ? 1.562 3.158 -14.891 1 98.31 121 ILE B CA 1
ATOM 2422 C C . ILE B 1 121 ? 2.805 3.615 -14.133 1 98.31 121 ILE B C 1
ATOM 2424 O O . ILE B 1 121 ? 3.928 3.477 -14.625 1 98.31 121 ILE B O 1
ATOM 2428 N N . THR B 1 122 ? 2.607 4.164 -12.977 1 98.69 122 THR B N 1
ATOM 2429 C CA . THR B 1 122 ? 3.707 4.648 -12.148 1 98.69 122 THR B CA 1
ATOM 2430 C C . THR B 1 122 ? 4.027 3.654 -11.031 1 98.69 122 THR B C 1
ATOM 2432 O O . THR B 1 122 ? 3.23 2.758 -10.75 1 98.69 122 THR B O 1
ATOM 2435 N N . PRO B 1 123 ? 5.203 3.807 -10.383 1 98.88 123 PRO B N 1
ATOM 2436 C CA . PRO B 1 123 ? 5.492 2.98 -9.211 1 98.88 123 PRO B CA 1
ATOM 2437 C C . PRO B 1 123 ? 4.414 3.084 -8.133 1 98.88 123 PRO B C 1
ATOM 2439 O O . PRO B 1 123 ? 4.098 2.092 -7.473 1 98.88 123 PRO B O 1
ATOM 2442 N N . LEU B 1 124 ? 3.83 4.238 -7.965 1 98.88 124 LEU B N 1
ATOM 2443 C CA . LEU B 1 124 ? 2.752 4.426 -7 1 98.88 124 LEU B CA 1
ATOM 2444 C C . LEU B 1 124 ? 1.563 3.529 -7.332 1 98.88 124 LEU B C 1
ATOM 2446 O O . LEU B 1 124 ? 0.973 2.918 -6.438 1 98.88 124 LEU B O 1
ATOM 2450 N N . ASP B 1 125 ? 1.242 3.422 -8.617 1 98.69 125 ASP B N 1
ATOM 2451 C CA . ASP B 1 125 ? 0.164 2.553 -9.07 1 98.69 125 ASP B CA 1
ATOM 2452 C C . ASP B 1 125 ? 0.474 1.088 -8.773 1 98.69 125 ASP B C 1
ATOM 2454 O O . ASP B 1 125 ? -0.424 0.316 -8.422 1 98.69 125 ASP B O 1
ATOM 2458 N N . ILE B 1 126 ? 1.721 0.716 -8.945 1 98.75 126 ILE B N 1
ATOM 2459 C CA . ILE B 1 126 ? 2.121 -0.674 -8.758 1 98.75 126 ILE B CA 1
ATOM 2460 C C . ILE B 1 126 ? 2.129 -1.016 -7.273 1 98.75 126 ILE B C 1
ATOM 2462 O O . ILE B 1 126 ? 1.715 -2.109 -6.879 1 98.75 126 ILE B O 1
ATOM 2466 N N . LEU B 1 127 ? 2.541 -0.09 -6.422 1 98.88 127 LEU B N 1
ATOM 2467 C CA . LEU B 1 127 ? 2.65 -0.328 -4.988 1 98.88 127 LEU B CA 1
ATOM 2468 C C . LEU B 1 127 ? 1.27 -0.428 -4.348 1 98.88 127 LEU B C 1
ATOM 2470 O O . LEU B 1 127 ? 1.037 -1.288 -3.494 1 98.88 127 LEU B O 1
ATOM 2474 N N . TYR B 1 128 ? 0.348 0.46 -4.789 1 98.81 128 TYR B N 1
ATOM 2475 C CA . TYR B 1 128 ? -0.85 0.611 -3.969 1 98.81 128 TYR B CA 1
ATOM 2476 C C . TYR B 1 128 ? -2.107 0.342 -4.789 1 98.81 128 TYR B C 1
ATOM 2478 O O . TYR B 1 128 ? -3.211 0.288 -4.242 1 98.81 128 TYR B O 1
ATOM 2486 N N . GLY B 1 129 ? -1.955 0.223 -6.094 1 98.25 129 GLY B N 1
ATOM 2487 C CA . GLY B 1 129 ? -3.092 -0.008 -6.969 1 98.25 129 GLY B CA 1
ATOM 2488 C C . GLY B 1 129 ? -3.291 1.095 -7.992 1 98.25 129 GLY B C 1
ATOM 2489 O O . GLY B 1 129 ? -2.902 2.24 -7.762 1 98.25 129 GLY B O 1
ATOM 2490 N N . HIS B 1 130 ? -3.906 0.745 -9.094 1 97.56 130 HIS B N 1
ATOM 2491 C CA . HIS B 1 130 ? -4.156 1.685 -10.18 1 97.56 130 HIS B CA 1
ATOM 2492 C C . HIS B 1 130 ? -5.023 2.85 -9.711 1 97.56 130 HIS B C 1
ATOM 2494 O O . HIS B 1 130 ? -6.223 2.68 -9.477 1 97.56 130 HIS B O 1
ATOM 2500 N N . ARG B 1 131 ? -4.508 4.117 -9.688 1 97.81 131 ARG B N 1
ATOM 2501 C CA . ARG B 1 131 ? -5.129 5.266 -9.047 1 97.81 131 ARG B CA 1
ATOM 2502 C C . ARG B 1 131 ? -6.418 5.664 -9.758 1 97.81 131 ARG B C 1
ATOM 2504 O O . ARG B 1 131 ? -7.445 5.891 -9.109 1 97.81 131 ARG B O 1
ATOM 2511 N N . PRO B 1 132 ? -6.453 5.684 -11.086 1 96.88 132 PRO B N 1
ATOM 2512 C CA . PRO B 1 132 ? -7.719 6.031 -11.734 1 96.88 132 PRO B CA 1
ATOM 2513 C C . PRO B 1 132 ? -8.836 5.047 -11.406 1 96.88 132 PRO B C 1
ATOM 2515 O O . PRO B 1 132 ? -9.977 5.457 -11.18 1 96.88 132 PRO B O 1
ATOM 2518 N N . ALA B 1 133 ? -8.562 3.742 -11.391 1 95.69 133 ALA B N 1
ATOM 2519 C CA . ALA B 1 133 ? -9.578 2.746 -11.047 1 95.69 133 ALA B CA 1
ATOM 2520 C C . ALA B 1 133 ? -10.062 2.936 -9.609 1 95.69 133 ALA B C 1
ATOM 2522 O O . ALA B 1 133 ? -11.258 2.844 -9.336 1 95.69 133 ALA B O 1
ATOM 2523 N N . LEU B 1 134 ? -9.148 3.209 -8.711 1 97.25 134 LEU B N 1
ATOM 2524 C CA . LEU B 1 134 ? -9.5 3.449 -7.316 1 97.25 134 LEU B CA 1
ATOM 2525 C C . LEU B 1 134 ? -10.398 4.68 -7.188 1 97.25 134 LEU B C 1
ATOM 2527 O O . LEU B 1 134 ? -11.375 4.66 -6.441 1 97.25 134 LEU B O 1
ATOM 2531 N N . ALA B 1 135 ? -10.07 5.723 -7.93 1 97.31 135 ALA B N 1
ATOM 2532 C CA . ALA B 1 135 ? -10.836 6.965 -7.891 1 97.31 135 ALA B CA 1
ATOM 2533 C C . ALA B 1 135 ? -12.266 6.746 -8.383 1 97.31 135 ALA B C 1
ATOM 2535 O O . ALA B 1 135 ? -13.188 7.453 -7.969 1 97.31 135 ALA B O 1
ATOM 2536 N N . GLN B 1 136 ? -12.422 5.711 -9.195 1 96.31 136 GLN B N 1
ATOM 2537 C CA . GLN B 1 136 ? -13.734 5.387 -9.734 1 96.31 136 GLN B CA 1
ATOM 2538 C C . GLN B 1 136 ? -14.484 4.422 -8.82 1 96.31 136 GLN B C 1
ATOM 2540 O O . GLN B 1 136 ? -15.586 3.98 -9.141 1 96.31 136 GLN B O 1
ATOM 2545 N N . GLY B 1 137 ? -13.867 4.074 -7.715 1 95.25 137 GLY B N 1
ATOM 2546 C CA . GLY B 1 137 ? -14.562 3.283 -6.711 1 95.25 137 GLY B CA 1
ATOM 2547 C C . GLY B 1 137 ? -14.242 1.804 -6.793 1 95.25 137 GLY B C 1
ATOM 2548 O O . GLY B 1 137 ? -14.789 1.002 -6.035 1 95.25 137 GLY B O 1
ATOM 2549 N N . ASN B 1 138 ? -13.406 1.353 -7.695 1 92.81 138 ASN B N 1
ATOM 2550 C CA . ASN B 1 138 ? -13.016 -0.048 -7.797 1 92.81 138 ASN B CA 1
ATOM 2551 C C . ASN B 1 138 ? -11.906 -0.395 -6.805 1 92.81 138 ASN B C 1
ATOM 2553 O O . ASN B 1 138 ? -10.742 -0.525 -7.184 1 92.81 138 ASN B O 1
ATOM 2557 N N . LEU B 1 139 ? -12.266 -0.674 -5.594 1 93 139 LEU B N 1
ATOM 2558 C CA . LEU B 1 139 ? -11.297 -0.864 -4.523 1 93 139 LEU B CA 1
ATOM 2559 C C . LEU B 1 139 ? -10.703 -2.268 -4.574 1 93 139 LEU B C 1
ATOM 2561 O O . LEU B 1 139 ? -9.766 -2.574 -3.836 1 93 139 LEU B O 1
ATOM 2565 N N . TYR B 1 140 ? -11.203 -3.109 -5.508 1 90.44 140 TYR B N 1
ATOM 2566 C CA . TYR B 1 140 ? -10.586 -4.406 -5.766 1 90.44 140 TYR B CA 1
ATOM 2567 C C . TYR B 1 140 ? -9.195 -4.238 -6.359 1 90.44 140 TYR B C 1
ATOM 2569 O O . TYR B 1 140 ? -8.391 -5.18 -6.363 1 90.44 140 TYR B O 1
ATOM 2577 N N . MET B 1 141 ? -8.945 -3.008 -6.828 1 93.81 141 MET B N 1
ATOM 2578 C CA . MET B 1 141 ? -7.672 -2.729 -7.488 1 93.81 141 MET B CA 1
ATOM 2579 C C . MET B 1 141 ? -6.613 -2.312 -6.469 1 93.81 141 MET B C 1
ATOM 2581 O O . MET B 1 141 ? -5.434 -2.203 -6.805 1 93.81 141 MET B O 1
ATOM 2585 N N . ALA B 1 142 ? -7.059 -2.133 -5.211 1 97.94 142 ALA B N 1
ATOM 2586 C CA . ALA B 1 142 ? -6.102 -1.72 -4.188 1 97.94 142 ALA B CA 1
ATOM 2587 C C . ALA B 1 142 ? -5.141 -2.855 -3.848 1 97.94 142 ALA B C 1
ATOM 2589 O O . ALA B 1 142 ? -5.562 -3.998 -3.66 1 97.94 142 ALA B O 1
ATOM 2590 N N . HIS B 1 143 ? -3.867 -2.537 -3.869 1 98.81 143 HIS B N 1
ATOM 2591 C CA . HIS B 1 143 ? -2.875 -3.471 -3.352 1 98.81 143 HIS B CA 1
ATOM 2592 C C . HIS B 1 143 ? -2.688 -3.299 -1.849 1 98.81 143 HIS B C 1
ATOM 2594 O O . HIS B 1 143 ? -2.584 -2.174 -1.356 1 98.81 143 HIS B O 1
ATOM 2600 N N . ARG B 1 144 ? -2.684 -4.441 -1.145 1 98.62 144 ARG B N 1
ATOM 2601 C CA . ARG B 1 144 ? -2.703 -4.383 0.313 1 98.62 144 ARG B CA 1
ATOM 2602 C C . ARG B 1 144 ? -1.48 -5.078 0.906 1 98.62 144 ARG B C 1
ATOM 2604 O O . ARG B 1 144 ? -1.3 -5.094 2.125 1 98.62 144 ARG B O 1
ATOM 2611 N N . CYS B 1 145 ? -0.708 -5.68 0.043 1 98.69 145 CYS B N 1
ATOM 2612 C CA . CYS B 1 145 ? 0.594 -6.242 0.379 1 98.69 145 CYS B CA 1
ATOM 2613 C C . CYS B 1 145 ? 1.464 -6.387 -0.864 1 98.69 145 CYS B C 1
ATOM 2615 O O . CYS B 1 145 ? 1.143 -5.836 -1.919 1 98.69 145 CYS B O 1
ATOM 2617 N N . GLY B 1 146 ? 2.615 -7.027 -0.735 1 98.75 146 GLY B N 1
ATOM 2618 C CA . GLY B 1 146 ? 3.516 -7.254 -1.854 1 98.75 146 GLY B CA 1
ATOM 2619 C C . GLY B 1 146 ? 4.652 -8.203 -1.521 1 98.75 146 GLY B C 1
ATOM 2620 O O . GLY B 1 146 ? 4.77 -8.672 -0.386 1 98.75 146 GLY B O 1
ATOM 2621 N N . PHE B 1 147 ? 5.441 -8.445 -2.578 1 98.94 147 PHE B N 1
ATOM 2622 C CA . PHE B 1 147 ? 6.445 -9.492 -2.447 1 98.94 147 PHE B CA 1
ATOM 2623 C C . PHE B 1 147 ? 7.707 -9.133 -3.221 1 98.94 147 PHE B C 1
ATOM 2625 O O . PHE B 1 147 ? 7.637 -8.5 -4.273 1 98.94 147 PHE B O 1
ATOM 2632 N N . THR B 1 148 ? 8.82 -9.547 -2.689 1 98.88 148 THR B N 1
ATOM 2633 C CA . THR B 1 148 ? 10.016 -9.82 -3.486 1 98.88 148 THR B CA 1
ATOM 2634 C C . THR B 1 148 ? 10.094 -11.305 -3.844 1 98.88 148 THR B C 1
ATOM 2636 O O . THR B 1 148 ? 9.305 -12.109 -3.346 1 98.88 148 THR B O 1
ATOM 2639 N N . GLN B 1 149 ? 11 -11.57 -4.73 1 98.88 149 GLN B N 1
ATOM 2640 C CA . GLN B 1 149 ? 11.164 -12.977 -5.082 1 98.88 149 GLN B CA 1
ATOM 2641 C C . GLN B 1 149 ? 11.438 -13.828 -3.846 1 98.88 149 GLN B C 1
ATOM 2643 O O . GLN B 1 149 ? 10.836 -14.891 -3.672 1 98.88 149 GLN B O 1
ATOM 2648 N N . THR B 1 150 ? 12.281 -13.344 -2.977 1 98.75 150 THR B N 1
ATOM 2649 C CA . THR B 1 150 ? 12.672 -14.039 -1.755 1 98.75 150 THR B CA 1
ATOM 2650 C C . THR B 1 150 ? 11.461 -14.258 -0.852 1 98.75 150 THR B C 1
ATOM 2652 O O . THR B 1 150 ? 11.219 -15.375 -0.382 1 98.75 150 THR B O 1
ATOM 2655 N N . VAL B 1 151 ? 10.688 -13.273 -0.692 1 98.88 151 VAL B N 1
ATOM 2656 C CA . VAL B 1 151 ? 9.562 -13.328 0.237 1 98.88 151 VAL B CA 1
ATOM 2657 C C . VAL B 1 151 ? 8.453 -14.195 -0.345 1 98.88 151 VAL B C 1
ATOM 2659 O O . VAL B 1 151 ? 7.809 -14.961 0.38 1 98.88 151 VAL B O 1
ATOM 2662 N N . LEU B 1 152 ? 8.188 -14.062 -1.658 1 98.88 152 LEU B N 1
ATOM 2663 C CA . LEU B 1 152 ? 7.18 -14.914 -2.285 1 98.88 152 LEU B CA 1
ATOM 2664 C C . LEU B 1 152 ? 7.555 -16.391 -2.154 1 98.88 152 LEU B C 1
ATOM 2666 O O . LEU B 1 152 ? 6.715 -17.219 -1.796 1 98.88 152 LEU B O 1
ATOM 2670 N N . THR B 1 153 ? 8.82 -16.703 -2.432 1 98.81 153 THR B N 1
ATOM 2671 C CA . THR B 1 153 ? 9.297 -18.078 -2.328 1 98.81 153 THR B CA 1
ATOM 2672 C C . THR B 1 153 ? 9.141 -18.594 -0.903 1 98.81 153 THR B C 1
ATOM 2674 O O . THR B 1 153 ? 8.609 -19.688 -0.692 1 98.81 153 THR B O 1
ATOM 2677 N N . ALA B 1 154 ? 9.523 -17.828 0.053 1 98.81 154 ALA B N 1
ATOM 2678 C CA . ALA B 1 154 ? 9.422 -18.219 1.457 1 98.81 154 ALA B CA 1
ATOM 2679 C C . ALA B 1 154 ? 7.961 -18.406 1.866 1 98.81 154 ALA B C 1
ATOM 2681 O O . ALA B 1 154 ? 7.641 -19.297 2.652 1 98.81 154 ALA B O 1
ATOM 2682 N N . THR B 1 155 ? 7.145 -17.531 1.379 1 98.81 155 THR B N 1
ATOM 2683 C CA . THR B 1 155 ? 5.715 -17.594 1.676 1 98.81 155 THR B CA 1
ATOM 2684 C C . THR B 1 155 ? 5.105 -18.891 1.154 1 98.81 155 THR B C 1
ATOM 2686 O O . THR B 1 155 ? 4.316 -19.531 1.85 1 98.81 155 THR B O 1
ATOM 2689 N N . LEU B 1 156 ? 5.469 -19.281 -0.047 1 98.88 156 LEU B N 1
ATOM 2690 C CA . LEU B 1 156 ? 4.977 -20.516 -0.643 1 98.88 156 LEU B CA 1
ATOM 2691 C C . LEU B 1 156 ? 5.516 -21.734 0.108 1 98.88 156 LEU B C 1
ATOM 2693 O O . LEU B 1 156 ? 4.793 -22.703 0.306 1 98.88 156 LEU B O 1
ATOM 2697 N N . GLN B 1 157 ? 6.77 -21.641 0.546 1 98.5 157 GLN B N 1
ATOM 2698 C CA . GLN B 1 157 ? 7.344 -22.688 1.368 1 98.5 157 GLN B CA 1
ATOM 2699 C C . GLN B 1 157 ? 6.582 -22.844 2.682 1 98.5 157 GLN B C 1
ATOM 2701 O O . GLN B 1 157 ? 6.242 -23.953 3.082 1 98.5 157 GLN B O 1
ATOM 2706 N N . ALA B 1 158 ? 6.297 -21.781 3.273 1 98.5 158 ALA B N 1
ATOM 2707 C CA . ALA B 1 158 ? 5.594 -21.781 4.555 1 98.5 158 ALA B CA 1
ATOM 2708 C C . ALA B 1 158 ? 4.184 -22.344 4.402 1 98.5 158 ALA B C 1
ATOM 2710 O O . ALA B 1 158 ? 3.635 -22.922 5.344 1 98.5 158 ALA B O 1
ATOM 2711 N N . ALA B 1 159 ? 3.619 -22.172 3.244 1 98.5 159 ALA B N 1
ATOM 2712 C CA . ALA B 1 159 ? 2.271 -22.656 2.967 1 98.5 159 ALA B CA 1
ATOM 2713 C C . ALA B 1 159 ? 2.277 -24.172 2.736 1 98.5 159 ALA B C 1
ATOM 2715 O O . ALA B 1 159 ? 1.219 -24.781 2.609 1 98.5 159 ALA B O 1
ATOM 2716 N N . GLY B 1 160 ? 3.463 -24.766 2.584 1 98.31 160 GLY B N 1
ATOM 2717 C CA . GLY B 1 160 ? 3.562 -26.219 2.555 1 98.31 160 GLY B CA 1
ATOM 2718 C C . GLY B 1 160 ? 3.801 -26.766 1.162 1 98.31 160 GLY B C 1
ATOM 2719 O O . GLY B 1 160 ? 3.721 -27.984 0.948 1 98.31 160 GLY B O 1
ATOM 2720 N N . PHE B 1 161 ? 4.074 -25.938 0.185 1 98.81 161 PHE B N 1
ATOM 2721 C CA . PHE B 1 161 ? 4.449 -26.453 -1.129 1 98.81 161 PHE B CA 1
ATOM 2722 C C . PHE B 1 161 ? 5.852 -27.047 -1.099 1 98.81 161 PHE B C 1
ATOM 2724 O O . PHE B 1 161 ? 6.746 -26.516 -0.44 1 98.81 161 PHE B O 1
ATOM 2731 N N . SER B 1 162 ? 6.062 -28.078 -1.771 1 98.44 162 SER B N 1
ATOM 2732 C CA . SER B 1 162 ? 7.262 -28.891 -1.586 1 98.44 162 SER B CA 1
ATOM 2733 C C . SER B 1 162 ? 8.391 -28.422 -2.49 1 98.44 162 SER B C 1
ATOM 2735 O O . SER B 1 162 ? 9.562 -28.438 -2.088 1 98.44 162 SER B O 1
ATOM 2737 N N . SER B 1 163 ? 8.109 -28.141 -3.721 1 98.69 163 SER B N 1
ATOM 2738 C CA . SER B 1 163 ? 9.086 -27.625 -4.672 1 98.69 163 SER B CA 1
ATOM 2739 C C . SER B 1 163 ? 8.625 -26.281 -5.258 1 98.69 163 SER B C 1
ATOM 2741 O O . SER B 1 163 ? 7.473 -26.156 -5.672 1 98.69 163 SER B O 1
ATOM 2743 N N . ILE B 1 164 ? 9.555 -25.359 -5.27 1 98.75 164 ILE B N 1
ATOM 2744 C CA . ILE B 1 164 ? 9.219 -24.016 -5.734 1 98.75 164 ILE B CA 1
ATOM 2745 C C . ILE B 1 164 ? 10.273 -23.531 -6.723 1 98.75 164 ILE B C 1
ATOM 2747 O O . ILE B 1 164 ? 11.477 -23.656 -6.469 1 98.75 164 ILE B O 1
ATOM 2751 N N . ALA B 1 165 ? 9.852 -23.062 -7.848 1 98.75 165 ALA B N 1
ATOM 2752 C CA . ALA B 1 165 ? 10.641 -22.281 -8.789 1 98.75 165 ALA B CA 1
ATOM 2753 C C . ALA B 1 165 ? 10.117 -20.844 -8.891 1 98.75 165 ALA B C 1
ATOM 2755 O O . ALA B 1 165 ? 8.898 -20.625 -8.891 1 98.75 165 ALA B O 1
ATOM 2756 N N . SER B 1 166 ? 10.969 -19.906 -8.859 1 98.5 166 SER B N 1
ATOM 2757 C CA . SER B 1 166 ? 10.539 -18.516 -8.992 1 98.5 166 SER B CA 1
ATOM 2758 C C . SER B 1 166 ? 11.492 -17.719 -9.883 1 98.5 166 SER B C 1
ATOM 2760 O O . SER B 1 166 ? 12.633 -18.125 -10.094 1 98.5 166 SER B O 1
ATOM 2762 N N . ARG B 1 167 ? 10.938 -16.672 -10.43 1 98.12 167 ARG B N 1
ATOM 2763 C CA . ARG B 1 167 ? 11.672 -15.797 -11.328 1 98.12 167 ARG B CA 1
ATOM 2764 C C . ARG B 1 167 ? 11.188 -14.359 -11.211 1 98.12 167 ARG B C 1
ATOM 2766 O O . ARG B 1 167 ? 9.977 -14.102 -11.188 1 98.12 167 ARG B O 1
ATOM 2773 N N . SER B 1 168 ? 12.117 -13.492 -11.031 1 98.31 168 SER B N 1
ATOM 2774 C CA . SER B 1 168 ? 11.828 -12.07 -11.141 1 98.31 168 SER B CA 1
ATOM 2775 C C . SER B 1 168 ? 12.109 -11.555 -12.547 1 98.31 168 SER B C 1
ATOM 2777 O O . SER B 1 168 ? 13.086 -11.953 -13.18 1 98.31 168 SER B O 1
ATOM 2779 N N . ARG B 1 169 ? 11.273 -10.742 -13.07 1 98 169 ARG B N 1
ATOM 2780 C CA . ARG B 1 169 ? 11.484 -10.016 -14.32 1 98 169 ARG B CA 1
ATOM 2781 C C . ARG B 1 169 ? 11.477 -8.508 -14.086 1 98 169 ARG B C 1
ATOM 2783 O O . ARG B 1 169 ? 10.438 -7.859 -14.234 1 98 169 ARG B O 1
ATOM 2790 N N . PRO B 1 170 ? 12.586 -7.934 -13.789 1 97 170 PRO B N 1
ATOM 2791 C CA . PRO B 1 170 ? 12.664 -6.551 -13.312 1 97 170 PRO B CA 1
ATOM 2792 C C . PRO B 1 170 ? 12.203 -5.539 -14.359 1 97 170 PRO B C 1
ATOM 2794 O O . PRO B 1 170 ? 11.656 -4.484 -14.008 1 97 170 PRO B O 1
ATOM 2797 N N . THR B 1 171 ? 12.344 -5.812 -15.672 1 95.81 171 THR B N 1
ATOM 2798 C CA . THR B 1 171 ? 11.953 -4.879 -16.719 1 95.81 171 THR B CA 1
ATOM 2799 C C . THR B 1 171 ? 10.438 -4.898 -16.922 1 95.81 171 THR B C 1
ATOM 2801 O O . THR B 1 171 ? 9.875 -4.004 -17.562 1 95.81 171 THR B O 1
ATOM 2804 N N . HIS B 1 172 ? 9.773 -5.926 -16.359 1 96.81 172 HIS B N 1
ATOM 2805 C CA . HIS B 1 172 ? 8.328 -6.059 -16.453 1 96.81 172 HIS B CA 1
ATOM 2806 C C . HIS B 1 172 ? 7.664 -5.824 -15.102 1 96.81 172 HIS B C 1
ATOM 2808 O O . HIS B 1 172 ? 6.434 -5.832 -15 1 96.81 172 HIS B O 1
ATOM 2814 N N . TYR B 1 173 ? 8.5 -5.707 -14.055 1 98.31 173 TYR B N 1
ATOM 2815 C CA . TYR B 1 173 ? 8.07 -5.41 -12.695 1 98.31 173 TYR B CA 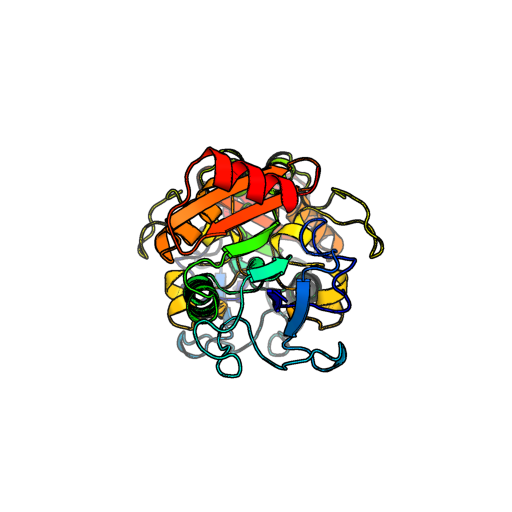1
ATOM 2816 C C . TYR B 1 173 ? 7.145 -6.496 -12.164 1 98.31 173 TYR B C 1
ATOM 2818 O O . TYR B 1 173 ? 6.152 -6.203 -11.492 1 98.31 173 TYR B O 1
ATOM 2826 N N . ASP B 1 174 ? 7.523 -7.777 -12.477 1 98.5 174 ASP B N 1
ATOM 2827 C CA . ASP B 1 174 ? 6.652 -8.836 -11.977 1 98.5 174 ASP B CA 1
ATOM 2828 C C . ASP B 1 174 ? 7.469 -10.047 -11.531 1 98.5 174 ASP B C 1
ATOM 2830 O O . ASP B 1 174 ? 8.672 -10.125 -11.797 1 98.5 174 ASP B O 1
ATOM 2834 N N . LEU B 1 175 ? 6.863 -10.812 -10.711 1 98.75 175 LEU B N 1
ATOM 2835 C CA . LEU B 1 175 ? 7.348 -12.094 -10.219 1 98.75 175 LEU B CA 1
ATOM 2836 C C . LEU B 1 175 ? 6.52 -13.242 -10.789 1 98.75 175 LEU B C 1
ATOM 2838 O O . LEU B 1 175 ? 5.301 -13.125 -10.922 1 98.75 175 LEU B O 1
ATOM 2842 N N . TRP B 1 176 ? 7.184 -14.312 -11.047 1 98.88 176 TRP B N 1
ATOM 2843 C CA . TRP B 1 176 ? 6.523 -15.578 -11.352 1 98.88 176 TRP B CA 1
ATOM 2844 C C . TRP B 1 176 ? 7.004 -16.688 -10.422 1 98.88 176 TRP B C 1
ATOM 2846 O O . TRP B 1 176 ? 8.195 -16.781 -10.125 1 98.88 176 TRP B O 1
ATOM 2856 N N . ALA B 1 177 ? 6.094 -17.469 -9.984 1 98.88 177 ALA B N 1
ATOM 2857 C CA . ALA B 1 177 ? 6.434 -18.609 -9.148 1 98.88 177 ALA B CA 1
ATOM 2858 C C . ALA B 1 177 ? 5.605 -19.844 -9.531 1 98.88 177 ALA B C 1
ATOM 2860 O O . ALA B 1 177 ? 4.438 -19.703 -9.906 1 98.88 177 ALA B O 1
ATOM 2861 N N . LEU B 1 178 ? 6.18 -20.938 -9.508 1 98.88 178 LEU B N 1
ATOM 2862 C CA . LEU B 1 178 ? 5.543 -22.25 -9.625 1 98.88 178 LEU B CA 1
ATOM 2863 C C . LEU B 1 178 ? 5.812 -23.094 -8.391 1 98.88 178 LEU B C 1
ATOM 2865 O O . LEU B 1 178 ? 6.961 -23.25 -7.973 1 98.88 178 LEU B O 1
ATOM 2869 N N . ALA B 1 179 ? 4.75 -23.562 -7.777 1 98.88 179 ALA B N 1
ATOM 2870 C CA . ALA B 1 179 ? 4.848 -24.328 -6.531 1 98.88 179 ALA B CA 1
ATOM 2871 C C . ALA B 1 179 ? 4.109 -25.656 -6.645 1 98.88 179 ALA B C 1
ATOM 2873 O O . ALA B 1 179 ? 2.908 -25.688 -6.926 1 98.88 179 ALA B O 1
ATOM 2874 N N . SER B 1 180 ? 4.773 -26.703 -6.402 1 98.88 180 SER B N 1
ATOM 2875 C CA . SER B 1 180 ? 4.164 -28.016 -6.52 1 98.88 180 SER B CA 1
ATOM 2876 C C . SER B 1 180 ? 3.834 -28.594 -5.145 1 98.88 180 SER B C 1
ATOM 2878 O O . SER B 1 180 ? 4.523 -28.312 -4.164 1 98.88 180 SER B O 1
ATOM 2880 N N . VAL B 1 181 ? 2.77 -29.391 -5.129 1 98.56 181 VAL B N 1
ATOM 2881 C CA . VAL B 1 181 ? 2.344 -30 -3.877 1 98.56 181 VAL B CA 1
ATOM 2882 C C . VAL B 1 181 ? 3.365 -31.062 -3.445 1 98.56 181 VAL B C 1
ATOM 2884 O O . VAL B 1 181 ? 3.846 -31.031 -2.311 1 98.56 181 VAL B O 1
ATOM 2887 N N . GLN B 1 182 ? 3.754 -31.844 -4.355 1 97.75 182 GLN B N 1
ATOM 2888 C CA . GLN B 1 182 ? 4.762 -32.875 -4.074 1 97.75 182 GLN B CA 1
ATOM 2889 C C . GLN B 1 182 ? 6.148 -32.406 -4.512 1 97.75 182 GLN B C 1
ATOM 2891 O O . GLN B 1 182 ? 6.273 -31.531 -5.375 1 97.75 182 GLN B O 1
ATOM 2896 N N . ALA B 1 183 ? 7.137 -33.062 -3.963 1 98.12 183 ALA B N 1
ATOM 2897 C CA . ALA B 1 183 ? 8.516 -32.75 -4.344 1 98.12 183 ALA B CA 1
ATOM 2898 C C . ALA B 1 183 ? 8.797 -33.219 -5.773 1 98.12 183 ALA B C 1
ATOM 2900 O O . ALA B 1 183 ? 8.398 -34.312 -6.176 1 98.12 183 ALA B O 1
ATOM 2901 N N . LEU B 1 184 ? 9.484 -32.344 -6.48 1 97.88 184 LEU B N 1
ATOM 2902 C CA . LEU B 1 184 ? 9.906 -32.656 -7.844 1 97.88 184 LEU B CA 1
ATOM 2903 C C . LEU B 1 184 ? 11.422 -32.594 -7.973 1 97.88 184 LEU B C 1
ATOM 2905 O O . LEU B 1 184 ? 12.07 -31.719 -7.387 1 97.88 184 LEU B O 1
ATOM 2909 N N . PRO B 1 185 ? 11.922 -33.562 -8.797 1 97.69 185 PRO B N 1
ATOM 2910 C CA . PRO B 1 185 ? 13.328 -33.375 -9.156 1 97.69 185 PRO B CA 1
ATOM 2911 C C . PRO B 1 185 ? 13.586 -32.031 -9.812 1 97.69 185 PRO B C 1
ATOM 2913 O O . PRO B 1 185 ? 12.719 -31.5 -10.523 1 97.69 185 PRO B O 1
ATOM 2916 N N . GLU B 1 186 ? 14.719 -31.516 -9.602 1 97.12 186 GLU B N 1
ATOM 2917 C CA . GLU B 1 186 ? 15.07 -30.172 -10.07 1 97.12 186 GLU B CA 1
ATOM 2918 C C . GLU B 1 186 ? 14.82 -30.016 -11.562 1 97.12 186 GLU B C 1
ATOM 2920 O O . GLU B 1 186 ? 14.273 -29.016 -12.008 1 97.12 186 GLU B O 1
ATOM 2925 N N . ALA B 1 187 ? 15.164 -31.016 -12.297 1 97.56 187 ALA B N 1
ATOM 2926 C CA . ALA B 1 187 ? 15.016 -30.953 -13.742 1 97.56 187 ALA B CA 1
ATOM 2927 C C . ALA B 1 187 ? 13.547 -30.859 -14.141 1 97.56 187 ALA B C 1
ATOM 2929 O O . ALA B 1 187 ? 13.18 -30.125 -15.055 1 97.56 187 ALA B O 1
ATOM 2930 N N . GLN B 1 188 ? 12.719 -31.609 -13.477 1 97.56 188 GLN B N 1
ATOM 2931 C CA . GLN B 1 188 ? 11.281 -31.609 -13.758 1 97.56 188 GLN B CA 1
ATOM 2932 C C . GLN B 1 188 ? 10.656 -30.266 -13.375 1 97.56 188 GLN B C 1
ATOM 2934 O O . GLN B 1 188 ? 9.812 -29.734 -14.102 1 97.56 188 GLN B O 1
ATOM 2939 N N . LEU B 1 189 ? 11.07 -29.781 -12.242 1 98.06 189 LEU B N 1
ATOM 2940 C CA . LEU B 1 189 ? 10.578 -28.5 -11.781 1 98.06 189 LEU B CA 1
ATOM 2941 C C . LEU B 1 189 ? 10.953 -27.391 -12.766 1 98.06 189 LEU B C 1
ATOM 2943 O O . LEU B 1 189 ? 10.125 -26.531 -13.094 1 98.06 189 LEU B O 1
ATOM 2947 N N . ARG B 1 190 ? 12.156 -27.375 -13.219 1 97.38 190 ARG B N 1
ATOM 2948 C CA . ARG B 1 190 ? 12.641 -26.391 -14.18 1 97.38 190 ARG B CA 1
ATOM 2949 C C . ARG B 1 190 ? 11.844 -26.453 -15.477 1 97.38 190 ARG B C 1
ATOM 2951 O O . ARG B 1 190 ? 11.438 -25.422 -16.016 1 97.38 190 ARG B O 1
ATOM 2958 N N . ASP B 1 191 ? 11.617 -27.672 -15.938 1 97.5 191 ASP B N 1
ATOM 2959 C CA . ASP B 1 191 ? 10.859 -27.859 -17.172 1 97.5 191 ASP B CA 1
ATOM 2960 C C . ASP B 1 191 ? 9.43 -27.344 -17.016 1 97.5 191 ASP B C 1
ATOM 2962 O O . ASP B 1 191 ? 8.898 -26.703 -17.922 1 97.5 191 ASP B O 1
ATOM 2966 N N . LEU B 1 192 ? 8.891 -27.688 -15.93 1 97.62 192 LEU B N 1
ATOM 2967 C CA . LEU B 1 192 ? 7.531 -27.234 -15.648 1 97.62 192 LEU B CA 1
ATOM 2968 C C . LEU B 1 192 ? 7.469 -25.703 -15.594 1 97.62 192 LEU B C 1
ATOM 2970 O O . LEU B 1 192 ? 6.57 -25.094 -16.172 1 97.62 192 LEU B O 1
ATOM 2974 N N . ALA B 1 193 ? 8.406 -25.047 -14.906 1 98.31 193 ALA B N 1
ATOM 2975 C CA . ALA B 1 193 ? 8.469 -23.594 -14.82 1 98.31 193 ALA B CA 1
ATOM 2976 C C . ALA B 1 193 ? 8.625 -22.953 -16.203 1 98.31 193 ALA B C 1
ATOM 2978 O O . ALA B 1 193 ? 7.961 -21.969 -16.516 1 98.31 193 ALA B O 1
ATOM 2979 N N . LEU B 1 194 ? 9.461 -23.531 -17.016 1 97.56 194 LEU B N 1
ATOM 2980 C CA . LEU B 1 194 ? 9.727 -23 -18.344 1 97.56 194 LEU B CA 1
ATOM 2981 C C . LEU B 1 194 ? 8.484 -23.062 -19.219 1 97.56 194 LEU B C 1
ATOM 2983 O O . LEU B 1 194 ? 8.281 -22.219 -20.094 1 97.56 194 LEU B O 1
ATOM 2987 N N . ALA B 1 195 ? 7.641 -24.047 -18.938 1 97.62 195 ALA B N 1
ATOM 2988 C CA . ALA B 1 195 ? 6.41 -24.203 -19.703 1 97.62 195 ALA B CA 1
ATOM 2989 C C . ALA B 1 195 ? 5.402 -23.109 -19.375 1 97.62 195 ALA B C 1
ATOM 2991 O O . ALA B 1 195 ? 4.527 -22.797 -20.172 1 97.62 195 ALA B O 1
ATOM 2992 N N . HIS B 1 196 ? 5.562 -22.484 -18.203 1 98.25 196 HIS B N 1
ATOM 2993 C CA . HIS B 1 196 ? 4.492 -21.609 -17.734 1 98.25 196 HIS B CA 1
ATOM 2994 C C . HIS B 1 196 ? 4.984 -20.172 -17.562 1 98.25 196 HIS B C 1
ATOM 2996 O O . HIS B 1 196 ? 4.188 -19.234 -17.609 1 98.25 196 HIS B O 1
ATOM 3002 N N . PHE B 1 197 ? 6.293 -19.953 -17.328 1 98.12 197 PHE B N 1
ATOM 3003 C CA . PHE B 1 197 ? 6.82 -18.594 -17.172 1 98.12 197 PHE B CA 1
ATOM 3004 C C . PHE B 1 197 ? 6.969 -17.906 -18.531 1 98.12 197 PHE B C 1
ATOM 3006 O O . PHE B 1 197 ? 7.355 -18.547 -19.516 1 98.12 197 PHE B O 1
ATOM 3013 N N . PRO B 1 198 ? 6.621 -16.641 -18.547 1 95.44 198 PRO B N 1
ATOM 3014 C CA . PRO B 1 198 ? 6.918 -15.906 -19.781 1 95.44 198 PRO B CA 1
ATOM 3015 C C . PRO B 1 198 ? 8.414 -15.82 -20.062 1 95.44 198 PRO B C 1
ATOM 3017 O O . PRO B 1 198 ? 9.234 -15.938 -19.141 1 95.44 198 PRO B O 1
ATOM 3020 N N . ALA B 1 199 ? 8.727 -15.664 -21.359 1 84.19 199 ALA B N 1
ATOM 3021 C CA . ALA B 1 199 ? 10.125 -15.555 -21.766 1 84.19 199 ALA B CA 1
ATOM 3022 C C . ALA B 1 199 ? 10.75 -14.258 -21.25 1 84.19 199 ALA B C 1
ATOM 3024 O O . ALA B 1 199 ? 10.055 -13.25 -21.078 1 84.19 199 ALA B O 1
#

Solvent-accessible surface area (backbone atoms only — not comparable to full-atom values): 20588 Å² total; per-residue (Å²): 127,46,36,31,37,29,42,56,36,59,84,56,50,55,87,68,65,32,70,56,52,49,43,90,58,41,41,81,41,34,28,17,70,54,64,87,50,64,44,78,36,77,38,44,67,64,54,50,80,90,52,53,71,42,67,25,45,26,38,38,34,60,67,46,74,36,47,31,47,69,75,44,46,61,44,24,47,45,40,54,55,46,26,25,23,72,86,10,37,36,40,43,34,36,59,20,42,30,46,40,20,43,41,24,44,69,70,32,40,81,43,66,75,48,75,50,98,91,37,75,38,24,38,51,27,71,59,27,18,50,58,71,50,40,64,71,65,42,63,81,48,35,26,37,37,80,31,36,69,68,53,45,52,50,51,45,45,72,58,58,36,57,29,76,50,73,47,72,38,63,95,75,34,27,30,39,35,35,35,21,48,41,77,55,58,68,68,57,48,52,54,54,42,61,42,45,51,82,133,127,45,35,32,37,29,40,56,33,58,84,55,50,55,88,67,65,33,72,56,52,49,43,91,59,42,43,81,41,34,27,16,70,54,66,90,49,64,43,79,36,78,38,45,68,65,55,48,81,91,53,54,72,41,68,25,44,26,39,38,33,60,66,47,72,35,47,31,47,68,76,44,45,60,43,24,46,43,41,55,55,46,26,25,24,71,85,10,36,36,40,39,33,36,61,20,41,31,46,41,20,44,40,25,45,70,72,33,40,81,44,66,73,50,74,51,98,92,37,75,38,25,38,51,27,72,58,28,18,48,56,72,50,42,65,73,65,42,63,80,48,35,25,37,38,81,30,38,67,67,53,46,52,51,51,45,46,74,57,59,36,55,29,76,49,73,47,73,40,63,94,74,34,27,30,41,35,34,36,20,49,41,76,56,59,68,69,58,47,51,52,54,39,62,40,45,51,81,133

Nearest PDB structures (foldseek):
  3dli-assembly1_C  TM=6.123E-01  e=2.851E-08  Archaeoglobus fulgidus
  2p8j-assembly1_B  TM=5.968E-01  e=5.027E-07  Clostridium acetobutylicum
  8owx-assembly2_B  TM=5.679E-01  e=4.412E-07  Homo sapiens
  3mcz-assembly1_B  TM=6.347E-01  e=1.337E-06  Burkholderia thailandensis E264
  8hd2-assembly1_A  TM=5.525E-01  e=2.740E-06  Candidatus Brocadia fulgida